Protein 3WH7 (pdb70)

Secondary structure (DSSP, 8-state):
---S---TT-EEEEE--HHHH---TTGGG---BHHHHHHTSTTSSTTS--TTTTT-HHHHHHHHHHHHHHTT-SEEEEE--HHHHSTTSSS---HHHHHHHHHHHHHHHHTT-EEEEEEESS--BHHHHTTTGGGSHHHHHHHHHHHHHHHHHHTTT--EEEEEE-HHIIIIIIIIS-SSTT----HHHHHHHHHHHHHHHHHHHHHHHHH-SS--EEEEEEE---EEESSSSHHHHHHHHHHHIIIIIHHHHHHTTS-S-HHHHHHHGGGSPP--HHHHHHHT---SEEEEE----EEEEE-TTSSTT-EEE---TTS-B-SS-B--THHHHHHHHHHHHH----SEEEEEE---B-----TTS----HHHHHHHHHHHHHHHHHHHTT--EEEEEEE-SS----GGGGGGSB--SEEE-TTT--EEE-HHHHHHHHHHHH-

Radius of gyration: 20.55 Å; Cα contacts (8 Å, |Δi|>4): 1036; chains: 1; bounding box: 55×60×54 Å

CATH classification: 3.20.20.80

Sequence (443 aa):
MAGERFPADFVWGAATAAYQIEGAVREDGRGVSIWDTFSSHTPGKIADGTTGDVACDSYHRYGEDIGLLNALGMMNAYRFSIAWPRIVPLGAGPINQAGLDHYSRMVDALLGAGLQPFVTLYHWDLPQPLEDRLGWGSRATATVFAEYADIVVVRQLGDRVTHWATLNEPWCSAMLGYYLGVHAPGHTDLKRGLEASSHNLLLGHGLAVQQAMRAAAPQPLQIGIVLNLTPTYPASDSPEDVAAARRFDGFVNRWFLDPLAGRGYPQDMLDYYGAAAPQAANNPPEEDLTQQIAAPLDWLGVNYYEERMMRAVDAPDAASSLLPPQAQRLDDPDLPHTADREVYPEGLYDILLRLHNDYPFRPLYITENGCALHDEEIAEDGGIHDGQRQAFFEAHLAQLQRALAAGVPLKGYFAWSLLDNFEWAMGLSSMRYGICYTNFETLERRIKDSGYWLRDFIAGQ

Foldseek 3Di:
DLDDDDDPQFAEAAEDECLWAAAPCPPLQFAAFLQNVQLPPPPLADPSFGSNCWLNCLVCVVVLLVLRLVLVGQAYEYEQALRQAAVLLADDGRVSSLVSVVVSLVSCVVSNYAYQYEHDDQGRRVNCVVVVQLLDLVSLVSLLVSLLVNQLRCLVRHQHYEHEAALLCNQCVDADVQSFPPGHHNLLSSQSSSLSSLLSRLSNVVSCCVSHPDHHQYEHEHEAAAEAFLDPDPQSVVLRVQVNLSRPQQLQCLLQLNPRDVVNCVVCDPSHHDDDVCSSVSSNRDGRAYEYAYEYHFHWDQQPPDPPPSTDGDDDVVFDDAPDYGQDLLRLLVVLVCCQPPGDGDDYEHNEYWAWHQWDQDPVRATAPVVRLVSVVSNVVSVSVSVSVVRRYRYYHYPHCEQTQPGSHGSRTGTHCWYADSVVSDIGGHPSSNVSSVSVVVD

Solvent-accessible surface area: 16236 Å² total; per-residue (Å²): 240,31,63,151,174,12,58,118,114,2,17,13,2,0,0,0,0,3,7,0,10,12,3,10,10,185,69,79,45,21,13,81,0,4,1,14,64,6,8,95,52,128,78,87,10,82,49,72,32,29,0,39,79,4,0,19,3,14,100,74,46,44,75,0,22,36,19,0,98,46,0,44,14,60,0,8,2,5,2,0,2,0,0,2,0,3,30,108,2,48,41,96,72,26,76,48,1,2,53,6,0,28,136,11,0,72,42,0,73,74,42,52,1,52,2,5,1,1,0,2,4,14,1,0,0,32,30,10,19,97,160,107,0,1,14,25,119,62,4,0,65,19,0,8,92,1,0,34,35,0,0,145,63,1,0,82,66,1,43,29,0,2,0,0,1,15,1,32,11,9,0,0,27,0,2,26,77,9,67,19,5,27,18,47,103,62,31,122,89,0,0,71,0,0,4,4,0,0,5,0,0,0,48,0,2,107,23,0,94,90,8,27,78,62,119,6,69,0,0,0,0,4,22,4,13,7,26,54,57,35,53,133,34,110,102,15,34,37,0,8,142,46,25,16,0,10,8,0,35,0,3,0,17,1,12,21,57,126,14,20,8,114,65,1,50,102,60,9,40,100,18,25,23,164,47,64,111,123,4,53,105,38,0,31,13,115,39,40,6,0,0,0,1,0,24,35,20,4,60,0,46,34,15,104,153,54,82,40,12,37,19,112,98,81,88,32,117,129,45,71,76,18,31,60,66,20,13,44,18,74,0,0,44,51,2,0,37,63,0,43,109,74,16,73,16,94,35,0,11,0,0,9,0,1,3,0,24,160,18,122,68,26,183,104,20,18,2,109,5,46,69,0,59,47,8,0,92,35,0,2,44,20,0,35,101,0,44,76,44,43,4,37,5,101,0,2,0,0,8,0,0,0,0,4,0,29,11,21,84,0,32,80,27,43,6,0,0,0,28,0,44,37,170,83,19,85,22,78,17,0,52,0,0,89,52,3,90,78,48,21,82,57,58

Nearest PDB structures (foldseek):
  5ayb-assembly1_A  TM=1.000E+00  e=3.164E-89  metagenomes
  3wh5-assembly1_A  TM=1.001E+00  e=6.543E-89  metagenomes
  5ayi-assembly1_A  TM=1.001E+00  e=2.115E-88  metagenomes
  5xgz-assembly1_A  TM=9.821E-01  e=3.460E-58  uncultured microorganism
  7wdv-assembly1_A  TM=9.829E-01  e=4.092E-58  metagenome

B-factor: mean 11.9, std 9.43, range [3.14, 81.28]

Structure (mmCIF, N/CA/C/O backbone):
data_3WH7
#
_entry.id   3WH7
#
_cell.length_a   69.050
_cell.length_b   69.693
_cell.length_c   96.209
_cell.angle_alpha   90.00
_cell.angle_beta   90.00
_cell.angle_gamma   90.00
#
_symmetry.space_group_name_H-M   'P 21 21 21'
#
loop_
_entity.id
_entity.type
_entity.pdbx_description
1 polymer beta-glucosidase
2 non-polymer beta-D-fucopyranose
3 non-polymer '2-[N-CYCLOHEXYLAMINO]ETHANE SULFONIC ACID'
4 non-polymer 'SODIUM ION'
5 water water
#
loop_
_atom_site.group_PDB
_atom_site.id
_atom_site.type_symbol
_atom_site.label_atom_id
_atom_site.label_alt_id
_atom_site.label_comp_id
_atom_site.label_asym_id
_atom_site.label_entity_id
_atom_site.label_seq_id
_atom_site.pdbx_PDB_ins_code
_atom_site.Cartn_x
_atom_site.Cartn_y
_atom_site.Cartn_z
_atom_site.occupancy
_atom_site.B_iso_or_equiv
_atom_site.auth_seq_id
_atom_site.auth_comp_id
_atom_site.auth_asym_id
_atom_site.auth_atom_id
_atom_site.pdbx_PDB_model_num
ATOM 1 N N . MET A 1 1 ? 41.525 40.540 38.368 1.00 15.91 1 MET A N 1
ATOM 2 C CA . MET A 1 1 ? 41.762 39.170 38.903 1.00 13.82 1 MET A CA 1
ATOM 3 C C . MET A 1 1 ? 42.669 38.305 38.007 1.00 11.66 1 MET A C 1
ATOM 4 O O . MET A 1 1 ? 42.823 37.137 38.290 1.00 15.08 1 MET A O 1
ATOM 9 N N . ALA A 1 2 ? 43.257 38.914 36.973 1.00 11.91 2 ALA A N 1
ATOM 10 C CA . ALA A 1 2 ? 44.027 38.201 35.977 1.00 11.58 2 ALA A CA 1
ATOM 11 C C . ALA A 1 2 ? 45.448 38.803 35.842 1.00 10.78 2 ALA A C 1
ATOM 12 O O . ALA A 1 2 ? 46.097 38.653 34.792 1.00 12.58 2 ALA A O 1
ATOM 14 N N . GLY A 1 3 ? 45.974 39.434 36.859 1.00 10.82 3 GLY A N 1
ATOM 15 C CA . GLY A 1 3 ? 47.288 40.022 36.808 1.00 10.72 3 GLY A CA 1
ATOM 16 C C . GLY A 1 3 ? 47.406 41.290 36.013 1.00 11.64 3 GLY A C 1
ATOM 17 O O . GLY A 1 3 ? 46.398 41.948 35.718 1.00 13.35 3 GLY A O 1
ATOM 18 N N . GLU A 1 4 ? 48.629 41.628 35.651 1.00 13.84 4 GLU A N 1
ATOM 19 C CA . GLU A 1 4 ? 48.919 42.944 35.018 1.00 16.23 4 GLU A CA 1
ATOM 20 C C . GLU A 1 4 ? 49.607 42.836 33.703 1.00 13.02 4 GLU A C 1
ATOM 21 O O . GLU A 1 4 ? 49.504 43.782 32.911 1.00 16.51 4 GLU A O 1
ATOM 27 N N . ARG A 1 5 ? 50.354 41.797 33.397 1.00 11.38 5 ARG A N 1
ATOM 28 C CA . ARG A 1 5 ? 51.276 41.758 32.238 1.00 12.13 5 ARG A CA 1
ATOM 29 C C . ARG A 1 5 ? 51.007 40.636 31.272 1.00 10.93 5 ARG A C 1
ATOM 30 O O . ARG A 1 5 ? 50.653 39.529 31.650 1.00 11.95 5 ARG A O 1
ATOM 38 N N . PHE A 1 6 ? 51.250 40.944 29.997 1.00 10.44 6 PHE A N 1
ATOM 39 C CA . PHE A 1 6 ? 51.299 39.954 28.934 1.00 9.81 6 PHE A CA 1
ATOM 40 C C . PHE A 1 6 ? 52.700 39.354 28.868 1.00 10.04 6 PHE A C 1
ATOM 41 O O . PHE A 1 6 ? 53.646 39.870 29.461 1.00 11.01 6 PHE A O 1
ATOM 49 N N . PRO A 1 7 ? 52.826 38.242 28.168 1.00 9.86 7 PRO A N 1
ATOM 50 C CA . PRO A 1 7 ? 54.181 37.674 27.996 1.00 10.37 7 PRO A CA 1
ATOM 51 C C . PRO A 1 7 ? 55.154 38.675 27.380 1.00 9.81 7 PRO A C 1
ATOM 52 O O . PRO A 1 7 ? 54.767 39.423 26.461 1.00 9.46 7 PRO A O 1
ATOM 56 N N . ALA A 1 8 ? 56.409 38.575 27.762 1.00 10.91 8 ALA A N 1
ATOM 57 C CA . ALA A 1 8 ? 57.411 39.444 27.245 1.00 10.77 8 ALA A CA 1
ATOM 58 C C . ALA A 1 8 ? 57.608 39.312 25.746 1.00 10.53 8 ALA A C 1
ATOM 59 O O . ALA A 1 8 ? 58.010 40.269 25.082 1.00 12.35 8 ALA A O 1
ATOM 61 N N . ASP A 1 9 ? 57.332 38.138 25.193 1.00 10.19 9 ASP A N 1
ATOM 62 C CA . ASP A 1 9 ? 57.491 37.926 23.787 1.00 10.71 9 ASP A CA 1
ATOM 63 C C . ASP A 1 9 ? 56.149 38.035 23.021 1.00 8.43 9 ASP A C 1
ATOM 64 O O . ASP A 1 9 ? 56.099 37.593 21.853 1.00 9.11 9 ASP A O 1
ATOM 69 N N . PHE A 1 10 ? 55.139 38.608 23.593 1.00 7.81 10 PHE A N 1
ATOM 70 C CA . PHE A 1 10 ? 53.874 38.733 22.911 1.00 7.25 10 PHE A CA 1
ATOM 71 C C . PHE A 1 10 ? 54.041 39.545 21.613 1.00 6.77 10 PHE A C 1
ATOM 72 O O . PHE A 1 10 ? 54.800 40.508 21.567 1.00 7.62 10 PHE A O 1
ATOM 80 N N . VAL A 1 11 ? 53.285 39.150 20.580 1.00 6.09 11 VAL A N 1
ATOM 81 C CA . VAL A 1 11 ? 53.268 39.897 19.337 1.00 6.18 11 VAL A CA 1
ATOM 82 C C . VAL A 1 11 ? 52.198 41.002 19.454 1.00 6.25 11 VAL A C 1
ATOM 83 O O . VAL A 1 11 ? 51.060 40.736 19.801 1.00 6.33 11 VAL A O 1
ATOM 87 N N . TRP A 1 12 ? 52.635 42.239 19.164 1.00 6.12 12 TRP A N 1
ATOM 88 C CA . TRP A 1 12 ? 51.802 43.447 19.208 1.00 5.92 12 TRP A CA 1
ATOM 89 C C . TRP A 1 12 ? 51.854 44.092 17.859 1.00 5.89 12 TRP A C 1
ATOM 90 O O . TRP A 1 12 ? 52.915 44.615 17.453 1.00 6.42 12 TRP A O 1
ATOM 101 N N . GLY A 1 13 ? 50.731 44.122 17.144 1.00 5.57 13 GLY A N 1
ATOM 102 C CA . GLY A 1 13 ? 50.713 44.659 15.820 1.00 6.22 13 GLY A CA 1
ATOM 103 C C . GLY A 1 13 ? 49.446 45.378 15.465 1.00 4.62 13 GLY A C 1
ATOM 104 O O . GLY A 1 13 ? 48.524 45.548 16.257 1.00 5.30 13 GLY A O 1
ATOM 105 N N . ALA A 1 14 ? 49.393 45.765 14.190 1.00 4.71 14 ALA A N 1
ATOM 106 C CA . ALA A 1 14 ? 48.187 46.253 13.535 1.00 4.50 14 ALA A CA 1
ATOM 107 C C . ALA A 1 14 ? 48.092 45.571 12.192 1.00 4.63 14 ALA A C 1
ATOM 108 O O . ALA A 1 14 ? 49.089 45.043 11.684 1.00 4.87 14 ALA A O 1
ATOM 110 N N . ALA A 1 15 ? 46.889 45.596 11.612 1.00 4.83 15 ALA A N 1
ATOM 111 C CA . ALA A 1 15 ? 46.586 44.833 10.437 1.00 4.57 15 ALA A CA 1
ATOM 112 C C . ALA A 1 15 ? 45.989 45.699 9.330 1.00 4.42 15 ALA A C 1
ATOM 113 O O . ALA A 1 15 ? 45.219 46.646 9.607 1.00 4.62 15 ALA A O 1
ATOM 115 N N . THR A 1 16 ? 46.272 45.300 8.094 1.00 4.33 16 THR A N 1
ATOM 116 C CA . THR A 1 16 ? 45.704 45.852 6.877 1.00 4.04 16 THR A CA 1
ATOM 117 C C . THR A 1 16 ? 45.495 44.701 5.859 1.00 4.46 16 THR A C 1
ATOM 118 O O . THR A 1 16 ? 45.912 43.556 6.109 1.00 4.83 16 THR A O 1
ATOM 122 N N . ALA A 1 17 ? 44.902 45.024 4.726 1.00 4.17 17 ALA A N 1
ATOM 123 C CA . ALA A 1 17 ? 44.763 44.156 3.553 1.00 4.78 17 ALA A CA 1
ATOM 124 C C . ALA A 1 17 ? 45.091 44.950 2.320 1.00 4.17 17 ALA A C 1
ATOM 125 O O . ALA A 1 17 ? 44.805 46.162 2.247 1.00 4.71 17 ALA A O 1
ATOM 127 N N . ALA A 1 18 ? 45.634 44.310 1.296 1.00 4.50 18 ALA A N 1
ATOM 128 C CA . ALA A 1 18 ? 46.194 45.003 0.153 1.00 4.77 18 ALA A CA 1
ATOM 129 C C . ALA A 1 18 ? 45.179 45.849 -0.573 1.00 4.59 18 ALA A C 1
ATOM 130 O O . ALA A 1 18 ? 45.449 47.026 -0.872 1.00 4.87 18 ALA A O 1
ATOM 132 N N . TYR A 1 19 ? 44.018 45.301 -0.922 1.00 4.37 19 TYR A N 1
ATOM 133 C CA . TYR A 1 19 ? 43.086 46.090 -1.712 1.00 4.63 19 TYR A CA 1
ATOM 134 C C . TYR A 1 19 ? 42.573 47.270 -0.890 1.00 4.28 19 TYR A C 1
ATOM 135 O O . TYR A 1 19 ? 42.212 48.318 -1.447 1.00 4.77 19 TYR A O 1
ATOM 144 N N . GLN A 1 20 ? 42.500 47.124 0.417 1.00 4.30 20 GLN A N 1
ATOM 145 C CA . GLN A 1 20 ? 41.963 48.199 1.258 1.00 4.64 20 GLN A CA 1
ATOM 146 C C . GLN A 1 20 ? 42.897 49.384 1.346 1.00 4.69 20 GLN A C 1
ATOM 147 O O . GLN A 1 20 ? 42.410 50.497 1.640 1.00 4.70 20 GLN A O 1
ATOM 153 N N . ILE A 1 21 ? 44.200 49.172 1.169 1.00 4.36 21 ILE A N 1
ATOM 154 C CA . ILE A 1 21 ? 45.162 50.272 1.402 1.00 4.86 21 ILE A CA 1
ATOM 155 C C . ILE A 1 21 ? 46.045 50.656 0.209 1.00 4.54 21 ILE A C 1
ATOM 156 O O . ILE A 1 21 ? 46.537 51.776 0.182 1.00 4.75 21 ILE A O 1
ATOM 161 N N . GLU A 1 22 ? 46.327 49.731 -0.735 1.00 4.80 22 GLU A N 1
ATOM 162 C CA . GLU A 1 22 ? 47.485 49.952 -1.614 1.00 4.87 22 GLU A CA 1
ATOM 163 C C . GLU A 1 22 ? 47.259 50.995 -2.689 1.00 4.61 22 GLU A C 1
ATOM 164 O O . GLU A 1 22 ? 48.222 51.708 -3.016 1.00 5.14 22 GLU A O 1
ATOM 170 N N . GLY A 1 23 ? 46.112 51.015 -3.330 1.00 4.78 23 GLY A N 1
ATOM 171 C CA . GLY A 1 23 ? 45.998 51.808 -4.549 1.00 5.35 23 GLY A CA 1
ATOM 172 C C . GLY A 1 23 ? 46.873 51.237 -5.637 1.00 5.47 23 GLY A C 1
ATOM 173 O O . GLY A 1 23 ? 47.173 50.027 -5.731 1.00 5.96 23 GLY A O 1
ATOM 174 N N . ALA A 1 24 ? 47.300 52.130 -6.551 1.00 6.05 24 ALA A N 1
ATOM 175 C CA . ALA A 1 24 ? 48.204 51.756 -7.616 1.00 6.18 24 ALA A CA 1
ATOM 176 C C . ALA A 1 24 ? 47.698 50.501 -8.322 1.00 6.15 24 ALA A C 1
ATOM 177 O O . ALA A 1 24 ? 48.458 49.558 -8.606 1.00 6.67 24 ALA A O 1
ATOM 179 N N . VAL A 1 25 ? 46.428 50.525 -8.686 1.00 6.68 25 VAL A N 1
ATOM 180 C CA . VAL A 1 25 ? 45.740 49.288 -9.115 1.00 6.90 25 VAL A CA 1
ATOM 181 C C . VAL A 1 25 ? 46.192 48.757 -10.449 1.00 7.36 25 VAL A C 1
ATOM 182 O O . VAL A 1 25 ? 45.965 47.584 -10.748 1.00 7.81 25 VAL A O 1
ATOM 186 N N . ARG A 1 26 ? 46.772 49.605 -11.320 1.00 8.61 26 ARG A N 1
ATOM 187 C CA . ARG A 1 26 ? 47.291 49.172 -12.597 1.00 12.29 26 ARG A CA 1
ATOM 188 C C . ARG A 1 26 ? 48.799 49.241 -12.663 1.00 11.51 26 ARG A C 1
ATOM 189 O O . ARG A 1 26 ? 49.380 48.909 -13.730 1.00 13.63 26 ARG A O 1
ATOM 197 N N . GLU A 1 27 ? 49.495 49.589 -11.612 1.00 8.14 27 GLU A N 1
ATOM 198 C CA . GLU A 1 27 ? 50.906 49.819 -11.693 1.00 8.24 27 GLU A CA 1
ATOM 199 C C . GLU A 1 27 ? 51.674 48.533 -11.630 1.00 8.22 27 GLU A C 1
ATOM 200 O O . GLU A 1 27 ? 51.303 47.552 -10.975 1.00 8.42 27 GLU A O 1
ATOM 206 N N . ASP A 1 28 ? 52.824 48.558 -12.285 1.00 8.80 28 ASP A N 1
ATOM 207 C CA . ASP A 1 28 ? 53.821 47.516 -12.148 1.00 10.06 28 ASP A CA 1
ATOM 208 C C . ASP A 1 28 ? 53.227 46.119 -12.467 1.00 9.91 28 ASP A C 1
ATOM 209 O O . ASP A 1 28 ? 53.569 45.160 -11.766 1.00 11.70 28 ASP A O 1
ATOM 214 N N . GLY A 1 29 ? 52.417 46.036 -13.491 1.00 8.87 29 GLY A N 1
ATOM 215 C CA . GLY A 1 29 ? 51.930 44.798 -13.961 1.00 9.03 29 GLY A CA 1
ATOM 216 C C . GLY A 1 29 ? 50.728 44.204 -13.236 1.00 7.80 29 GLY A C 1
ATOM 217 O O . GLY A 1 29 ? 50.288 43.117 -13.583 1.00 8.86 29 GLY A O 1
ATOM 218 N N . ARG A 1 30 ? 50.180 44.914 -12.224 1.00 7.16 30 ARG A N 1
ATOM 219 C CA . ARG A 1 30 ? 49.053 44.330 -11.495 1.00 6.66 30 ARG A CA 1
ATOM 220 C C . ARG A 1 30 ? 47.907 44.033 -12.430 1.00 6.52 30 ARG A C 1
ATOM 221 O O . ARG A 1 30 ? 47.510 44.880 -13.251 1.00 7.50 30 ARG A O 1
ATOM 229 N N . GLY A 1 31 ? 47.281 42.872 -12.265 1.00 6.50 31 GLY A N 1
ATOM 230 C CA . GLY A 1 31 ? 46.083 42.520 -12.953 1.00 7.15 31 GLY A CA 1
ATOM 231 C C . GLY A 1 31 ? 44.829 43.016 -12.292 1.00 6.28 31 GLY A C 1
ATOM 232 O O . GLY A 1 31 ? 44.861 43.597 -11.222 1.00 9.01 31 GLY A O 1
ATOM 233 N N . VAL A 1 32 ? 43.693 42.773 -12.912 1.00 7.31 32 VAL A N 1
ATOM 234 C CA . VAL A 1 32 ? 42.398 43.164 -12.372 1.00 7.05 32 VAL A CA 1
ATOM 235 C C . VAL A 1 32 ? 41.955 42.126 -11.353 1.00 6.48 32 VAL A C 1
ATOM 236 O O . VAL A 1 32 ? 42.018 40.909 -11.662 1.00 7.17 32 VAL A O 1
ATOM 240 N N . SER A 1 33 ? 41.478 42.547 -10.180 1.00 6.10 33 SER A N 1
ATOM 241 C CA . SER A 1 33 ? 40.901 41.672 -9.197 1.00 5.90 33 SER A CA 1
ATOM 242 C C . SER A 1 33 ? 39.374 41.777 -9.196 1.00 5.54 33 SER A C 1
ATOM 243 O O . SER A 1 33 ? 38.805 42.757 -9.691 1.00 5.80 33 SER A O 1
ATOM 246 N N . ILE A 1 34 ? 38.741 40.822 -8.545 1.00 5.52 34 ILE A N 1
ATOM 247 C CA . ILE A 1 34 ? 37.277 40.893 -8.408 1.00 5.84 34 ILE A CA 1
ATOM 248 C C . ILE A 1 34 ? 36.831 42.148 -7.702 1.00 5.14 34 ILE A C 1
ATOM 249 O O . ILE A 1 34 ? 35.703 42.599 -7.938 1.00 5.45 34 ILE A O 1
ATOM 254 N N . TRP A 1 35 ? 37.643 42.704 -6.797 1.00 5.13 35 TRP A N 1
ATOM 255 C CA . TRP A 1 35 ? 37.306 43.914 -6.096 1.00 5.40 35 TRP A CA 1
ATOM 256 C C . TRP A 1 35 ? 37.461 45.176 -6.959 1.00 5.47 35 TRP A C 1
ATOM 257 O O . TRP A 1 35 ? 36.764 46.159 -6.690 1.00 5.79 35 TRP A O 1
ATOM 268 N N . ASP A 1 36 ? 38.357 45.152 -7.937 1.00 5.58 36 ASP A N 1
ATOM 269 C CA . ASP A 1 36 ? 38.350 46.202 -8.942 1.00 6.02 36 ASP A CA 1
ATOM 270 C C . ASP A 1 36 ? 37.029 46.178 -9.710 1.00 5.82 36 ASP A C 1
ATOM 271 O O . ASP A 1 36 ? 36.337 47.210 -9.833 1.00 6.49 36 ASP A O 1
ATOM 276 N N . THR A 1 37 ? 36.682 45.015 -10.207 1.00 5.90 37 THR A N 1
ATOM 277 C CA . THR A 1 37 ? 35.421 44.903 -10.957 1.00 6.20 37 THR A CA 1
ATOM 278 C C . THR A 1 37 ? 34.234 45.318 -10.127 1.00 5.62 37 THR A C 1
ATOM 279 O O . THR A 1 37 ? 33.374 46.091 -10.579 1.00 6.45 37 THR A O 1
ATOM 283 N N . PHE A 1 38 ? 34.156 44.821 -8.895 1.00 5.59 38 PHE A N 1
ATOM 284 C CA . PHE A 1 38 ? 33.014 45.049 -8.047 1.00 5.70 38 PHE A CA 1
ATOM 285 C C . PHE A 1 38 ? 32.893 46.517 -7.624 1.00 5.53 38 PHE A C 1
ATOM 286 O O . PHE A 1 38 ? 31.823 47.107 -7.694 1.00 5.96 38 PHE A O 1
ATOM 294 N N . SER A 1 39 ? 34.000 47.110 -7.175 1.00 5.89 39 SER A N 1
ATOM 295 C CA A SER A 1 39 ? 33.919 48.479 -6.715 0.50 5.87 39 SER A CA 1
ATOM 296 C CA B SER A 1 39 ? 33.917 48.508 -6.719 0.50 6.48 39 SER A CA 1
ATOM 297 C C . SER A 1 39 ? 33.637 49.434 -7.863 1.00 6.44 39 SER A C 1
ATOM 298 O O . SER A 1 39 ? 33.072 50.507 -7.629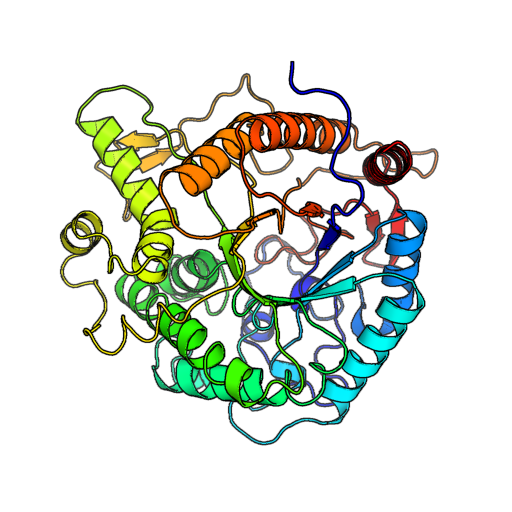 1.00 7.70 39 SER A O 1
ATOM 303 N N . HIS A 1 40 ? 33.979 49.071 -9.098 1.00 6.47 40 HIS A N 1
ATOM 304 C CA . HIS A 1 40 ? 33.642 49.863 -10.269 1.00 6.86 40 HIS A CA 1
ATOM 305 C C . HIS A 1 40 ? 32.282 49.558 -10.827 1.00 7.40 40 HIS A C 1
ATOM 306 O O . HIS A 1 40 ? 31.935 50.126 -11.857 1.00 10.26 40 HIS A O 1
ATOM 313 N N . THR A 1 41 ? 31.495 48.751 -10.155 1.00 6.33 41 THR A N 1
ATOM 314 C CA . THR A 1 41 ? 30.104 48.479 -10.551 1.00 6.30 41 THR A CA 1
ATOM 315 C C . THR A 1 41 ? 29.210 49.462 -9.789 1.00 6.27 41 THR A C 1
ATOM 316 O O . THR A 1 41 ? 29.167 49.421 -8.566 1.00 6.48 41 THR A O 1
ATOM 320 N N . PRO A 1 42 ? 28.451 50.288 -10.520 1.00 7.23 42 PRO A N 1
ATOM 321 C CA . PRO A 1 42 ? 27.566 51.247 -9.843 1.00 7.63 42 PRO A CA 1
ATOM 322 C C . PRO A 1 42 ? 26.698 50.584 -8.787 1.00 6.75 42 PRO A C 1
ATOM 323 O O . PRO A 1 42 ? 26.033 49.615 -9.065 1.00 8.12 42 PRO A O 1
ATOM 327 N N . GLY A 1 43 ? 26.651 51.209 -7.606 1.00 6.67 43 GLY A N 1
ATOM 328 C CA . GLY A 1 43 ? 25.769 50.828 -6.546 1.00 7.23 43 GLY A CA 1
ATOM 329 C C . GLY A 1 43 ? 26.321 49.781 -5.597 1.00 6.48 43 GLY A C 1
ATOM 330 O O . GLY A 1 43 ? 25.671 49.522 -4.558 1.00 7.66 43 GLY A O 1
ATOM 331 N N . LYS A 1 44 ? 27.439 49.134 -5.897 1.00 5.98 44 LYS A N 1
ATOM 332 C CA . LYS A 1 44 ? 27.933 48.094 -5.011 1.00 6.18 44 LYS A CA 1
ATOM 333 C C . LYS A 1 44 ? 28.642 48.634 -3.758 1.00 6.40 44 LYS A C 1
ATOM 334 O O . LYS A 1 44 ? 28.654 47.976 -2.736 1.00 7.03 44 LYS A O 1
ATOM 340 N N . ILE A 1 45 ? 29.203 49.846 -3.865 1.00 5.61 45 ILE A N 1
ATOM 341 C CA . ILE A 1 45 ? 29.876 50.487 -2.733 1.00 5.58 45 ILE A CA 1
ATOM 342 C C . ILE A 1 45 ? 29.016 51.650 -2.277 1.00 5.97 45 ILE A C 1
ATOM 343 O O . ILE A 1 45 ? 28.537 52.443 -3.098 1.00 8.59 45 ILE A O 1
ATOM 348 N N . ALA A 1 46 ? 28.840 51.837 -0.996 1.00 5.95 46 ALA A N 1
ATOM 349 C CA . ALA A 1 46 ? 27.843 52.785 -0.475 1.00 7.02 46 ALA A CA 1
ATOM 350 C C . ALA A 1 46 ? 28.078 54.229 -0.843 1.00 5.97 46 ALA A C 1
ATOM 351 O O . ALA A 1 46 ? 27.123 55.014 -0.916 1.00 6.67 46 ALA A O 1
ATOM 353 N N . ASP A 1 47 ? 29.327 54.623 -1.044 1.00 7.63 47 ASP A N 1
ATOM 354 C CA . ASP A 1 47 ? 29.713 56.015 -1.131 1.00 6.81 47 ASP A CA 1
ATOM 355 C C . ASP A 1 47 ? 30.416 56.349 -2.403 1.00 7.79 47 ASP A C 1
ATOM 356 O O . ASP A 1 47 ? 31.041 57.396 -2.517 1.00 8.94 47 ASP A O 1
ATOM 361 N N . GLY A 1 48 ? 30.297 55.478 -3.414 1.00 8.83 48 GLY A N 1
ATOM 362 C CA . GLY A 1 48 ? 30.916 55.772 -4.689 1.00 12.75 48 GLY A CA 1
ATOM 363 C C . GLY A 1 48 ? 32.440 55.743 -4.735 1.00 10.69 48 GLY A C 1
ATOM 364 O O . GLY A 1 48 ? 32.994 56.184 -5.710 1.00 14.98 48 GLY A O 1
ATOM 365 N N . THR A 1 49 ? 33.064 55.193 -3.735 1.00 7.24 49 THR A N 1
ATOM 366 C CA . THR A 1 49 ? 34.505 55.067 -3.696 1.00 6.66 49 THR A CA 1
ATOM 367 C C . THR A 1 49 ? 34.942 53.719 -4.210 1.00 6.04 49 THR A C 1
ATOM 368 O O . THR A 1 49 ? 34.163 52.779 -4.360 1.00 6.98 49 THR A O 1
ATOM 372 N N . THR A 1 50 ? 36.262 53.636 -4.467 1.00 6.19 50 THR A N 1
ATOM 373 C CA . THR A 1 50 ? 36.906 52.408 -4.923 1.00 5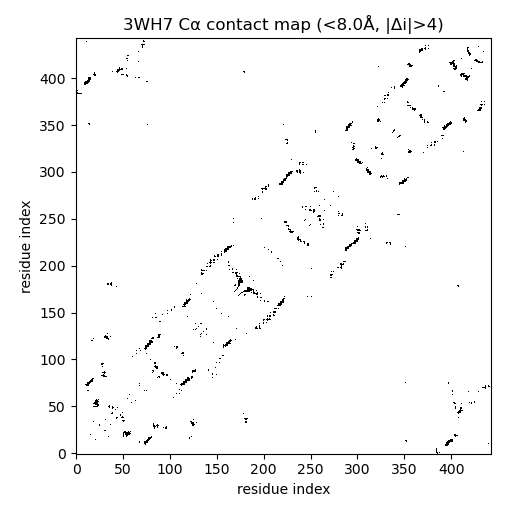.77 50 THR A CA 1
ATOM 374 C C . THR A 1 50 ? 38.228 52.301 -4.208 1.00 6.03 50 THR A C 1
ATOM 375 O O . THR A 1 50 ? 38.682 53.206 -3.522 1.00 6.12 50 THR A O 1
ATOM 379 N N . GLY A 1 51 ? 38.931 51.177 -4.447 1.00 5.53 51 GLY A N 1
ATOM 380 C CA . GLY A 1 51 ? 40.310 51.027 -4.023 1.00 5.61 51 GLY A CA 1
ATOM 381 C C . GLY A 1 51 ? 41.324 51.553 -4.998 1.00 5.37 51 GLY A C 1
ATOM 382 O O . GLY A 1 51 ? 42.519 51.219 -4.869 1.00 5.65 51 GLY A O 1
ATOM 383 N N . ASP A 1 52 ? 40.961 52.372 -5.986 1.00 5.17 52 ASP A N 1
ATOM 384 C CA . ASP A 1 52 ? 41.945 52.799 -6.973 1.00 5.68 52 ASP A CA 1
ATOM 385 C C . ASP A 1 52 ? 43.119 53.499 -6.364 1.00 5.77 52 ASP A C 1
ATOM 386 O O . ASP A 1 52 ? 44.266 53.294 -6.848 1.00 6.49 52 ASP A O 1
ATOM 391 N N . VAL A 1 53 ? 42.897 54.318 -5.370 1.00 5.44 53 VAL A N 1
ATOM 392 C CA . VAL A 1 53 ? 43.958 55.000 -4.618 1.00 6.21 53 VAL A CA 1
ATOM 393 C C . VAL A 1 53 ? 44.033 54.524 -3.209 1.00 5.56 53 VAL A C 1
ATOM 394 O O . VAL A 1 53 ? 45.120 54.220 -2.695 1.00 5.72 53 VAL A O 1
ATOM 398 N N . ALA A 1 54 ? 42.889 54.474 -2.522 1.00 5.91 54 ALA A N 1
ATOM 399 C CA . ALA A 1 54 ? 42.855 54.000 -1.124 1.00 5.41 54 ALA A CA 1
ATOM 400 C C . ALA A 1 54 ? 43.806 54.846 -0.281 1.00 5.81 54 ALA A C 1
ATOM 401 O O . ALA A 1 54 ? 43.696 56.095 -0.254 1.00 6.48 54 ALA A O 1
ATOM 403 N N . CYS A 1 55 ? 44.748 54.210 0.439 1.00 5.10 55 CYS A N 1
ATOM 404 C CA . CYS A 1 55 ? 45.731 54.924 1.230 1.00 5.26 55 CYS A CA 1
ATOM 405 C C . CYS A 1 55 ? 47.016 55.152 0.463 1.00 5.49 55 CYS A C 1
ATOM 406 O O . CYS A 1 55 ? 47.992 55.672 1.051 1.00 5.58 55 CYS A O 1
ATOM 409 N N . ASP A 1 56 ? 47.068 54.753 -0.792 1.00 5.09 56 ASP A N 1
ATOM 410 C CA . ASP A 1 56 ? 48.266 54.840 -1.612 1.00 5.68 56 ASP A CA 1
ATOM 411 C C . ASP A 1 56 ? 49.433 54.119 -0.984 1.00 5.51 56 ASP A C 1
ATOM 412 O O . ASP A 1 56 ? 50.592 54.541 -1.177 1.00 5.58 56 ASP A O 1
ATOM 417 N N . SER A 1 57 ? 49.198 53.024 -0.256 1.00 5.24 57 SER A N 1
ATOM 418 C CA . SER A 1 57 ? 50.253 52.334 0.431 1.00 5.40 57 SER A CA 1
ATOM 419 C C . SER A 1 57 ? 51.181 51.551 -0.483 1.00 5.21 57 SER A C 1
ATOM 420 O O . SER A 1 57 ? 52.274 51.182 -0.045 1.00 5.87 57 SER A O 1
ATOM 423 N N . TYR A 1 58 ? 50.828 51.317 -1.738 1.00 5.20 58 TYR A N 1
ATOM 424 C CA . TYR A 1 58 ? 51.825 50.770 -2.629 1.00 5.83 58 TYR A CA 1
ATOM 425 C C . TYR A 1 58 ? 53.036 51.672 -2.699 1.00 5.74 58 TYR A C 1
ATOM 426 O O . TYR A 1 58 ? 54.170 51.208 -2.737 1.00 6.39 58 TYR A O 1
ATOM 435 N N . HIS A 1 59 ? 52.798 53.001 -2.745 1.00 5.63 59 HIS A N 1
ATOM 436 C CA . HIS A 1 59 ? 53.837 53.995 -2.737 1.00 6.41 59 HIS A CA 1
ATOM 437 C C . HIS A 1 59 ? 54.232 54.436 -1.354 1.00 6.52 59 HIS A C 1
ATOM 438 O O . HIS A 1 59 ? 55.406 54.844 -1.144 1.00 8.00 59 HIS A O 1
ATOM 445 N N . ARG A 1 60 ? 53.334 54.385 -0.373 1.00 6.07 60 ARG A N 1
ATOM 446 C CA . ARG A 1 60 ? 53.513 55.031 0.908 1.00 6.50 60 ARG A CA 1
ATOM 447 C C . ARG A 1 60 ? 53.673 54.028 2.056 1.00 6.01 60 ARG A C 1
ATOM 448 O O . ARG A 1 60 ? 53.514 54.389 3.222 1.00 6.31 60 ARG A O 1
ATOM 456 N N . TYR A 1 61 ? 54.035 52.774 1.753 1.00 6.15 61 TYR A N 1
ATOM 457 C CA . TYR A 1 61 ? 54.206 51.784 2.826 1.00 6.13 61 TYR A CA 1
ATOM 458 C C . TYR A 1 61 ? 55.270 52.243 3.786 1.00 5.60 61 TYR A C 1
ATOM 459 O O . TYR A 1 61 ? 55.248 51.823 4.949 1.00 6.21 61 TYR A O 1
ATOM 468 N N . GLY A 1 62 ? 56.253 53.042 3.366 1.00 5.96 62 GLY A N 1
ATOM 469 C CA . GLY A 1 62 ? 57.240 53.541 4.309 1.00 6.38 62 GLY A CA 1
ATOM 470 C C . GLY A 1 62 ? 56.618 54.478 5.347 1.00 5.68 62 GLY A C 1
ATOM 471 O O . GLY A 1 62 ? 57.045 54.476 6.500 1.00 6.11 62 GLY A O 1
ATOM 472 N N . GLU A 1 63 ? 55.618 55.242 4.964 1.00 5.66 63 GLU A N 1
ATOM 473 C CA . GLU A 1 63 ? 54.855 56.024 5.922 1.00 5.96 63 GLU A CA 1
ATOM 474 C C . GLU A 1 63 ? 54.143 55.110 6.916 1.00 5.59 63 GLU A C 1
ATOM 475 O O . GLU A 1 63 ? 54.081 55.377 8.119 1.00 5.87 63 GLU A O 1
ATOM 481 N N . ASP A 1 64 ? 53.586 54.011 6.394 1.00 5.25 64 ASP A N 1
ATOM 482 C CA . ASP A 1 64 ? 52.911 53.053 7.247 1.00 5.25 64 ASP A CA 1
ATOM 483 C C . ASP A 1 64 ? 53.887 52.454 8.254 1.00 4.64 64 ASP A C 1
ATOM 484 O O . ASP A 1 64 ? 53.569 52.277 9.432 1.00 5.29 64 ASP A O 1
ATOM 489 N N . ILE A 1 65 ? 55.126 52.134 7.805 1.00 5.14 65 ILE A N 1
ATOM 490 C CA . ILE A 1 65 ? 56.188 51.678 8.709 1.00 5.45 65 ILE A CA 1
ATOM 491 C C . ILE A 1 65 ? 56.492 52.735 9.756 1.00 5.64 65 ILE A C 1
ATOM 492 O O . ILE A 1 65 ? 56.674 52.430 10.932 1.00 6.07 65 ILE A O 1
ATOM 497 N N . GLY A 1 66 ? 56.557 54.018 9.347 1.00 5.84 66 GLY A N 1
ATOM 498 C CA . GLY A 1 66 ? 56.746 55.086 10.312 1.00 6.83 66 GLY A CA 1
ATOM 499 C C . GLY A 1 66 ? 55.688 55.081 11.388 1.00 5.90 66 GLY A C 1
ATOM 500 O O . GLY A 1 66 ? 55.986 55.305 12.571 1.00 6.68 66 GLY A O 1
ATOM 501 N N . LEU A 1 67 ? 54.431 54.833 11.023 1.00 5.57 67 LEU A N 1
ATOM 502 C CA . LEU A 1 67 ? 53.345 54.790 12.018 1.00 5.59 67 LEU A CA 1
ATOM 503 C C . LEU A 1 67 ? 53.549 53.603 12.950 1.00 5.31 67 LEU A C 1
ATOM 504 O O . LEU A 1 67 ? 53.450 53.726 14.175 1.00 5.74 67 LEU A O 1
ATOM 509 N N . LEU A 1 68 ? 53.801 52.400 12.404 1.00 5.15 68 LEU A N 1
ATOM 510 C CA . LEU A 1 68 ? 54.028 51.199 13.208 1.00 5.63 68 LEU A CA 1
ATOM 511 C C . LEU A 1 68 ? 55.175 51.433 14.205 1.00 6.14 68 LEU A C 1
ATOM 512 O O . LEU A 1 68 ? 55.104 51.011 15.371 1.00 6.54 68 LEU A O 1
ATOM 517 N N . ASN A 1 69 ? 56.242 52.065 13.731 1.00 6.17 69 ASN A N 1
ATOM 518 C CA . ASN A 1 69 ? 57.387 52.394 14.591 1.00 7.54 69 ASN A CA 1
ATOM 519 C C . ASN A 1 69 ? 57.009 53.394 15.687 1.00 6.72 69 ASN A C 1
ATOM 520 O O . ASN A 1 69 ? 57.349 53.231 16.842 1.00 7.72 69 ASN A O 1
ATOM 525 N N . ALA A 1 70 ? 56.255 54.423 15.335 1.00 6.51 70 ALA A N 1
ATOM 526 C CA . ALA A 1 70 ? 55.795 55.418 16.315 1.00 6.73 70 ALA A CA 1
ATOM 527 C C . ALA A 1 70 ? 54.942 54.754 17.358 1.00 6.60 70 ALA A C 1
ATOM 528 O O . ALA A 1 70 ? 54.918 55.190 18.532 1.00 8.40 70 ALA A O 1
ATOM 530 N N . LEU A 1 71 ? 54.187 53.718 16.992 1.00 6.48 71 LEU A N 1
ATOM 531 C CA . LEU A 1 71 ? 53.328 52.990 17.909 1.00 7.42 71 LEU A CA 1
ATOM 532 C C . LEU A 1 71 ? 54.126 51.971 18.754 1.00 7.43 71 LEU A C 1
ATOM 533 O O . LEU A 1 71 ? 53.549 51.397 19.683 1.00 9.39 71 LEU A O 1
ATOM 538 N N . GLY A 1 72 ? 55.372 51.735 18.429 1.00 7.72 72 GLY A N 1
ATOM 539 C CA . GLY A 1 72 ? 56.193 50.753 19.166 1.00 9.82 72 GLY A CA 1
ATOM 540 C C . GLY A 1 72 ? 55.722 49.313 19.002 1.00 8.10 72 GLY A C 1
ATOM 541 O O . GLY A 1 72 ? 55.958 48.503 19.900 1.00 9.03 72 GLY A O 1
ATOM 542 N N . MET A 1 73 ? 55.070 49.020 17.897 1.00 7.16 73 MET A N 1
ATOM 543 C CA A MET A 1 73 ? 54.640 47.676 17.620 0.50 6.25 73 MET A CA 1
ATOM 544 C CA B MET A 1 73 ? 54.618 47.661 17.581 0.50 6.60 73 MET A CA 1
ATOM 545 C C . MET A 1 73 ? 55.835 46.796 17.251 1.00 5.98 73 MET A C 1
ATOM 546 O O . MET A 1 73 ? 56.929 47.308 16.936 1.00 7.23 73 MET A O 1
ATOM 555 N N . ASN A 1 74 ? 55.658 45.480 17.264 1.00 5.69 74 ASN A N 1
ATOM 556 C CA . ASN A 1 74 ? 56.721 44.552 16.879 1.00 6.02 74 ASN A CA 1
ATOM 557 C C . ASN A 1 74 ? 56.276 43.646 15.749 1.00 6.08 74 ASN A C 1
ATOM 558 O O . ASN A 1 74 ? 57.059 42.716 15.397 1.00 6.68 74 ASN A O 1
ATOM 563 N N . ALA A 1 75 ? 55.156 43.912 15.088 1.00 5.41 75 ALA A N 1
ATOM 564 C CA . ALA A 1 75 ? 54.688 43.089 14.011 1.00 5.63 75 ALA A CA 1
ATOM 565 C C . ALA A 1 75 ? 53.734 43.886 13.170 1.00 5.25 75 ALA A C 1
ATOM 566 O O . ALA A 1 75 ? 53.112 44.854 13.637 1.00 5.81 75 ALA A O 1
ATOM 568 N N . TYR A 1 76 ? 53.560 43.459 11.922 1.00 5.14 76 TYR A N 1
ATOM 569 C CA . TYR A 1 76 ? 52.620 44.085 10.981 1.00 5.08 76 TYR A CA 1
ATOM 570 C C . TYR A 1 76 ? 51.942 42.962 10.217 1.00 4.70 76 TYR A C 1
ATOM 571 O O . TYR A 1 76 ? 52.641 42.169 9.564 1.00 5.59 76 TYR A O 1
ATOM 580 N N . ARG A 1 77 ? 50.617 42.872 10.294 1.00 4.60 77 ARG A N 1
ATOM 581 C CA . ARG A 1 77 ? 49.831 41.937 9.512 1.00 4.41 77 ARG A CA 1
ATOM 582 C C . ARG A 1 77 ? 49.331 42.652 8.276 1.00 4.72 77 ARG A C 1
ATOM 583 O O . ARG A 1 77 ? 48.633 43.656 8.372 1.00 5.04 77 ARG A O 1
ATOM 591 N N . PHE A 1 78 ? 49.717 42.128 7.112 1.00 4.93 78 PHE A N 1
ATOM 592 C CA . PHE A 1 78 ? 49.335 42.736 5.846 1.00 4.61 78 PHE A CA 1
ATOM 593 C C . PHE A 1 78 ? 49.110 41.633 4.837 1.00 4.49 78 PHE A C 1
ATOM 594 O O . PHE A 1 78 ? 49.539 40.477 5.092 1.00 5.42 78 PHE A O 1
ATOM 602 N N . SER A 1 79 ? 48.480 41.918 3.727 1.00 4.22 79 SER A N 1
ATOM 603 C CA . SER A 1 79 ? 48.320 40.919 2.695 1.00 4.42 79 SER A CA 1
ATOM 604 C C . SER A 1 79 ? 49.108 41.232 1.461 1.00 4.79 79 SER A C 1
ATOM 605 O O . SER A 1 79 ? 49.463 42.394 1.142 1.00 5.29 79 SER A O 1
ATOM 608 N N . ILE A 1 80 ? 49.423 40.160 0.730 1.00 5.05 80 ILE A N 1
ATOM 609 C CA . ILE A 1 80 ? 50.027 40.217 -0.600 1.00 5.12 80 ILE A CA 1
ATOM 610 C C . ILE A 1 80 ? 48.913 40.069 -1.609 1.00 4.96 80 ILE A C 1
ATOM 611 O O . ILE A 1 80 ? 48.052 39.177 -1.498 1.00 5.49 80 ILE A O 1
ATOM 616 N N . ALA A 1 81 ? 48.894 40.944 -2.611 1.00 4.97 81 ALA A N 1
ATOM 617 C CA . ALA A 1 81 ? 47.879 40.934 -3.642 1.00 5.35 81 ALA A CA 1
ATOM 618 C C . ALA A 1 81 ? 48.233 39.892 -4.718 1.00 5.12 81 ALA A C 1
ATOM 619 O O . ALA A 1 81 ? 49.160 40.129 -5.529 1.00 5.71 81 ALA A O 1
ATOM 621 N N . TRP A 1 82 ? 47.489 38.806 -4.790 1.00 5.13 82 TRP A N 1
ATOM 622 C CA . TRP A 1 82 ? 47.664 37.795 -5.873 1.00 5.15 82 TRP A CA 1
ATOM 623 C C . TRP A 1 82 ? 47.710 38.517 -7.240 1.00 5.12 82 TRP A C 1
ATOM 624 O O . TRP A 1 82 ? 48.555 38.144 -8.067 1.00 5.29 82 TRP A O 1
ATOM 635 N N . PRO A 1 83 ? 46.867 39.493 -7.523 1.00 5.45 83 PRO A N 1
ATOM 636 C CA . PRO A 1 83 ? 46.957 40.206 -8.836 1.00 5.91 83 PRO A CA 1
ATOM 637 C C . PRO A 1 83 ? 48.303 40.799 -9.158 1.00 5.42 83 PRO A C 1
ATOM 638 O O . PRO A 1 83 ? 48.568 41.025 -10.359 1.00 6.29 83 PRO A O 1
ATOM 642 N N . ARG A 1 84 ? 49.100 41.162 -8.148 1.00 5.31 84 ARG A N 1
ATOM 643 C CA . ARG A 1 84 ? 50.443 41.661 -8.425 1.00 5.80 84 ARG A CA 1
ATOM 644 C C . ARG A 1 84 ? 51.440 40.557 -8.703 1.00 5.95 84 ARG A C 1
ATOM 645 O O . ARG A 1 84 ? 52.510 40.823 -9.294 1.00 7.16 84 ARG A O 1
ATOM 653 N N . ILE A 1 85 ? 51.199 39.348 -8.206 1.00 5.53 85 ILE A N 1
ATOM 654 C CA . ILE A 1 85 ? 52.147 38.238 -8.243 1.00 5.87 85 ILE A CA 1
ATOM 655 C C . ILE A 1 85 ? 51.930 37.354 -9.482 1.00 5.69 85 ILE A C 1
ATOM 656 O O . ILE A 1 85 ? 52.885 36.969 -10.156 1.00 6.41 85 ILE A O 1
ATOM 661 N N . VAL A 1 86 ? 50.687 37.005 -9.743 1.00 6.17 86 VAL A N 1
ATOM 662 C CA . VAL A 1 86 ? 50.274 36.192 -10.901 1.00 6.28 86 VAL A CA 1
ATOM 663 C C . VAL A 1 86 ? 49.126 36.956 -11.526 1.00 6.27 86 VAL A C 1
ATOM 664 O O . VAL A 1 86 ? 47.948 36.664 -11.232 1.00 6.85 86 VAL A O 1
ATOM 668 N N . PRO A 1 87 ? 49.396 37.950 -12.393 1.00 6.42 87 PRO A N 1
ATOM 669 C CA . PRO A 1 87 ? 48.313 38.826 -12.860 1.00 7.05 87 PRO A CA 1
ATOM 670 C C . PRO A 1 87 ? 47.204 38.102 -13.557 1.00 7.16 87 PRO A C 1
ATOM 671 O O . PRO A 1 87 ? 46.051 38.586 -13.582 1.00 8.60 87 PRO A O 1
ATOM 675 N N . LEU A 1 88 ? 47.480 36.990 -14.254 1.00 7.98 88 LEU A N 1
ATOM 676 C CA . LEU A 1 88 ? 46.474 36.212 -14.974 1.00 9.48 88 LEU A CA 1
ATOM 677 C C . LEU A 1 88 ? 45.808 35.209 -14.037 1.00 8.10 88 LEU A C 1
ATOM 678 O O . LEU A 1 88 ? 44.925 34.458 -14.499 1.00 10.05 88 LEU A O 1
ATOM 683 N N . GLY A 1 89 ? 46.159 35.175 -12.756 1.00 7.84 89 GLY A N 1
ATOM 684 C CA . GLY A 1 89 ? 45.602 34.220 -11.807 1.00 8.55 89 GLY A CA 1
ATOM 685 C C . GLY A 1 89 ? 46.322 32.897 -11.832 1.00 8.09 89 GLY A C 1
ATOM 686 O O . GLY A 1 89 ? 46.872 32.457 -10.809 1.00 9.16 89 GLY A O 1
ATOM 687 N N . ALA A 1 90 ? 46.333 32.283 -13.023 1.00 8.13 90 ALA A N 1
ATOM 688 C CA . ALA A 1 90 ? 47.125 31.094 -13.351 1.00 9.79 90 ALA A CA 1
ATOM 689 C C . ALA A 1 90 ? 47.963 31.465 -14.517 1.00 10.02 90 ALA A C 1
ATOM 690 O O . ALA A 1 90 ? 47.441 31.882 -15.524 1.00 15.00 90 ALA A O 1
ATOM 692 N N . GLY A 1 91 ? 49.252 31.406 -14.421 1.00 9.32 91 GLY A N 1
ATOM 693 C CA . GLY A 1 91 ? 50.113 31.920 -15.486 1.00 10.71 91 GLY A CA 1
ATOM 694 C C . GLY A 1 91 ? 51.436 32.326 -14.918 1.00 8.85 91 GLY A C 1
ATOM 695 O O . GLY A 1 91 ? 51.784 31.962 -13.788 1.00 9.57 91 GLY A O 1
ATOM 696 N N . PRO A 1 92 ? 52.198 33.093 -15.698 1.00 8.52 92 PRO A N 1
ATOM 697 C CA . PRO A 1 92 ? 53.506 33.488 -15.295 1.00 8.81 92 PRO A CA 1
ATOM 698 C C . PRO A 1 92 ? 53.495 34.387 -14.054 1.00 8.17 92 PRO A C 1
ATOM 699 O O . PRO A 1 92 ? 52.519 35.053 -13.752 1.00 8.44 92 PRO A O 1
ATOM 703 N N . ILE A 1 93 ? 54.610 34.393 -13.356 1.00 8.99 93 ILE A N 1
ATOM 704 C CA . ILE A 1 93 ? 54.803 35.347 -12.298 1.00 9.31 93 ILE A CA 1
ATOM 705 C C . ILE A 1 93 ? 55.120 36.733 -12.846 1.00 7.35 93 ILE A C 1
ATOM 706 O O . ILE A 1 93 ? 55.578 36.888 -13.985 1.00 8.70 93 ILE A O 1
ATOM 711 N N . ASN A 1 94 ? 54.867 37.728 -12.031 1.00 7.88 94 ASN A N 1
ATOM 712 C CA . ASN A 1 94 ? 55.254 39.136 -12.285 1.00 7.43 94 ASN A CA 1
ATOM 713 C C . ASN A 1 94 ? 56.352 39.449 -11.300 1.00 7.15 94 ASN A C 1
ATOM 714 O O . ASN A 1 94 ? 56.080 39.768 -10.117 1.00 7.62 94 ASN A O 1
ATOM 719 N N . GLN A 1 95 ? 57.609 39.292 -11.704 1.00 7.28 95 GLN A N 1
ATOM 720 C CA . GLN A 1 95 ? 58.680 39.463 -10.741 1.00 7.17 95 GLN A CA 1
ATOM 721 C C . GLN A 1 95 ? 58.657 40.828 -10.121 1.00 7.14 95 GLN A C 1
ATOM 722 O O . GLN A 1 95 ? 58.999 40.973 -8.940 1.00 8.05 95 GLN A O 1
ATOM 728 N N . ALA A 1 96 ? 58.257 41.871 -10.853 1.00 7.28 96 ALA A N 1
ATOM 729 C CA . ALA A 1 96 ? 58.161 43.206 -10.260 1.00 7.91 96 ALA A CA 1
ATOM 730 C C . ALA A 1 96 ? 57.249 43.218 -9.031 1.00 7.58 96 ALA A C 1
ATOM 731 O O . ALA A 1 96 ? 57.487 44.009 -8.096 1.00 8.30 96 ALA A O 1
ATOM 733 N N . GLY A 1 97 ? 56.166 42.452 -9.059 1.00 8.04 97 GLY A N 1
ATOM 734 C CA . GLY A 1 97 ? 55.280 42.378 -7.903 1.00 8.11 97 GLY A CA 1
ATOM 735 C C . GLY A 1 97 ? 55.937 41.779 -6.716 1.00 7.32 97 GLY A C 1
ATOM 736 O O . GLY A 1 97 ? 55.845 42.249 -5.580 1.00 7.86 97 GLY A O 1
ATOM 737 N N . LEU A 1 98 ? 56.624 40.651 -6.937 1.00 7.17 98 LEU A N 1
ATOM 738 C CA . LEU A 1 98 ? 57.350 39.999 -5.863 1.00 7.44 98 LEU A CA 1
ATOM 739 C C . LEU A 1 98 ? 58.440 40.885 -5.295 1.00 7.16 98 LEU A C 1
ATOM 740 O O . LEU A 1 98 ? 58.624 40.951 -4.075 1.00 8.23 98 LEU A O 1
ATOM 745 N N . ASP A 1 99 ? 59.134 41.603 -6.170 1.00 6.52 99 ASP A N 1
ATOM 746 C CA . A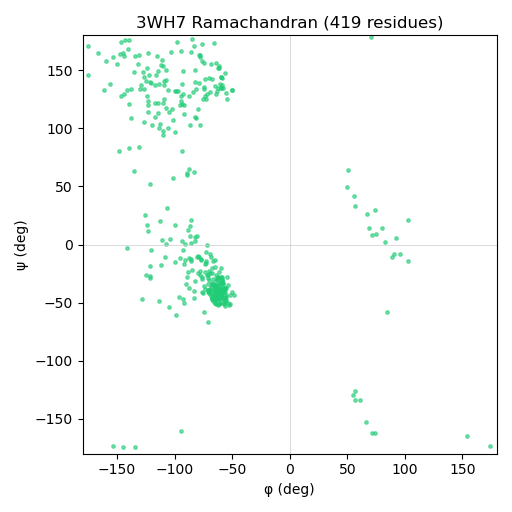SP A 1 99 ? 60.207 42.428 -5.715 1.00 7.12 99 ASP A CA 1
ATOM 747 C C . ASP A 1 99 ? 59.705 43.606 -4.855 1.00 6.17 99 ASP A C 1
ATOM 748 O O . ASP A 1 99 ? 60.383 43.996 -3.888 1.00 6.71 99 ASP A O 1
ATOM 753 N N . HIS A 1 100 ? 58.535 44.127 -5.150 1.00 6.32 100 HIS A N 1
ATOM 754 C CA . HIS A 1 100 ? 57.920 45.138 -4.295 1.00 6.08 100 HIS A CA 1
ATOM 755 C C . HIS A 1 100 ? 57.764 44.626 -2.866 1.00 5.73 100 HIS A C 1
ATOM 756 O O . HIS A 1 100 ? 58.139 45.267 -1.901 1.00 6.11 100 HIS A O 1
ATOM 763 N N . TYR A 1 101 ? 57.165 43.421 -2.739 1.00 5.47 101 TYR A N 1
ATOM 764 C CA . TYR A 1 101 ? 56.948 42.890 -1.428 1.00 5.78 101 TYR A CA 1
ATOM 765 C C . TYR A 1 101 ? 58.240 42.467 -0.733 1.00 5.61 101 TYR A C 1
ATOM 766 O O . TYR A 1 101 ? 58.335 42.544 0.479 1.00 6.37 101 TYR A O 1
ATOM 775 N N . SER A 1 102 ? 59.248 42.040 -1.522 1.00 5.87 102 SER A N 1
ATOM 776 C CA . SER A 1 102 ? 60.544 41.746 -0.963 1.00 6.45 102 SER A CA 1
ATOM 777 C C . SER A 1 102 ? 61.157 42.993 -0.319 1.00 6.15 102 SER A C 1
ATOM 778 O O . SER A 1 102 ? 61.663 42.932 0.817 1.00 6.45 102 SER A O 1
ATOM 781 N N . ARG A 1 103 ? 61.098 44.126 -1.011 1.00 6.20 103 ARG A N 1
ATOM 782 C CA . ARG A 1 103 ? 61.620 45.346 -0.425 1.00 6.80 103 ARG A CA 1
ATOM 783 C C . ARG A 1 103 ? 60.830 45.749 0.812 1.00 6.32 103 ARG A C 1
ATOM 784 O O . ARG A 1 103 ? 61.414 46.174 1.809 1.00 6.69 103 ARG A O 1
ATOM 792 N N . MET A 1 104 ? 59.500 45.614 0.773 1.00 6.02 104 MET A N 1
ATOM 793 C CA . MET A 1 104 ? 58.684 45.931 1.929 1.00 7.04 104 MET A CA 1
ATOM 794 C C . MET A 1 104 ? 59.033 45.019 3.134 1.00 6.13 104 MET A C 1
ATOM 795 O O . MET A 1 104 ? 59.137 45.499 4.271 1.00 6.70 104 MET A O 1
ATOM 800 N N . VAL A 1 105 ? 59.205 43.729 2.897 1.00 6.36 105 VAL A N 1
ATOM 801 C CA . VAL A 1 105 ? 59.612 42.807 3.942 1.00 6.11 105 VAL A CA 1
ATOM 802 C C . VAL A 1 105 ? 60.953 43.224 4.533 1.00 6.34 105 VAL A C 1
ATOM 803 O O . VAL A 1 105 ? 61.135 43.244 5.759 1.00 6.88 105 VAL A O 1
ATOM 807 N N . ASP A 1 106 ? 61.903 43.591 3.676 1.00 6.56 106 ASP A N 1
ATOM 808 C CA . ASP A 1 106 ? 63.212 44.017 4.186 1.00 6.71 106 ASP A CA 1
ATOM 809 C C . ASP A 1 106 ? 63.090 45.318 4.997 1.00 6.63 106 ASP A C 1
ATOM 810 O O . ASP A 1 106 ? 63.755 45.458 6.028 1.00 7.81 106 ASP A O 1
ATOM 815 N N . ALA A 1 107 ? 62.237 46.253 4.564 1.00 6.19 107 ALA A N 1
ATOM 816 C CA . ALA A 1 107 ? 62.005 47.465 5.317 1.00 6.33 107 ALA A CA 1
ATOM 817 C C . ALA A 1 107 ? 61.384 47.165 6.683 1.00 6.32 107 ALA A C 1
ATOM 818 O O . ALA A 1 107 ? 61.751 47.754 7.699 1.00 7.71 107 ALA A O 1
ATOM 820 N N . LEU A 1 108 ? 60.406 46.251 6.713 1.00 6.20 108 LEU A N 1
ATOM 821 C CA . LEU A 1 108 ? 59.782 45.853 7.989 1.00 6.47 108 LEU A CA 1
ATOM 822 C C . LEU A 1 108 ? 60.786 45.240 8.918 1.00 6.82 108 LEU A C 1
ATOM 823 O O . LEU A 1 108 ? 60.889 45.616 10.095 1.00 7.25 108 LEU A O 1
ATOM 828 N N . LEU A 1 109 ? 61.542 44.268 8.444 1.00 7.46 109 LEU A N 1
ATOM 829 C CA . LEU A 1 109 ? 62.487 43.597 9.313 1.00 8.65 109 LEU A CA 1
ATOM 830 C C . LEU A 1 109 ? 63.578 44.576 9.760 1.00 8.90 109 LEU A C 1
ATOM 831 O O . LEU A 1 109 ? 63.991 44.514 10.929 1.00 10.77 109 LEU A O 1
ATOM 836 N N . GLY A 1 110 ? 64.001 45.527 8.914 1.00 9.26 110 GLY A N 1
ATOM 837 C CA . GLY A 1 110 ? 64.976 46.530 9.310 1.00 11.12 110 GLY A CA 1
ATOM 838 C C . GLY A 1 110 ? 64.466 47.407 10.455 1.00 9.40 110 GLY A C 1
ATOM 839 O O . GLY A 1 110 ? 65.276 47.878 11.264 1.00 12.11 110 GLY A O 1
ATOM 840 N N . ALA A 1 111 ? 63.166 47.571 10.532 1.00 9.01 111 ALA A N 1
ATOM 841 C CA . ALA A 1 111 ? 62.489 48.379 11.530 1.00 9.85 111 ALA A CA 1
ATOM 842 C C . ALA A 1 111 ? 62.122 47.526 12.763 1.00 9.55 111 ALA A C 1
ATOM 843 O O . ALA A 1 111 ? 61.500 48.068 13.686 1.00 10.86 111 ALA A O 1
ATOM 845 N N . GLY A 1 112 ? 62.423 46.260 12.817 1.00 9.10 112 GLY A N 1
ATOM 846 C CA . GLY A 1 112 ? 61.999 45.435 13.932 1.00 10.06 112 GLY A CA 1
ATOM 847 C C . GLY A 1 112 ? 60.525 45.080 13.939 1.00 8.39 112 GLY A C 1
ATOM 848 O O . GLY A 1 112 ? 59.935 44.797 15.009 1.00 10.47 112 GLY A O 1
ATOM 849 N N . LEU A 1 113 ? 59.927 44.988 12.771 1.00 7.12 113 LEU A N 1
ATOM 850 C CA . LEU A 1 113 ? 58.502 44.658 12.612 1.00 6.51 113 LEU A CA 1
ATOM 851 C C . LEU A 1 113 ? 58.409 43.331 11.917 1.00 6.79 113 LEU A C 1
ATOM 852 O O . LEU A 1 113 ? 58.736 43.184 10.741 1.00 8.28 113 LEU A O 1
ATOM 857 N N . GLN A 1 114 ? 57.920 42.338 12.648 1.00 6.32 114 GLN A N 1
ATOM 858 C CA . GLN A 1 114 ? 57.781 40.980 12.073 1.00 6.55 114 GLN A CA 1
ATOM 859 C C . GLN A 1 114 ? 56.636 40.964 11.084 1.00 6.29 114 GLN A C 1
ATOM 860 O O . GLN A 1 114 ? 55.496 41.273 11.450 1.00 7.14 114 GLN A O 1
ATOM 866 N N . PRO A 1 115 ? 56.861 40.541 9.839 1.00 6.41 115 PRO A N 1
ATOM 867 C CA . PRO A 1 115 ? 55.769 40.453 8.854 1.00 7.49 115 PRO A CA 1
ATOM 868 C C . PRO A 1 115 ? 54.881 39.253 9.129 1.00 7.51 115 PRO A C 1
ATOM 869 O O . PRO A 1 115 ? 55.396 38.123 9.142 1.00 11.50 115 PRO A O 1
ATOM 873 N N . PHE A 1 116 ? 53.598 39.434 9.285 1.00 6.61 116 PHE A N 1
ATOM 874 C CA . PHE A 1 116 ? 52.602 38.367 9.361 1.00 6.99 116 PHE A CA 1
ATOM 875 C C . PHE A 1 116 ? 51.795 38.440 8.093 1.00 6.84 116 PHE A C 1
ATOM 876 O O . PHE A 1 116 ? 50.893 39.304 7.983 1.00 8.45 116 PHE A O 1
ATOM 884 N N . VAL A 1 117 ? 52.133 37.615 7.106 1.00 6.95 117 VAL A N 1
ATOM 885 C CA . VAL A 1 117 ? 51.622 37.805 5.764 1.00 5.85 117 VAL A CA 1
ATOM 886 C C . VAL A 1 117 ? 50.369 37.009 5.528 1.00 5.26 117 VAL A C 1
ATOM 887 O O . VAL A 1 117 ? 50.393 35.774 5.770 1.00 7.35 117 VAL A O 1
ATOM 891 N N . THR A 1 118 ? 49.308 37.598 5.033 1.00 4.89 118 THR A N 1
ATOM 892 C CA . THR A 1 118 ? 48.128 36.943 4.543 1.00 5.26 118 THR A CA 1
ATOM 893 C C . THR A 1 118 ? 48.260 36.757 3.031 1.00 4.88 118 THR A C 1
ATOM 894 O O . THR A 1 118 ? 48.439 37.740 2.295 1.00 5.65 118 THR A O 1
ATOM 898 N N . LEU A 1 119 ? 48.153 35.537 2.511 1.00 4.72 119 LEU A N 1
ATOM 899 C CA . LEU A 1 119 ? 48.239 35.317 1.082 1.00 5.06 119 LEU A CA 1
ATOM 900 C C . LEU A 1 119 ? 46.980 35.722 0.344 1.00 5.12 119 LEU A C 1
ATOM 901 O O . LEU A 1 119 ? 47.062 36.268 -0.759 1.00 5.29 119 LEU A O 1
ATOM 906 N N . TYR A 1 120 ? 45.797 35.418 0.909 1.00 5.26 120 TYR A N 1
ATOM 907 C CA . TYR A 1 120 ? 44.525 35.735 0.253 1.00 5.18 120 TYR A CA 1
ATOM 908 C C . TYR A 1 120 ? 43.634 36.526 1.169 1.00 4.73 120 TYR A C 1
ATOM 909 O O . TYR A 1 120 ? 42.979 35.977 2.079 1.00 5.35 120 TYR A O 1
ATOM 918 N N . HIS A 1 121 ? 43.531 37.823 0.877 1.00 4.73 121 HIS A N 1
ATOM 919 C CA . HIS A 1 121 ? 42.602 38.740 1.541 1.00 4.86 121 HIS A CA 1
ATOM 920 C C . HIS A 1 121 ? 41.686 39.343 0.523 1.00 4.87 121 HIS A C 1
ATOM 921 O O . HIS A 1 121 ? 41.495 40.573 0.441 1.00 5.30 121 HIS A O 1
ATOM 928 N N . TRP A 1 122 ? 41.056 38.473 -0.280 1.00 5.03 122 TRP A N 1
ATOM 929 C CA . TRP A 1 122 ? 39.800 38.661 -1.003 1.00 5.18 122 TRP A CA 1
ATOM 930 C C . TRP A 1 122 ? 39.934 39.115 -2.440 1.00 5.02 122 TRP A C 1
ATOM 931 O O . TRP A 1 122 ? 38.955 39.202 -3.165 1.00 5.77 122 TRP A O 1
ATOM 942 N N . ASP A 1 123 ? 41.159 39.466 -2.848 1.00 5.06 123 ASP A N 1
ATOM 943 C CA . ASP A 1 123 ? 41.458 40.050 -4.146 1.00 5.52 123 ASP A CA 1
ATOM 944 C C . ASP A 1 123 ? 41.752 38.965 -5.194 1.00 5.12 123 ASP A C 1
ATOM 945 O O . ASP A 1 123 ? 42.814 38.940 -5.818 1.00 5.97 123 ASP A O 1
ATOM 950 N N . LEU A 1 124 ? 40.778 38.089 -5.430 1.00 5.03 124 LEU A N 1
ATOM 951 C CA . LEU A 1 124 ? 40.930 37.050 -6.449 1.00 5.28 124 LEU A CA 1
ATOM 952 C C . LEU A 1 124 ? 41.170 37.725 -7.828 1.00 5.65 124 LEU A C 1
ATOM 953 O O . LEU A 1 124 ? 40.416 38.583 -8.231 1.00 5.73 124 LEU A O 1
ATOM 958 N N . PRO A 1 125 ? 42.147 37.214 -8.592 1.00 5.61 125 PRO A N 1
ATOM 959 C CA . PRO A 1 125 ? 42.277 37.664 -9.983 1.00 5.93 125 PRO A CA 1
ATOM 960 C C . PRO A 1 125 ? 40.978 37.475 -10.753 1.00 6.12 125 PRO A C 1
ATOM 961 O O . PRO A 1 125 ? 40.415 36.387 -10.795 1.00 6.59 125 PRO A O 1
ATOM 965 N N . GLN A 1 126 ? 40.547 38.542 -11.451 1.00 6.34 126 GLN A N 1
ATOM 966 C CA . GLN A 1 126 ? 39.349 38.487 -12.251 1.00 6.14 126 GLN A CA 1
ATOM 967 C C . GLN A 1 126 ? 39.363 37.372 -13.298 1.00 6.29 126 GLN A C 1
ATOM 968 O O . GLN A 1 126 ? 38.322 36.751 -13.510 1.00 6.83 126 GLN A O 1
ATOM 974 N N . PRO A 1 127 ? 40.500 37.077 -13.943 1.00 6.74 127 PRO A N 1
ATOM 975 C CA . PRO A 1 127 ? 40.465 35.982 -14.909 1.00 7.94 127 PRO A CA 1
ATOM 976 C C . PRO A 1 127 ? 40.026 34.686 -14.300 1.00 7.22 127 PRO A C 1
ATOM 977 O O . PRO A 1 127 ? 39.443 33.826 -15.001 1.00 8.83 127 PRO A O 1
ATOM 981 N N . LEU A 1 128 ? 40.330 34.417 -13.046 1.00 6.96 128 LEU A N 1
ATOM 982 C CA . LEU A 1 128 ? 39.857 33.205 -12.396 1.00 7.14 128 LEU A CA 1
ATOM 983 C C . LEU A 1 128 ? 38.378 33.256 -12.137 1.00 7.17 128 LEU A C 1
ATOM 984 O O . LEU A 1 128 ? 37.683 32.243 -12.337 1.00 7.54 128 LEU A O 1
ATOM 989 N N . GLU A 1 129 ? 37.831 34.404 -11.704 1.00 7.18 129 GLU A N 1
ATOM 990 C CA . GLU A 1 129 ? 36.382 34.548 -11.570 1.00 7.08 129 GLU A CA 1
ATOM 991 C C . GLU A 1 129 ? 35.680 34.355 -12.905 1.00 7.57 129 GLU A C 1
ATOM 992 O O . GLU A 1 129 ? 34.573 33.804 -12.910 1.00 8.37 129 GLU A O 1
ATOM 998 N N . ASP A 1 130 ? 36.292 34.739 -14.018 1.00 7.69 130 ASP A N 1
ATOM 999 C CA . ASP A 1 130 ? 35.700 34.501 -15.329 1.00 9.10 130 ASP A CA 1
ATOM 1000 C C . ASP A 1 130 ? 35.584 33.006 -15.645 1.00 8.97 130 ASP A C 1
ATOM 1001 O O . ASP A 1 130 ? 34.839 32.654 -16.533 1.00 13.46 130 ASP A O 1
ATOM 1006 N N . ARG A 1 131 ? 36.327 32.191 -14.964 1.00 9.30 131 ARG A N 1
ATOM 1007 C CA . ARG A 1 131 ? 36.248 30.735 -15.012 1.00 11.09 131 ARG A CA 1
ATOM 1008 C C . ARG A 1 131 ? 35.610 30.130 -13.742 1.00 10.43 131 ARG A C 1
ATOM 1009 O O . ARG A 1 131 ? 36.013 29.023 -13.338 1.00 14.53 131 ARG A O 1
ATOM 1017 N N . LEU A 1 132 ? 34.692 30.844 -13.126 1.00 9.23 132 LEU A N 1
ATOM 1018 C CA . LEU A 1 132 ? 33.872 30.486 -11.997 1.00 9.44 132 LEU A CA 1
ATOM 1019 C C . LEU A 1 132 ? 34.454 30.826 -10.639 1.00 8.17 132 LEU A C 1
ATOM 1020 O O . LEU A 1 132 ? 33.755 30.704 -9.632 1.00 8.66 132 LEU A O 1
ATOM 1025 N N . GLY A 1 133 ? 35.719 31.257 -10.595 1.00 7.82 133 GLY A N 1
ATOM 1026 C CA . GLY A 1 133 ? 36.261 31.731 -9.336 1.00 7.61 133 GLY A CA 1
ATOM 1027 C C . GLY A 1 133 ? 36.255 30.639 -8.293 1.00 7.34 133 GLY A C 1
ATOM 1028 O O . GLY A 1 133 ? 36.674 29.506 -8.576 1.00 7.83 133 GLY A O 1
ATOM 1029 N N . TRP A 1 134 ? 35.813 30.928 -7.083 1.00 7.07 134 TRP A N 1
ATOM 1030 C CA . TRP A 1 134 ? 35.773 29.939 -6.055 1.00 7.19 134 TRP A CA 1
ATOM 1031 C C . TRP A 1 134 ? 34.674 28.892 -6.302 1.00 7.87 134 TRP A C 1
ATOM 1032 O O . TRP A 1 134 ? 34.592 27.926 -5.524 1.00 8.51 134 TRP A O 1
ATOM 1043 N N . GLY A 1 135 ? 33.917 29.015 -7.361 1.00 7.96 135 GLY A N 1
ATOM 1044 C CA . GLY A 1 135 ? 33.052 27.955 -7.850 1.00 9.37 135 GLY A CA 1
ATOM 1045 C C . GLY A 1 135 ? 33.772 26.919 -8.667 1.00 10.29 135 GLY A C 1
ATOM 1046 O O . GLY A 1 135 ? 33.072 26.083 -9.288 1.00 15.47 135 GLY A O 1
ATOM 1047 N N . SER A 1 136 ? 35.059 26.916 -8.770 1.00 9.33 136 SER A N 1
ATOM 1048 C CA . SER A 1 136 ? 35.816 25.939 -9.528 1.00 10.94 136 SER A CA 1
ATOM 1049 C C . SER A 1 136 ? 36.944 25.371 -8.664 1.00 9.59 136 SER A C 1
ATOM 1050 O O . SER A 1 136 ? 37.733 26.136 -8.078 1.00 9.82 136 SER A O 1
ATOM 1053 N N . ARG A 1 137 ? 37.108 24.045 -8.664 1.00 9.98 137 ARG A N 1
ATOM 1054 C CA . ARG A 1 137 ? 38.200 23.406 -8.007 1.00 10.09 137 ARG A CA 1
ATOM 1055 C C . ARG A 1 137 ? 39.564 23.887 -8.559 1.00 10.22 137 ARG A C 1
ATOM 1056 O O . ARG A 1 137 ? 40.588 23.922 -7.850 1.00 10.62 137 ARG A O 1
ATOM 1064 N N . ALA A 1 138 ? 39.604 24.261 -9.834 1.00 9.85 138 ALA A N 1
ATOM 1065 C CA . ALA A 1 138 ? 40.838 24.738 -10.404 1.00 10.52 138 ALA A CA 1
ATOM 1066 C C . ALA A 1 138 ? 41.391 25.963 -9.688 1.00 9.10 138 ALA A C 1
ATOM 1067 O O . ALA A 1 138 ? 42.610 26.160 -9.654 1.00 10.05 138 ALA A O 1
ATOM 1069 N N . THR A 1 139 ? 40.499 26.800 -9.160 1.00 8.46 139 THR A N 1
ATOM 1070 C CA . THR A 1 139 ? 40.966 28.007 -8.453 1.00 8.16 139 THR A CA 1
ATOM 1071 C C . THR A 1 139 ? 41.736 27.599 -7.194 1.00 7.60 139 THR A C 1
ATOM 1072 O O . THR A 1 139 ? 42.722 28.256 -6.846 1.00 8.36 139 THR A O 1
ATOM 1076 N N . ALA A 1 140 ? 41.305 26.521 -6.513 1.00 8.05 140 ALA A N 1
ATOM 1077 C CA . ALA A 1 140 ? 42.030 25.997 -5.378 1.00 8.02 140 ALA A CA 1
ATOM 1078 C C . ALA A 1 140 ? 43.441 25.564 -5.773 1.00 7.95 140 ALA A C 1
ATOM 1079 O O . ALA A 1 140 ? 44.419 25.874 -5.109 1.00 8.16 140 ALA A O 1
ATOM 1081 N N . THR A 1 141 ? 43.549 24.827 -6.891 1.00 8.38 141 THR A N 1
ATOM 1082 C CA . THR A 1 141 ? 44.843 24.349 -7.362 1.00 9.50 141 THR A CA 1
ATOM 1083 C C . THR A 1 141 ? 45.768 25.544 -7.673 1.00 8.14 141 THR A C 1
ATOM 1084 O O . THR A 1 141 ? 46.951 25.499 -7.282 1.00 8.40 141 THR A O 1
ATOM 1088 N N . VAL A 1 142 ? 45.278 26.555 -8.375 1.00 7.85 142 VAL A N 1
ATOM 1089 C CA . VAL A 1 142 ? 46.175 27.610 -8.738 1.00 8.17 142 VAL A CA 1
ATOM 1090 C C . VAL A 1 142 ? 46.440 28.566 -7.566 1.00 7.08 142 VAL A C 1
ATOM 1091 O O . VAL A 1 142 ? 47.506 29.222 -7.542 1.00 7.27 142 VAL A O 1
ATOM 1095 N N . PHE A 1 143 ? 45.557 28.649 -6.561 1.00 6.91 143 PHE A N 1
ATOM 1096 C CA . PHE A 1 143 ? 45.879 29.331 -5.344 1.00 6.77 143 PHE A CA 1
ATOM 1097 C C . PHE A 1 143 ? 47.114 28.700 -4.697 1.00 6.66 143 PHE A C 1
ATOM 1098 O O . PHE A 1 143 ? 48.013 29.394 -4.222 1.00 6.73 143 PHE A O 1
ATOM 1106 N N . ALA A 1 144 ? 47.152 27.361 -4.631 1.00 6.95 144 ALA A N 1
ATOM 1107 C CA . ALA A 1 144 ? 48.284 26.706 -4.064 1.00 7.22 144 ALA A CA 1
ATOM 1108 C C . ALA A 1 144 ? 49.580 26.976 -4.834 1.00 7.66 144 ALA A C 1
ATOM 1109 O O . ALA A 1 144 ? 50.672 27.142 -4.237 1.00 7.77 144 ALA A O 1
ATOM 1111 N N . GLU A 1 145 ? 49.486 27.060 -6.157 1.00 7.61 145 GLU A N 1
ATOM 1112 C CA . GLU A 1 145 ? 50.638 27.440 -6.988 1.00 7.78 145 GLU A CA 1
ATOM 1113 C C . GLU A 1 145 ? 51.118 28.849 -6.648 1.00 7.29 145 GLU A C 1
ATOM 1114 O O . GLU A 1 145 ? 52.360 29.083 -6.584 1.00 8.05 145 GLU A O 1
ATOM 1120 N N . TYR A 1 146 ? 50.218 29.784 -6.442 1.00 6.86 146 TYR A N 1
ATOM 1121 C CA . TYR A 1 146 ? 50.559 31.140 -6.012 1.00 6.38 146 TYR A CA 1
ATOM 1122 C C . TYR A 1 146 ? 51.248 31.129 -4.657 1.00 6.30 146 TYR A C 1
ATOM 1123 O O . TYR A 1 146 ? 52.259 31.809 -4.453 1.00 6.70 146 TYR A O 1
ATOM 1132 N N . ALA A 1 147 ? 50.698 30.349 -3.701 1.00 6.73 147 ALA A N 1
ATOM 1133 C CA . ALA A 1 147 ? 51.297 30.285 -2.390 1.00 6.61 147 ALA A CA 1
ATOM 1134 C C . ALA A 1 147 ? 52.747 29.778 -2.453 1.00 6.72 147 ALA A C 1
ATOM 1135 O O . ALA A 1 147 ? 53.641 30.280 -1.775 1.00 7.02 147 ALA A O 1
ATOM 1137 N N . ASP A 1 148 ? 52.969 28.751 -3.306 1.00 7.11 148 ASP A N 1
ATOM 1138 C CA . ASP A 1 148 ? 54.301 28.207 -3.564 1.00 7.23 148 ASP A CA 1
ATOM 1139 C C . ASP A 1 148 ? 55.254 29.298 -4.046 1.00 7.21 148 ASP A C 1
ATOM 1140 O O . ASP A 1 148 ? 56.317 29.520 -3.480 1.00 7.51 148 ASP A O 1
ATOM 1145 N N . ILE A 1 149 ? 54.817 30.021 -5.095 1.00 7.75 149 ILE A N 1
ATOM 1146 C CA . ILE A 1 149 ? 55.634 31.106 -5.667 1.00 8.12 149 ILE A CA 1
ATOM 1147 C C . ILE A 1 149 ? 56.066 32.059 -4.570 1.00 7.16 149 ILE A C 1
ATOM 1148 O O . ILE A 1 149 ? 57.246 32.478 -4.547 1.00 8.07 149 ILE A O 1
ATOM 1153 N N . VAL A 1 150 ? 55.134 32.531 -3.780 1.00 6.51 150 VAL A N 1
ATOM 1154 C CA . VAL A 1 150 ? 55.435 33.569 -2.824 1.00 6.31 150 VAL A CA 1
ATOM 1155 C C . VAL A 1 150 ? 56.369 33.076 -1.740 1.00 6.61 150 VAL A C 1
ATOM 1156 O O . VAL A 1 150 ? 57.355 33.758 -1.387 1.00 7.33 150 VAL A O 1
ATOM 1160 N N . VAL A 1 151 ? 56.103 31.910 -1.165 1.00 6.97 151 VAL A N 1
ATOM 1161 C CA A VAL A 1 151 ? 56.953 31.321 -0.132 0.50 7.82 151 VAL A CA 1
ATOM 1162 C CA B VAL A 1 151 ? 56.984 31.486 -0.093 0.50 7.43 151 VAL A CA 1
ATOM 1163 C C . VAL A 1 151 ? 58.353 31.063 -0.613 1.00 7.87 151 VAL A C 1
ATOM 1164 O O . VAL A 1 151 ? 59.320 31.199 0.126 1.00 7.92 151 VAL A O 1
ATOM 1171 N N . ARG A 1 152 ? 58.503 30.605 -1.868 1.00 8.03 152 ARG A N 1
ATOM 1172 C CA . ARG A 1 152 ? 59.821 30.321 -2.374 1.00 9.38 152 ARG A CA 1
ATOM 1173 C C . ARG A 1 152 ? 60.668 31.561 -2.332 1.00 9.01 152 ARG A C 1
ATOM 1174 O O . ARG A 1 152 ? 61.868 31.478 -2.093 1.00 11.19 152 ARG A O 1
ATOM 1182 N N . GLN A 1 153 ? 60.095 32.728 -2.614 1.00 8.34 153 GLN A N 1
ATOM 1183 C CA . GLN A 1 153 ? 60.865 33.976 -2.664 1.00 9.70 153 GLN A CA 1
ATOM 1184 C C . GLN A 1 153 ? 60.988 34.664 -1.334 1.00 8.42 153 GLN A C 1
ATOM 1185 O O . GLN A 1 153 ? 62.026 35.279 -1.078 1.00 10.09 153 GLN A O 1
ATOM 1191 N N . LEU A 1 154 ? 59.948 34.643 -0.490 1.00 7.28 154 LEU A N 1
ATOM 1192 C CA . LEU A 1 154 ? 59.939 35.445 0.730 1.00 6.82 154 LEU A CA 1
ATOM 1193 C C . LEU A 1 154 ? 60.092 34.611 1.988 1.00 7.64 154 LEU A C 1
ATOM 1194 O O . LEU A 1 154 ? 60.286 35.195 3.076 1.00 7.97 154 LEU A O 1
ATOM 1199 N N . GLY A 1 155 ? 60.004 33.271 1.894 1.00 7.41 155 GLY A N 1
ATOM 1200 C CA . GLY A 1 155 ? 60.026 32.430 3.066 1.00 8.31 155 GLY A CA 1
ATOM 1201 C C . GLY A 1 155 ? 61.369 32.294 3.758 1.00 8.36 155 GLY A C 1
ATOM 1202 O O . GLY A 1 155 ? 61.421 31.734 4.852 1.00 9.42 155 GLY A O 1
ATOM 1203 N N . ASP A 1 156 ? 62.431 32.845 3.179 1.00 8.47 156 ASP A N 1
ATOM 1204 C CA . ASP A 1 156 ? 63.682 32.943 3.879 1.00 9.27 156 ASP A CA 1
ATOM 1205 C C . ASP A 1 156 ? 63.635 34.047 4.966 1.00 8.70 156 ASP A C 1
ATOM 1206 O O . ASP A 1 156 ? 64.510 34.058 5.840 1.00 10.52 156 ASP A O 1
ATOM 1211 N N . ARG A 1 157 ? 62.659 34.946 4.890 1.00 7.66 157 ARG A N 1
ATOM 1212 C CA . ARG A 1 157 ? 62.561 36.081 5.791 1.00 7.67 157 ARG A CA 1
ATOM 1213 C C . ARG A 1 157 ? 61.270 36.111 6.567 1.00 7.95 157 ARG A C 1
ATOM 1214 O O . ARG A 1 157 ? 61.247 36.701 7.669 1.00 10.27 157 ARG A O 1
ATOM 1222 N N . VAL A 1 158 ? 60.198 35.572 6.019 1.00 7.75 158 VAL A N 1
ATOM 1223 C CA . VAL A 1 158 ? 58.884 35.588 6.655 1.00 7.26 158 VAL A CA 1
ATOM 1224 C C . VAL A 1 158 ? 58.605 34.140 7.144 1.00 6.98 158 VAL A C 1
ATOM 1225 O O . VAL A 1 158 ? 58.562 33.230 6.324 1.00 7.68 158 VAL A O 1
ATOM 1229 N N . THR A 1 159 ? 58.469 33.969 8.449 1.00 7.32 159 THR A N 1
ATOM 1230 C CA . THR A 1 159 ? 58.116 32.706 9.017 1.00 8.42 159 THR A CA 1
ATOM 1231 C C . THR A 1 159 ? 56.629 32.534 9.160 1.00 7.54 159 THR A C 1
ATOM 1232 O O . THR A 1 159 ? 56.171 31.372 9.080 1.00 8.38 159 THR A O 1
ATOM 1236 N N . HIS A 1 160 ? 55.858 33.568 9.444 1.00 7.33 160 HIS A N 1
ATOM 1237 C CA . HIS A 1 160 ? 54.446 33.435 9.824 1.00 6.62 160 HIS A CA 1
ATOM 1238 C C . HIS A 1 160 ? 53.560 33.823 8.696 1.00 6.75 160 HIS A C 1
ATOM 1239 O O . HIS A 1 160 ? 53.496 35.029 8.292 1.00 7.59 160 HIS A O 1
ATOM 1246 N N . TRP A 1 161 ? 52.814 32.863 8.164 1.00 6.18 161 TRP A N 1
ATOM 1247 C CA . TRP A 1 161 ? 51.958 32.988 7.013 1.00 6.13 161 TRP A CA 1
ATOM 1248 C C . TRP A 1 161 ? 50.546 32.568 7.288 1.00 5.95 161 TRP A C 1
ATOM 1249 O O . TRP A 1 161 ? 50.389 31.514 7.977 1.00 7.26 161 TRP A O 1
ATOM 1260 N N . ALA A 1 162 ? 49.554 33.238 6.781 1.00 5.98 162 ALA A N 1
ATOM 1261 C CA . ALA A 1 162 ? 48.210 32.776 6.728 1.00 5.97 162 ALA A CA 1
ATOM 1262 C C . ALA A 1 162 ? 47.809 32.552 5.297 1.00 5.32 162 ALA A C 1
ATOM 1263 O O . ALA A 1 162 ? 48.125 33.379 4.427 1.00 6.59 162 ALA A O 1
ATOM 1265 N N . THR A 1 163 ? 47.105 31.450 5.022 1.00 5.81 163 THR A N 1
ATOM 1266 C CA . THR A 1 163 ? 46.594 31.213 3.691 1.00 5.65 163 THR A CA 1
ATOM 1267 C C . THR A 1 163 ? 45.452 32.159 3.343 1.00 5.37 163 THR A C 1
ATOM 1268 O O . THR A 1 163 ? 45.602 33.007 2.460 1.00 6.28 163 THR A O 1
ATOM 1272 N N . LEU A 1 164 ? 44.338 32.024 4.024 1.00 5.60 164 LEU A N 1
ATOM 1273 C CA . LEU A 1 164 ? 43.131 32.747 3.806 1.00 5.51 164 LEU A CA 1
ATOM 1274 C C . LEU A 1 164 ? 42.796 33.652 4.982 1.00 5.46 164 LEU A C 1
ATOM 1275 O O . LEU A 1 164 ? 43.049 33.313 6.125 1.00 6.06 164 LEU A O 1
ATOM 1280 N N . ASN A 1 165 ? 42.131 34.768 4.652 1.00 5.45 165 ASN A N 1
ATOM 1281 C CA . ASN A 1 165 ? 41.459 35.612 5.626 1.00 4.99 165 ASN A CA 1
ATOM 1282 C C . ASN A 1 165 ? 39.975 35.495 5.453 1.00 4.64 165 ASN A C 1
ATOM 1283 O O . ASN A 1 165 ? 39.445 35.778 4.364 1.00 5.33 165 ASN A O 1
ATOM 1288 N N . GLU A 1 166 ? 39.274 35.072 6.512 1.00 5.70 166 GLU A N 1
ATOM 1289 C CA . GLU A 1 166 ? 37.801 35.077 6.551 1.00 6.00 166 GLU A CA 1
ATOM 1290 C C . GLU A 1 166 ? 37.144 34.420 5.344 1.00 5.91 166 GLU A C 1
ATOM 1291 O O . GLU A 1 166 ? 36.368 35.072 4.609 1.00 5.81 166 GLU A O 1
ATOM 1297 N N . PRO A 1 167 ? 37.367 33.099 5.163 1.00 5.88 167 PRO A N 1
ATOM 1298 C CA . PRO A 1 167 ? 36.668 32.420 4.088 1.00 6.34 167 PRO A CA 1
ATOM 1299 C C . PRO A 1 167 ? 35.152 32.496 4.184 1.00 6.49 167 PRO A C 1
ATOM 1300 O O . PRO A 1 167 ? 34.473 32.442 3.153 1.00 6.13 167 PRO A O 1
ATOM 1304 N N . TRP A 1 168 ? 34.569 32.616 5.392 1.00 6.25 168 TRP A N 1
ATOM 1305 C CA . TRP A 1 168 ? 33.134 32.771 5.460 1.00 6.19 168 TRP A CA 1
ATOM 1306 C C . TRP A 1 168 ? 32.695 34.015 4.686 1.00 6.00 168 TRP A C 1
ATOM 1307 O O . TRP A 1 168 ? 31.683 33.996 3.997 1.00 6.13 168 TRP A O 1
ATOM 1318 N N . CYS A 1 169 ? 33.457 35.125 4.796 1.00 6.03 169 CYS A N 1
ATOM 1319 C CA . CYS A 1 169 ? 33.099 36.300 4.036 1.00 6.27 169 CYS A CA 1
ATOM 1320 C C . CYS A 1 169 ? 33.216 36.078 2.537 1.00 5.95 169 CYS A C 1
ATOM 1321 O O . CYS A 1 169 ? 32.318 36.338 1.756 1.00 6.01 169 CYS A O 1
ATOM 1324 N N . SER A 1 170 ? 34.382 35.553 2.118 1.00 5.61 170 SER A N 1
ATOM 1325 C CA . SER A 1 170 ? 34.586 35.336 0.683 1.00 5.72 170 SER A CA 1
ATOM 1326 C C . SER A 1 170 ? 33.476 34.485 0.094 1.00 5.93 170 SER A C 1
ATOM 1327 O O . SER A 1 170 ? 32.992 34.782 -1.002 1.00 6.84 170 SER A O 1
ATOM 1330 N N . ALA A 1 171 ? 33.092 33.408 0.760 1.00 5.83 171 ALA A N 1
ATOM 1331 C CA . ALA A 1 171 ? 32.065 32.512 0.278 1.00 6.37 171 ALA A CA 1
ATOM 1332 C C . ALA A 1 171 ? 30.679 33.109 0.417 1.00 6.73 171 ALA A C 1
ATOM 1333 O O . ALA A 1 171 ? 29.914 33.194 -0.557 1.00 7.20 171 ALA A O 1
ATOM 1335 N N . MET A 1 172 ? 30.311 33.470 1.656 1.00 6.40 172 MET A N 1
ATOM 1336 C CA . MET A 1 172 ? 28.930 33.760 1.914 1.00 7.14 172 MET A CA 1
ATOM 1337 C C . MET A 1 172 ? 28.581 35.229 1.521 1.00 7.67 172 MET A C 1
ATOM 1338 O O . MET A 1 172 ? 27.523 35.441 0.968 1.00 10.32 172 MET A O 1
ATOM 1343 N N . LEU A 1 173 ? 29.457 36.196 1.799 1.00 7.01 173 LEU A N 1
ATOM 1344 C CA . LEU A 1 173 ? 29.207 37.564 1.345 1.00 7.44 173 LEU A CA 1
ATOM 1345 C C . LEU A 1 173 ? 29.459 37.659 -0.136 1.00 6.69 173 LEU A C 1
ATOM 1346 O O . LEU A 1 173 ? 28.794 38.481 -0.808 1.00 7.51 173 LEU A O 1
ATOM 1351 N N . GLY A 1 174 ? 30.433 36.953 -0.682 1.00 6.47 174 GLY A N 1
ATOM 1352 C CA . GLY A 1 174 ? 30.802 37.096 -2.069 1.00 6.21 174 GLY A CA 1
ATOM 1353 C C . GLY A 1 174 ? 29.939 36.317 -3.084 1.00 6.77 174 GLY A C 1
ATOM 1354 O O . GLY A 1 174 ? 29.793 36.786 -4.226 1.00 7.10 174 GLY A O 1
ATOM 1355 N N . TYR A 1 175 ? 29.402 35.149 -2.664 1.00 6.79 175 TYR A N 1
ATOM 1356 C CA . TYR A 1 175 ? 28.686 34.308 -3.577 1.00 7.15 175 TYR A CA 1
ATOM 1357 C C . TYR A 1 175 ? 27.239 34.010 -3.194 1.00 7.82 175 TYR A C 1
ATOM 1358 O O . TYR A 1 175 ? 26.479 33.590 -4.050 1.00 8.59 175 TYR A O 1
ATOM 1367 N N . TYR A 1 176 ? 26.865 34.203 -1.948 1.00 8.21 176 TYR A N 1
ATOM 1368 C CA . TYR A 1 176 ? 25.486 33.952 -1.450 1.00 9.17 176 TYR A CA 1
ATOM 1369 C C . TYR A 1 176 ? 24.709 35.244 -1.228 1.00 9.40 176 TYR A C 1
ATOM 1370 O O . TYR A 1 176 ? 23.612 35.387 -1.733 1.00 10.76 176 TYR A O 1
ATOM 1379 N N . LEU A 1 177 ? 25.257 36.190 -0.451 1.00 9.40 177 LEU A N 1
ATOM 1380 C CA . LEU A 1 177 ? 24.507 37.407 -0.112 1.00 9.70 177 LEU A CA 1
ATOM 1381 C C . LEU A 1 177 ? 24.773 38.540 -1.106 1.00 9.57 177 LEU A C 1
ATOM 1382 O O . LEU A 1 177 ? 24.051 39.522 -1.058 1.00 12.32 177 LEU A O 1
ATOM 1387 N N . GLY A 1 178 ? 25.832 38.438 -1.894 1.00 9.36 178 GLY A N 1
ATOM 1388 C CA . GLY A 1 178 ? 26.112 39.423 -2.919 1.00 10.83 178 GLY A CA 1
ATOM 1389 C C . GLY A 1 178 ? 26.651 40.742 -2.475 1.00 8.60 178 GLY A C 1
ATOM 1390 O O . GLY A 1 178 ? 26.766 41.637 -3.285 1.00 11.64 178 GLY A O 1
ATOM 1391 N N . VAL A 1 179 ? 27.016 40.884 -1.207 1.00 7.66 179 VAL A N 1
ATOM 1392 C CA . VAL A 1 179 ? 27.435 42.182 -0.694 1.00 8.47 179 VAL A CA 1
ATOM 1393 C C . VAL A 1 179 ? 28.909 42.459 -0.948 1.00 6.47 179 VAL A C 1
ATOM 1394 O O . VAL A 1 179 ? 29.334 43.594 -0.962 1.00 6.68 179 VAL A O 1
ATOM 1398 N N . HIS A 1 180 ? 29.709 41.390 -1.150 1.00 6.40 180 HIS A N 1
ATOM 1399 C CA . HIS A 1 180 ? 31.115 41.458 -1.459 1.00 5.79 180 HIS A CA 1
ATOM 1400 C C . HIS A 1 180 ? 31.392 40.915 -2.836 1.00 5.24 180 HIS A C 1
ATOM 1401 O O . HIS A 1 180 ? 30.597 40.140 -3.387 1.00 6.28 180 HIS A O 1
ATOM 1408 N N . ALA A 1 181 ? 32.553 41.233 -3.386 1.00 5.58 181 ALA A N 1
ATOM 1409 C CA . ALA A 1 181 ? 32.977 40.713 -4.660 1.00 5.89 181 ALA A CA 1
ATOM 1410 C C . ALA A 1 181 ? 33.047 39.177 -4.580 1.00 5.54 181 ALA A C 1
ATOM 1411 O O . ALA A 1 181 ? 33.502 38.620 -3.582 1.00 5.80 181 ALA A O 1
ATOM 1413 N N . PRO A 1 182 ? 32.702 38.456 -5.659 1.00 5.83 182 PRO A N 1
ATOM 1414 C CA . PRO A 1 182 ? 32.257 39.000 -6.965 1.00 6.70 182 PRO A CA 1
ATOM 1415 C C . PRO A 1 182 ? 30.792 39.418 -7.027 1.00 6.74 182 PRO A C 1
ATOM 1416 O O . PRO A 1 182 ? 30.429 40.062 -8.017 1.00 8.18 182 PRO A O 1
ATOM 1420 N N . GLY A 1 183 ? 29.989 39.083 -6.030 1.00 6.99 183 GLY A N 1
ATOM 1421 C CA . GLY A 1 183 ? 28.644 39.601 -5.951 1.00 7.52 183 GLY A CA 1
ATOM 1422 C C . GLY A 1 183 ? 27.534 38.708 -6.336 1.00 7.51 183 GLY A C 1
ATOM 1423 O O . GLY A 1 183 ? 26.447 39.162 -6.658 1.00 10.17 183 GLY A O 1
ATOM 1424 N N . HIS A 1 184 ? 27.749 37.393 -6.326 1.00 8.21 184 HIS A N 1
ATOM 1425 C CA . HIS A 1 184 ? 26.701 36.435 -6.626 1.00 9.76 184 HIS A CA 1
ATOM 1426 C C . HIS A 1 184 ? 25.773 36.248 -5.450 1.00 9.08 184 HIS A C 1
ATOM 1427 O O . HIS A 1 184 ? 26.092 36.617 -4.328 1.00 8.76 184 HIS A O 1
ATOM 1434 N N . THR A 1 185 ? 24.590 35.697 -5.752 1.00 10.45 185 THR A N 1
ATOM 1435 C CA . THR A 1 185 ? 23.505 35.605 -4.785 1.00 10.83 185 THR A CA 1
ATOM 1436 C C . THR A 1 185 ? 22.853 34.244 -4.807 1.00 11.44 185 THR A C 1
ATOM 1437 O O . THR A 1 185 ? 21.647 34.131 -5.062 1.00 15.06 185 THR A O 1
ATOM 1441 N N . ASP A 1 186 ? 23.588 33.214 -4.482 1.00 10.45 186 ASP A N 1
ATOM 1442 C CA . ASP A 1 186 ? 23.020 31.878 -4.498 1.00 11.44 186 ASP A CA 1
ATOM 1443 C C . ASP A 1 186 ? 23.637 31.036 -3.399 1.00 10.76 186 ASP A C 1
ATOM 1444 O O . ASP A 1 186 ? 24.858 30.947 -3.281 1.00 9.97 186 ASP A O 1
ATOM 1449 N N . LEU A 1 187 ? 22.798 30.411 -2.579 1.00 11.09 187 LEU A N 1
ATOM 1450 C CA . LEU A 1 187 ? 23.330 29.666 -1.445 1.00 11.15 187 LEU A CA 1
ATOM 1451 C C . LEU A 1 187 ? 24.202 28.513 -1.885 1.00 10.39 187 LEU A C 1
ATOM 1452 O O . LEU A 1 187 ? 25.314 28.290 -1.322 1.00 10.05 187 LEU A O 1
ATOM 1457 N N . LYS A 1 188 ? 23.767 27.711 -2.851 1.00 10.73 188 LYS A N 1
ATOM 1458 C CA . LYS A 1 188 ? 24.602 26.632 -3.309 1.00 10.66 188 LYS A CA 1
ATOM 1459 C C . LYS A 1 188 ? 25.959 27.097 -3.841 1.00 9.51 188 LYS A C 1
ATOM 1460 O O . LYS A 1 188 ? 26.996 26.497 -3.571 1.00 9.96 188 LYS A O 1
ATOM 1466 N N . ARG A 1 189 ? 25.971 28.231 -4.534 1.00 10.17 189 ARG A N 1
ATOM 1467 C CA . ARG A 1 189 ? 27.259 28.766 -4.974 1.00 10.31 189 ARG A CA 1
ATOM 1468 C C . ARG A 1 189 ? 28.102 29.179 -3.802 1.00 8.80 189 ARG A C 1
ATOM 1469 O O . ARG A 1 189 ? 29.349 29.005 -3.827 1.00 8.99 189 ARG A O 1
ATOM 1477 N N . GLY A 1 190 ? 27.533 29.785 -2.767 1.00 9.03 190 GLY A N 1
ATOM 1478 C CA . GLY A 1 190 ? 28.287 30.134 -1.603 1.00 8.86 190 GLY A CA 1
ATOM 1479 C C . GLY A 1 190 ? 28.884 28.933 -0.887 1.00 8.40 190 GLY A C 1
ATOM 1480 O O . GLY A 1 190 ? 30.043 28.947 -0.455 1.00 8.05 190 GLY A O 1
ATOM 1481 N N . LEU A 1 191 ? 28.091 27.865 -0.745 1.00 8.46 191 LEU A N 1
ATOM 1482 C CA . LEU A 1 191 ? 28.596 26.678 -0.091 1.00 8.42 191 LEU A CA 1
ATOM 1483 C C . LEU A 1 191 ? 29.661 25.982 -0.909 1.00 7.90 191 LEU A C 1
ATOM 1484 O O . LEU A 1 191 ? 30.665 25.465 -0.367 1.00 8.04 191 LEU A O 1
ATOM 1489 N N . GLU A 1 192 ? 29.513 25.970 -2.243 1.00 8.24 192 GLU A N 1
ATOM 1490 C CA . GLU A 1 192 ? 30.563 25.443 -3.100 1.00 8.95 192 GLU A CA 1
ATOM 1491 C C . GLU A 1 192 ? 31.823 26.246 -2.962 1.00 8.15 192 GLU A C 1
ATOM 1492 O O . GLU A 1 192 ? 32.909 25.701 -2.881 1.00 7.89 192 GLU A O 1
ATOM 1498 N N . ALA A 1 193 ? 31.713 27.599 -2.979 1.00 7.44 193 ALA A N 1
ATOM 1499 C CA . ALA A 1 193 ? 32.871 28.435 -2.787 1.00 7.29 193 ALA A CA 1
ATOM 1500 C C . ALA A 1 193 ? 33.525 28.132 -1.445 1.00 6.98 193 ALA A C 1
ATOM 1501 O O . ALA A 1 193 ? 34.757 28.096 -1.384 1.00 7.62 193 ALA A O 1
ATOM 1503 N N . SER A 1 194 ? 32.779 27.916 -0.390 1.00 7.30 194 SER A N 1
ATOM 1504 C CA A SER A 1 194 ? 33.334 27.642 0.904 0.50 6.67 194 SER A CA 1
ATOM 1505 C CA B SER A 1 194 ? 33.407 27.633 0.906 0.50 8.06 194 SER A CA 1
ATOM 1506 C C . SER A 1 194 ? 34.221 26.404 0.864 1.00 7.28 194 SER A C 1
ATOM 1507 O O . SER A 1 194 ? 35.312 26.334 1.459 1.00 7.42 194 SER A O 1
ATOM 1512 N N . HIS A 1 195 ? 33.778 25.356 0.134 1.00 7.60 195 HIS A N 1
ATOM 1513 C CA . HIS A 1 195 ? 34.543 24.109 0.022 1.00 7.90 195 HIS A CA 1
ATOM 1514 C C . HIS A 1 195 ? 35.813 24.316 -0.800 1.00 7.49 195 HIS A C 1
ATOM 1515 O O . HIS A 1 195 ? 36.880 23.863 -0.405 1.00 7.84 195 HIS A O 1
ATOM 1522 N N . ASN A 1 196 ? 35.732 25.051 -1.914 1.00 7.46 196 ASN A N 1
ATOM 1523 C CA . ASN A 1 196 ? 36.922 25.272 -2.713 1.00 7.78 196 ASN A CA 1
ATOM 1524 C C . ASN A 1 196 ? 37.910 26.210 -2.014 1.00 7.41 196 ASN A C 1
ATOM 1525 O O . ASN A 1 196 ? 39.107 26.071 -2.221 1.00 7.55 196 ASN A O 1
ATOM 1530 N N . LEU A 1 197 ? 37.428 27.146 -1.165 1.00 7.01 197 LEU A N 1
ATOM 1531 C CA . LEU A 1 197 ? 38.302 27.943 -0.343 1.00 6.96 197 LEU A CA 1
ATOM 1532 C C . LEU A 1 197 ? 39.046 27.029 0.652 1.00 7.13 197 LEU A C 1
ATOM 1533 O O . LEU A 1 197 ? 40.272 27.109 0.767 1.00 7.12 197 LEU A O 1
ATOM 1538 N N . LEU A 1 198 ? 38.294 26.188 1.377 1.00 7.12 198 LEU A N 1
ATOM 1539 C CA . LEU A 1 198 ? 38.996 25.257 2.306 1.00 7.81 198 LEU A CA 1
ATOM 1540 C C . LEU A 1 198 ? 39.955 24.329 1.597 1.00 7.28 198 LEU A C 1
ATOM 1541 O O . LEU A 1 198 ? 41.039 24.052 2.104 1.00 7.66 198 LEU A O 1
ATOM 1546 N N . LEU A 1 199 ? 39.545 23.824 0.436 1.00 7.56 199 LEU A N 1
ATOM 1547 C CA . LEU A 1 199 ? 40.441 22.953 -0.333 1.00 8.13 199 LEU A CA 1
ATOM 1548 C C . LEU A 1 199 ? 41.672 23.706 -0.754 1.00 7.59 199 LEU A C 1
ATOM 1549 O O . LEU A 1 199 ? 42.797 23.226 -0.674 1.00 8.50 199 LEU A O 1
ATOM 1554 N N . GLY A 1 200 ? 41.516 24.938 -1.247 1.00 7.62 200 GLY A N 1
ATOM 1555 C CA . GLY A 1 200 ? 42.644 25.765 -1.637 1.00 7.83 200 GLY A CA 1
ATOM 1556 C C . GLY A 1 200 ? 43.567 26.038 -0.461 1.00 7.14 200 GLY A C 1
ATOM 1557 O O . GLY A 1 200 ? 44.806 25.939 -0.594 1.00 7.60 200 GLY A O 1
ATOM 1558 N N . HIS A 1 201 ? 43.005 26.314 0.699 1.00 6.85 201 HIS A N 1
ATOM 1559 C CA . HIS A 1 201 ? 43.796 26.430 1.923 1.00 7.23 201 HIS A CA 1
ATOM 1560 C C . HIS A 1 201 ? 44.662 25.172 2.122 1.00 7.21 201 HIS A C 1
ATOM 1561 O O . HIS A 1 201 ? 45.865 25.261 2.327 1.00 7.36 201 HIS A O 1
ATOM 1568 N N . GLY A 1 202 ? 44.028 23.983 2.071 1.00 7.49 202 GLY A N 1
ATOM 1569 C CA . GLY A 1 202 ? 44.781 22.793 2.408 1.00 8.05 202 GLY A CA 1
ATOM 1570 C C . GLY A 1 202 ? 45.834 22.474 1.366 1.00 8.20 202 GLY A C 1
ATOM 1571 O O . GLY A 1 202 ? 46.946 22.028 1.688 1.00 8.65 202 GLY A O 1
ATOM 1572 N N . LEU A 1 203 ? 45.510 22.652 0.066 1.00 7.91 203 LEU A N 1
ATOM 1573 C CA . LEU A 1 203 ? 46.459 22.442 -0.966 1.00 7.91 203 LEU A CA 1
ATOM 1574 C C . LEU A 1 203 ? 47.623 23.413 -0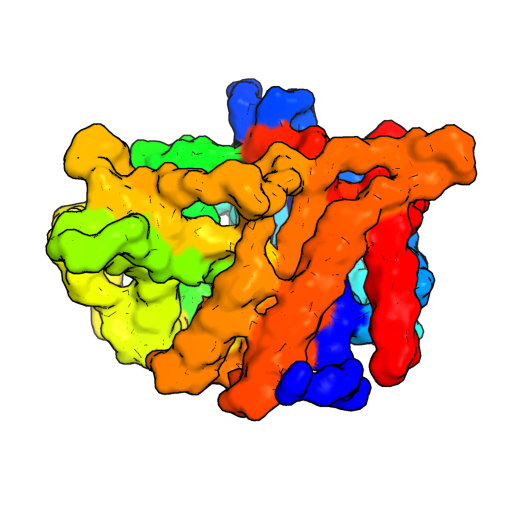.831 1.00 7.84 203 LEU A C 1
ATOM 1575 O O . LEU A 1 203 ? 48.788 23.078 -1.059 1.00 8.19 203 LEU A O 1
ATOM 1580 N N . ALA A 1 204 ? 47.337 24.664 -0.450 1.00 7.20 204 ALA A N 1
ATOM 1581 C CA . ALA A 1 204 ? 48.361 25.678 -0.268 1.00 7.65 204 ALA A CA 1
ATOM 1582 C C . ALA A 1 204 ? 49.268 25.322 0.887 1.00 7.24 204 ALA A C 1
ATOM 1583 O O . ALA A 1 204 ? 50.479 25.479 0.763 1.00 7.52 204 ALA A O 1
ATOM 1585 N N . VAL A 1 205 ? 48.720 24.849 2.008 1.00 7.16 205 VAL A N 1
ATOM 1586 C CA . VAL A 1 205 ? 49.578 24.480 3.123 1.00 7.54 205 VAL A CA 1
ATOM 1587 C C . VAL A 1 205 ? 50.595 23.449 2.660 1.00 8.23 205 VAL A C 1
ATOM 1588 O O . VAL A 1 205 ? 51.817 23.555 2.895 1.00 8.54 205 VAL A O 1
ATOM 1592 N N . GLN A 1 206 ? 50.113 22.427 1.939 1.00 9.39 206 GLN A N 1
ATOM 1593 C CA A GLN A 1 206 ? 51.052 21.369 1.511 0.50 10.06 206 GLN A CA 1
ATOM 1594 C CA B GLN A 1 206 ? 50.981 21.342 1.434 0.50 9.56 206 GLN A CA 1
ATOM 1595 C C . GLN A 1 206 ? 52.041 21.937 0.514 1.00 9.04 206 GLN A C 1
ATOM 1596 O O . GLN A 1 206 ? 53.260 21.587 0.604 1.00 9.84 206 GLN A O 1
ATOM 1607 N N . ALA A 1 207 ? 51.640 22.776 -0.407 1.00 8.82 207 ALA A N 1
ATOM 1608 C CA . ALA A 1 207 ? 52.572 23.353 -1.367 1.00 8.59 207 ALA A CA 1
ATOM 1609 C C . ALA A 1 207 ? 53.604 24.212 -0.648 1.00 8.76 207 ALA A C 1
ATOM 1610 O O . ALA A 1 207 ? 54.816 24.201 -0.999 1.00 9.44 207 ALA A O 1
ATOM 1612 N N . MET A 1 208 ? 53.182 24.973 0.346 1.00 8.16 208 MET A N 1
ATOM 1613 C CA . MET A 1 208 ? 54.108 25.834 1.075 1.00 8.79 208 MET A CA 1
ATOM 1614 C C . MET A 1 208 ? 55.105 24.994 1.866 1.00 8.95 208 MET A C 1
ATOM 1615 O O . MET A 1 208 ? 56.260 25.347 1.928 1.00 10.31 208 MET A O 1
ATOM 1620 N N . ARG A 1 209 ? 54.689 23.902 2.466 1.00 9.80 209 ARG A N 1
ATOM 1621 C CA . ARG A 1 209 ? 55.649 23.031 3.196 1.00 10.44 209 ARG A CA 1
ATOM 1622 C C . ARG A 1 209 ? 56.730 22.542 2.217 1.00 10.73 209 ARG A C 1
ATOM 1623 O O . ARG A 1 209 ? 57.903 22.513 2.596 1.00 12.19 209 ARG A O 1
ATOM 1631 N N . ALA A 1 210 ? 56.386 22.177 1.016 1.00 10.43 210 ALA A N 1
ATOM 1632 C CA . ALA A 1 210 ? 57.368 21.641 0.084 1.00 11.25 210 ALA A CA 1
ATOM 1633 C C . ALA A 1 210 ? 58.246 22.731 -0.494 1.00 11.77 210 ALA A C 1
ATOM 1634 O O . ALA A 1 210 ? 59.412 22.482 -0.795 1.00 15.16 210 ALA A O 1
ATOM 1636 N N . ALA A 1 211 ? 57.751 23.956 -0.635 1.00 11.72 211 ALA A N 1
ATOM 1637 C CA . ALA A 1 211 ? 58.462 25.066 -1.275 1.00 12.76 211 ALA A CA 1
ATOM 1638 C C . ALA A 1 211 ? 59.264 25.858 -0.244 1.00 14.30 211 ALA A C 1
ATOM 1639 O O . ALA A 1 211 ? 60.098 26.619 -0.655 1.00 17.23 211 ALA A O 1
ATOM 1641 N N . ALA A 1 212 ? 59.015 25.656 1.059 1.00 15.39 212 ALA A N 1
ATOM 1642 C CA . ALA A 1 212 ? 59.575 26.417 2.176 1.00 15.92 212 ALA A CA 1
ATOM 1643 C C . ALA A 1 212 ? 61.092 26.430 2.103 1.00 14.15 212 ALA A C 1
ATOM 1644 O O . ALA A 1 212 ? 61.629 25.369 2.198 1.00 16.02 212 ALA A O 1
ATOM 1646 N N . PRO A 1 213 ? 61.824 27.589 2.104 1.00 13.95 213 PRO A N 1
ATOM 1647 C CA . PRO A 1 213 ? 63.281 27.401 2.306 1.00 15.44 213 PRO A CA 1
ATOM 1648 C C . PRO A 1 213 ? 63.691 27.173 3.754 1.00 14.22 213 PRO A C 1
ATOM 1649 O O . PRO A 1 213 ? 64.841 26.835 3.979 1.00 16.35 213 PRO A O 1
ATOM 1653 N N . GLN A 1 214 ? 62.782 27.378 4.679 1.00 13.05 214 GLN A N 1
ATOM 1654 C CA . GLN A 1 214 ? 62.999 27.080 6.097 1.00 12.71 214 GLN A CA 1
ATOM 1655 C C . GLN A 1 214 ? 61.603 26.651 6.678 1.00 11.71 214 GLN A C 1
ATOM 1656 O O . GLN A 1 214 ? 60.591 26.967 6.073 1.00 11.80 214 GLN A O 1
ATOM 1662 N N . PRO A 1 215 ? 61.605 26.023 7.854 1.00 12.06 215 PRO A N 1
ATOM 1663 C CA . PRO A 1 215 ? 60.321 25.686 8.406 1.00 12.05 215 PRO A CA 1
ATOM 1664 C C . PRO A 1 215 ? 59.458 26.941 8.647 1.00 10.08 215 PRO A C 1
ATOM 1665 O O . PRO A 1 215 ? 59.999 27.941 9.136 1.00 11.91 215 PRO A O 1
ATOM 1669 N N . LEU A 1 216 ? 58.183 26.849 8.317 1.00 9.55 216 LEU A N 1
ATOM 1670 C CA . LEU A 1 216 ? 57.244 27.958 8.448 1.00 8.56 216 LEU A CA 1
ATOM 1671 C C . LEU A 1 216 ? 56.247 27.706 9.514 1.00 8.07 216 LEU A C 1
ATOM 1672 O O . LEU A 1 216 ? 55.931 26.524 9.854 1.00 9.36 216 LEU A O 1
ATOM 1677 N N . GLN A 1 217 ? 55.633 28.774 10.027 1.00 7.67 217 GLN A N 1
ATOM 1678 C CA . GLN A 1 217 ? 54.492 28.720 10.920 1.00 7.29 217 GLN A CA 1
ATOM 1679 C C . GLN A 1 217 ? 53.277 29.115 10.133 1.00 6.65 217 GLN A C 1
ATOM 1680 O O . GLN A 1 217 ? 53.098 30.340 9.865 1.00 6.91 217 GLN A O 1
ATOM 1686 N N . ILE A 1 218 ? 52.471 28.173 9.688 1.00 6.94 218 ILE A N 1
ATOM 1687 C CA . ILE A 1 218 ? 51.369 28.418 8.779 1.00 7.09 218 ILE A CA 1
ATOM 1688 C C . ILE A 1 218 ? 50.046 28.341 9.511 1.00 6.82 218 ILE A C 1
ATOM 1689 O O . ILE A 1 218 ? 49.779 27.351 10.229 1.00 7.58 218 ILE A O 1
ATOM 1694 N N . GLY A 1 219 ? 49.180 29.321 9.283 1.00 6.65 219 GLY A N 1
ATOM 1695 C CA . GLY A 1 219 ? 47.854 29.332 9.847 1.00 6.83 219 GLY A CA 1
ATOM 1696 C C . GLY A 1 219 ? 46.808 29.703 8.822 1.00 6.05 219 GLY A C 1
ATOM 1697 O O . GLY A 1 219 ? 47.086 29.863 7.625 1.00 6.62 219 GLY A O 1
ATOM 1698 N N . ILE A 1 220 ? 45.585 29.840 9.323 1.00 5.94 220 ILE A N 1
ATOM 1699 C CA . ILE A 1 220 ? 44.451 30.374 8.599 1.00 5.97 220 ILE A CA 1
ATOM 1700 C C . ILE A 1 220 ? 43.825 31.411 9.536 1.00 5.56 220 ILE A C 1
ATOM 1701 O O . ILE A 1 220 ? 43.961 31.281 10.764 1.00 6.17 220 ILE A O 1
ATOM 1706 N N . VAL A 1 221 ? 43.112 32.399 8.981 1.00 5.78 221 VAL A N 1
ATOM 1707 C CA . VAL A 1 221 ? 42.460 33.417 9.773 1.00 5.35 221 VAL A CA 1
ATOM 1708 C C . VAL A 1 221 ? 40.946 33.337 9.582 1.00 5.34 221 VAL A C 1
ATOM 1709 O O . VAL A 1 221 ? 40.462 33.424 8.437 1.00 5.58 221 VAL A O 1
ATOM 1713 N N . LEU A 1 222 ? 40.221 33.137 10.681 1.00 5.58 222 LEU A N 1
ATOM 1714 C CA . LEU A 1 222 ? 38.759 33.039 10.626 1.00 5.75 222 LEU A CA 1
ATOM 1715 C C . LEU A 1 222 ? 38.125 34.172 11.414 1.00 5.72 222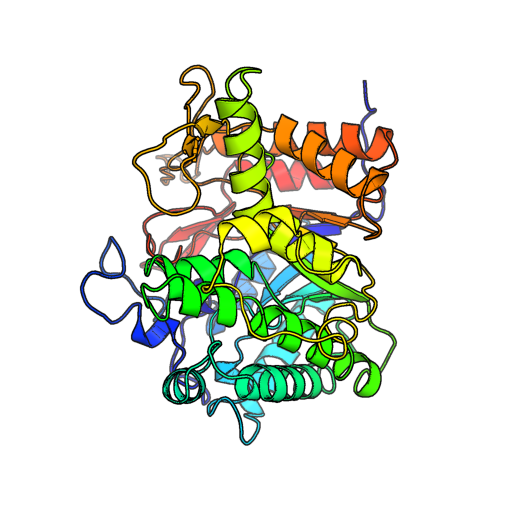 LEU A C 1
ATOM 1716 O O . LEU A 1 222 ? 38.544 34.442 12.541 1.00 6.48 222 LEU A O 1
ATOM 1721 N N . ASN A 1 223 ? 37.071 34.769 10.854 1.00 5.70 223 ASN A N 1
ATOM 1722 C CA . ASN A 1 223 ? 36.135 35.530 11.689 1.00 5.98 223 ASN A CA 1
ATOM 1723 C C . ASN A 1 223 ? 35.302 34.557 12.466 1.00 6.10 223 ASN A C 1
ATOM 1724 O O . ASN A 1 223 ? 34.802 33.574 11.893 1.00 7.84 223 ASN A O 1
ATOM 1729 N N . LEU A 1 224 ? 35.143 34.803 13.753 1.00 5.77 224 LEU A N 1
ATOM 1730 C CA . LEU A 1 224 ? 34.291 33.966 14.603 1.00 5.65 224 LEU A CA 1
ATOM 1731 C C . LEU A 1 224 ? 33.350 34.871 15.359 1.00 5.96 224 LEU A C 1
ATOM 1732 O O . LEU A 1 224 ? 33.753 35.930 15.868 1.00 7.32 224 LEU A O 1
ATOM 1737 N N . THR A 1 225 ? 32.075 34.482 15.447 1.00 6.15 225 THR A N 1
ATOM 1738 C CA . THR A 1 225 ? 31.050 35.208 16.144 1.00 6.04 225 THR A CA 1
ATOM 1739 C C . THR A 1 225 ? 30.479 34.347 17.255 1.00 6.33 225 THR A C 1
ATOM 1740 O O . THR A 1 225 ? 29.663 33.454 16.964 1.00 6.76 225 THR A O 1
ATOM 1744 N N . PRO A 1 226 ? 30.866 34.584 18.512 1.00 5.81 226 PRO A N 1
ATOM 1745 C CA . PRO A 1 226 ? 30.240 33.800 19.597 1.00 6.47 226 PRO A CA 1
ATOM 1746 C C . PRO A 1 226 ? 28.752 34.132 19.583 1.00 6.61 226 PRO A C 1
ATOM 1747 O O . PRO A 1 226 ? 28.322 35.302 19.483 1.00 7.01 226 PRO A O 1
ATOM 1751 N N . THR A 1 227 ? 27.948 33.056 19.690 1.00 6.68 227 THR A N 1
ATOM 1752 C CA . THR A 1 227 ? 26.521 33.107 19.503 1.00 6.94 227 THR A CA 1
ATOM 1753 C C . THR A 1 227 ? 25.819 32.624 20.769 1.00 7.05 227 THR A C 1
ATOM 1754 O O . THR A 1 227 ? 26.272 31.660 21.405 1.00 7.56 227 THR A O 1
ATOM 1758 N N . TYR A 1 228 ? 24.735 33.269 21.144 1.00 7.39 228 TYR A N 1
ATOM 1759 C CA . TYR A 1 228 ? 24.064 33.003 22.407 1.00 8.03 228 TYR A CA 1
ATOM 1760 C C . TYR A 1 228 ? 22.589 32.996 22.126 1.00 8.30 228 TYR A C 1
ATOM 1761 O O . TYR A 1 228 ? 22.062 33.901 21.475 1.00 10.11 228 TYR A O 1
ATOM 1770 N N . PRO A 1 229 ? 21.817 32.021 22.627 1.00 8.80 229 PRO A N 1
ATOM 1771 C CA . PRO A 1 229 ? 20.375 32.010 22.377 1.00 9.40 229 PRO A CA 1
ATOM 1772 C C . PRO A 1 229 ? 19.729 33.097 23.217 1.00 8.90 229 PRO A C 1
ATOM 1773 O O . PRO A 1 229 ? 20.078 33.295 24.405 1.00 10.30 229 PRO A O 1
ATOM 1777 N N . ALA A 1 230 ? 18.716 33.790 22.678 1.00 11.26 230 ALA A N 1
ATOM 1778 C CA . ALA A 1 230 ? 18.048 34.830 23.396 1.00 14.41 230 ALA A CA 1
ATOM 1779 C C . ALA A 1 230 ? 17.233 34.297 24.552 1.00 12.87 230 ALA A C 1
ATOM 1780 O O . ALA A 1 230 ? 16.937 35.042 25.467 1.00 15.73 230 ALA A O 1
ATOM 1782 N N . SER A 1 231 ? 16.811 33.030 24.501 1.00 10.95 231 SER A N 1
ATOM 1783 C CA . SER A 1 231 ? 16.134 32.335 25.602 1.00 11.17 231 SER A CA 1
ATOM 1784 C C . SER A 1 231 ? 16.569 30.911 25.499 1.00 9.34 231 SER A C 1
ATOM 1785 O O . SER A 1 231 ? 17.173 30.489 24.533 1.00 10.20 231 SER A O 1
ATOM 1788 N N . ASP A 1 232 ? 16.173 30.096 26.481 1.00 10.54 232 ASP A N 1
ATOM 1789 C CA . ASP A 1 232 ? 16.479 28.664 26.462 1.00 10.36 232 ASP A CA 1
ATOM 1790 C C . ASP A 1 232 ? 15.430 27.849 25.739 1.00 10.29 232 ASP A C 1
ATOM 1791 O O . ASP A 1 232 ? 15.512 26.603 25.805 1.00 11.53 232 ASP A O 1
ATOM 1796 N N . SER A 1 233 ? 14.524 28.452 25.009 1.00 10.29 233 SER A N 1
ATOM 1797 C CA . SER A 1 233 ? 13.535 27.662 24.313 1.00 10.70 233 SER A CA 1
ATOM 1798 C C . SER A 1 233 ? 14.218 26.741 23.272 1.00 10.13 233 SER A C 1
ATOM 1799 O O . SER A 1 233 ? 15.255 27.092 22.701 1.00 9.85 233 SER A O 1
ATOM 1802 N N . PRO A 1 234 ? 13.613 25.603 22.978 1.00 10.75 234 PRO A N 1
ATOM 1803 C CA . PRO A 1 234 ? 14.119 24.805 21.888 1.00 10.41 234 PRO A CA 1
ATOM 1804 C C . PRO A 1 234 ? 14.316 25.621 20.611 1.00 9.88 234 PRO A C 1
ATOM 1805 O O . PRO A 1 234 ? 15.321 25.437 19.878 1.00 9.97 234 PRO A O 1
ATOM 1809 N N . GLU A 1 235 ? 13.392 26.505 20.318 1.00 11.30 235 GLU A N 1
ATOM 1810 C CA . GLU A 1 235 ? 13.460 27.250 19.099 1.00 11.43 235 GLU A CA 1
ATOM 1811 C C . GLU A 1 235 ? 14.649 28.221 19.084 1.00 10.17 235 GLU A C 1
ATOM 1812 O O . GLU A 1 235 ? 15.346 28.329 18.055 1.00 10.09 235 GLU A O 1
ATOM 1818 N N . ASP A 1 236 ? 14.862 28.966 20.146 1.00 9.22 236 ASP A N 1
ATOM 1819 C CA . ASP A 1 236 ? 15.962 29.917 20.180 1.00 9.65 236 ASP A CA 1
ATOM 1820 C C . ASP A 1 236 ? 17.313 29.227 20.270 1.00 7.62 236 ASP A C 1
ATOM 1821 O O . ASP A 1 236 ? 18.287 29.656 19.648 1.00 8.32 236 ASP A O 1
ATOM 1826 N N . VAL A 1 237 ? 17.391 28.149 21.061 1.00 8.09 237 VAL A N 1
ATOM 1827 C CA . VAL A 1 237 ? 18.637 27.404 21.134 1.00 7.67 237 VAL A CA 1
ATOM 1828 C C . VAL A 1 237 ? 18.994 26.829 19.767 1.00 7.50 237 VAL A C 1
ATOM 1829 O O . VAL A 1 237 ? 20.155 26.898 19.330 1.00 7.42 237 VAL A O 1
ATOM 1833 N N . ALA A 1 238 ? 18.011 26.266 19.042 1.00 8.50 238 ALA A N 1
ATOM 1834 C CA . ALA A 1 238 ? 18.275 25.737 17.734 1.00 8.39 238 ALA A CA 1
ATOM 1835 C C . ALA A 1 238 ? 18.721 26.853 16.768 1.00 8.85 238 ALA A C 1
ATOM 1836 O O . ALA A 1 238 ? 19.599 26.651 15.965 1.00 9.01 238 ALA A O 1
ATOM 1838 N N . ALA A 1 239 ? 18.078 28.031 16.861 1.00 8.98 239 ALA A N 1
ATOM 1839 C CA . ALA A 1 239 ? 18.492 29.170 16.007 1.00 9.04 239 ALA A CA 1
ATOM 1840 C C . ALA A 1 239 ? 19.953 29.547 16.285 1.00 8.23 239 ALA A C 1
ATOM 1841 O O . ALA A 1 239 ? 20.713 29.812 15.356 1.00 8.64 239 ALA A O 1
ATOM 1843 N N . ALA A 1 240 ? 20.337 29.585 17.562 1.00 7.57 240 ALA A N 1
ATOM 1844 C CA . ALA A 1 240 ? 21.714 29.883 17.915 1.00 7.54 240 ALA A CA 1
ATOM 1845 C C . ALA A 1 240 ? 22.670 28.842 17.333 1.00 6.96 240 ALA A C 1
ATOM 1846 O O . ALA A 1 240 ? 23.736 29.154 16.804 1.00 7.08 240 ALA A O 1
ATOM 1848 N N . ARG A 1 241 ? 22.306 27.554 17.438 1.00 7.07 241 ARG A N 1
ATOM 1849 C CA . ARG A 1 241 ? 23.165 26.506 16.858 1.00 6.97 241 ARG A CA 1
ATOM 1850 C C . ARG A 1 241 ? 23.261 26.665 15.363 1.00 7.01 241 ARG A C 1
ATOM 1851 O O . ARG A 1 241 ? 24.355 26.459 14.794 1.00 7.96 241 ARG A O 1
ATOM 1859 N N . ARG A 1 242 ? 22.184 26.974 14.665 1.00 7.86 242 ARG A N 1
ATOM 1860 C CA . ARG A 1 242 ? 22.254 27.129 13.206 1.00 8.11 242 ARG A CA 1
ATOM 1861 C C . ARG A 1 242 ? 23.155 28.297 12.843 1.00 7.57 242 ARG A C 1
ATOM 1862 O O . ARG A 1 242 ? 23.948 28.183 11.911 1.00 8.50 242 ARG A O 1
ATOM 1870 N N . PHE A 1 243 ? 23.068 29.424 13.524 1.00 7.60 243 PHE A N 1
ATOM 1871 C CA . PHE A 1 243 ? 23.910 30.578 13.233 1.00 7.28 243 PHE A CA 1
ATOM 1872 C C . PHE A 1 243 ? 25.375 30.223 13.545 1.00 7.01 243 PHE A C 1
ATOM 1873 O O . PHE A 1 243 ? 26.288 30.523 12.757 1.00 7.14 243 PHE A O 1
ATOM 1881 N N . ASP A 1 244 ? 25.608 29.580 14.690 1.00 6.81 244 ASP A N 1
ATOM 1882 C CA . ASP A 1 244 ? 26.947 29.179 15.077 1.00 6.38 244 ASP A CA 1
ATOM 1883 C C . ASP A 1 244 ? 27.538 28.229 14.057 1.00 6.58 244 ASP A C 1
ATOM 1884 O O . ASP A 1 244 ? 28.745 28.252 13.762 1.00 6.86 244 ASP A O 1
ATOM 1889 N N . GLY A 1 245 ? 26.706 27.323 13.503 1.00 6.94 245 GLY A N 1
ATOM 1890 C CA . GLY A 1 245 ? 27.161 26.443 12.454 1.00 7.44 245 GLY A CA 1
ATOM 1891 C C . GLY A 1 245 ? 27.446 27.184 11.171 1.00 7.27 245 GLY A C 1
ATOM 1892 O O . GLY A 1 245 ? 28.473 26.904 10.517 1.00 8.27 245 GLY A O 1
ATOM 1893 N N . PHE A 1 246 ? 26.569 28.091 10.761 1.00 7.47 246 PHE A N 1
ATOM 1894 C CA . PHE A 1 246 ? 26.701 28.889 9.523 1.00 7.86 246 PHE A CA 1
ATOM 1895 C C . PHE A 1 246 ? 28.013 29.645 9.503 1.00 7.04 246 PHE A C 1
ATOM 1896 O O . PHE A 1 246 ? 28.701 29.645 8.463 1.00 8.43 246 PHE A O 1
ATOM 1904 N N . VAL A 1 247 ? 28.365 30.310 10.583 1.00 7.16 247 VAL A N 1
ATOM 1905 C CA . VAL A 1 247 ? 29.546 31.160 10.609 1.00 7.26 247 VAL A CA 1
ATOM 1906 C C . VAL A 1 247 ? 30.776 30.403 11.078 1.00 6.74 247 VAL A C 1
ATOM 1907 O O . VAL A 1 247 ? 31.857 30.535 10.467 1.00 7.67 247 VAL A O 1
ATOM 1911 N N . ASN A 1 248 ? 30.689 29.700 12.199 1.00 6.52 248 ASN A N 1
ATOM 1912 C CA . ASN A 1 248 ? 31.858 29.221 12.904 1.00 6.96 248 ASN A CA 1
ATOM 1913 C C . ASN A 1 248 ? 32.182 27.738 12.600 1.00 6.64 248 ASN A C 1
ATOM 1914 O O . ASN A 1 248 ? 33.268 27.426 12.111 1.00 6.91 248 ASN A O 1
ATOM 1919 N N . ARG A 1 249 ? 31.263 26.839 12.917 1.00 6.68 249 ARG A N 1
ATOM 1920 C CA . ARG A 1 249 ? 31.591 25.408 12.877 1.00 6.74 249 ARG A CA 1
ATOM 1921 C C . ARG A 1 249 ? 31.734 24.924 11.461 1.00 6.86 249 ARG A C 1
ATOM 1922 O O . ARG A 1 249 ? 32.493 23.974 11.247 1.00 7.31 249 ARG A O 1
ATOM 1930 N N . TRP A 1 250 ? 31.099 25.533 10.469 1.00 6.98 250 TRP A N 1
ATOM 1931 C CA . TRP A 1 250 ? 31.272 25.128 9.095 1.00 7.46 250 TRP A CA 1
ATOM 1932 C C . TRP A 1 250 ? 32.727 25.104 8.679 1.00 7.04 250 TRP A C 1
ATOM 1933 O O . TRP A 1 250 ? 33.156 24.344 7.831 1.00 8.04 250 TRP A O 1
ATOM 1944 N N . PHE A 1 251 ? 33.524 26.062 9.235 1.00 6.93 251 PHE A N 1
ATOM 1945 C CA . PHE A 1 251 ? 34.944 26.151 8.967 1.00 7.12 251 PHE A CA 1
ATOM 1946 C C . PHE A 1 251 ? 35.791 25.460 10.038 1.00 6.77 251 PHE A C 1
ATOM 1947 O O . PHE A 1 251 ? 36.744 24.731 9.691 1.00 7.35 251 PHE A O 1
ATOM 1955 N N . LEU A 1 252 ? 35.504 25.674 11.307 1.00 6.77 252 LEU A N 1
ATOM 1956 C CA . LEU A 1 252 ? 36.323 25.061 12.349 1.00 7.22 252 LEU A CA 1
ATOM 1957 C C . LEU A 1 252 ? 36.294 23.550 12.307 1.00 6.99 252 LEU A C 1
ATOM 1958 O O . LEU A 1 252 ? 37.360 22.918 12.465 1.00 8.01 252 LEU A O 1
ATOM 1963 N N . ASP A 1 253 ? 35.158 22.936 12.086 1.00 7.21 253 ASP A N 1
ATOM 1964 C CA . ASP A 1 253 ? 35.075 21.486 12.157 1.00 7.87 253 ASP A CA 1
ATOM 1965 C C . ASP A 1 253 ? 35.887 20.794 11.086 1.00 7.75 253 ASP A C 1
ATOM 1966 O O . ASP A 1 253 ? 36.684 19.908 11.391 1.00 8.53 253 ASP A O 1
ATOM 1971 N N . PRO A 1 254 ? 35.755 21.173 9.796 1.00 7.85 254 PRO A N 1
ATOM 1972 C CA . PRO A 1 254 ? 36.597 20.489 8.798 1.00 8.80 254 PRO A CA 1
ATOM 1973 C C . PRO A 1 254 ? 38.042 20.745 9.025 1.00 8.03 254 PRO A C 1
ATOM 1974 O O . PRO A 1 254 ? 38.905 19.846 8.833 1.00 9.20 254 PRO A O 1
ATOM 1978 N N . LEU A 1 255 ? 38.441 21.946 9.431 1.00 7.74 255 LEU A N 1
ATOM 1979 C CA . LEU A 1 255 ? 39.815 22.202 9.746 1.00 7.80 255 LEU A CA 1
ATOM 1980 C C . LEU A 1 255 ? 40.336 21.300 10.887 1.00 8.18 255 LEU A C 1
ATOM 1981 O O . LEU A 1 255 ? 41.505 20.928 10.868 1.00 8.75 255 LEU A O 1
ATOM 1986 N N . ALA A 1 256 ? 39.459 21.000 11.818 1.00 7.80 256 ALA A N 1
ATOM 1987 C CA . ALA A 1 256 ? 39.777 20.150 12.970 1.00 9.20 256 ALA A CA 1
ATOM 1988 C C . ALA A 1 256 ? 39.704 18.649 12.670 1.00 9.43 256 ALA A C 1
ATOM 1989 O O . ALA A 1 256 ? 39.849 17.830 13.591 1.00 11.38 256 ALA A O 1
ATOM 1991 N N . GLY A 1 257 ? 39.493 18.284 11.413 1.00 9.83 257 GLY A N 1
ATOM 1992 C CA . GLY A 1 257 ? 39.403 16.841 11.097 1.00 10.17 257 GLY A CA 1
ATOM 1993 C C . GLY A 1 257 ? 38.066 16.273 11.416 1.00 10.31 257 GLY A C 1
ATOM 1994 O O . GLY A 1 257 ? 38.005 14.997 11.447 1.00 12.83 257 GLY A O 1
ATOM 1995 N N . ARG A 1 258 ? 37.007 16.985 11.662 1.00 9.20 258 ARG A N 1
ATOM 1996 C CA . ARG A 1 258 ? 35.769 16.502 12.100 1.00 10.23 258 ARG A CA 1
ATOM 1997 C C . ARG A 1 258 ? 34.719 16.466 10.988 1.00 9.52 258 ARG A C 1
ATOM 1998 O O . ARG A 1 258 ? 33.540 16.216 11.237 1.00 11.78 258 ARG A O 1
ATOM 2006 N N . GLY A 1 259 ? 35.130 16.798 9.731 1.00 10.36 259 GLY A N 1
ATOM 2007 C CA . GLY A 1 259 ? 34.239 16.914 8.662 1.00 10.89 259 GLY A CA 1
ATOM 2008 C C . GLY A 1 259 ? 33.318 18.149 8.787 1.00 9.97 259 GLY A C 1
ATOM 2009 O O . GLY A 1 259 ? 33.421 18.901 9.757 1.00 11.12 259 GLY A O 1
ATOM 2010 N N . TYR A 1 260 ? 32.437 18.379 7.809 1.00 9.51 260 TYR A N 1
ATOM 2011 C CA . TYR A 1 260 ? 31.418 19.410 7.948 1.00 9.69 260 TYR A CA 1
ATOM 2012 C C . TYR A 1 260 ? 30.402 19.002 8.960 1.00 10.24 260 TYR A C 1
ATOM 2013 O O . TYR A 1 260 ? 30.038 17.809 9.046 1.00 11.93 260 TYR A O 1
ATOM 2022 N N . PRO A 1 261 ? 29.886 19.942 9.750 1.00 9.97 261 PRO A N 1
ATOM 2023 C CA . PRO A 1 261 ? 28.961 19.589 10.824 1.00 11.69 261 PRO A CA 1
ATOM 2024 C C . PRO A 1 261 ? 27.674 18.999 10.205 1.00 11.30 261 PRO A C 1
ATOM 2025 O O . PRO A 1 261 ? 27.024 19.614 9.367 1.00 11.12 261 PRO A O 1
ATOM 2029 N N . GLN A 1 262 ? 27.266 17.842 10.702 1.00 12.03 262 GLN A N 1
ATOM 2030 C CA . GLN A 1 262 ? 26.087 17.160 10.122 1.00 11.72 262 GLN A CA 1
ATOM 2031 C C . GLN A 1 262 ? 24.794 17.932 10.302 1.00 11.15 262 GLN A C 1
ATOM 2032 O O . GLN A 1 262 ? 23.913 17.868 9.429 1.00 11.44 262 GLN A O 1
ATOM 2038 N N . ASP A 1 263 ? 24.619 18.640 11.407 1.00 10.78 263 ASP A N 1
ATOM 2039 C CA . ASP A 1 263 ? 23.408 19.424 11.577 1.00 11.03 263 ASP A CA 1
ATOM 2040 C C . ASP A 1 263 ? 23.292 20.430 10.438 1.00 10.60 263 ASP A C 1
ATOM 2041 O O . ASP A 1 263 ? 22.178 20.715 9.974 1.00 11.35 263 ASP A O 1
ATOM 2046 N N . MET A 1 264 ? 24.422 21.028 10.046 1.00 10.65 264 MET A N 1
ATOM 2047 C CA . MET A 1 264 ? 24.380 22.023 8.960 1.00 9.43 264 MET A CA 1
ATOM 2048 C C . MET A 1 264 ? 24.179 21.358 7.600 1.00 10.27 264 MET A C 1
ATOM 2049 O O . MET A 1 264 ? 23.453 21.876 6.748 1.00 10.72 264 MET A O 1
ATOM 2054 N N . LEU A 1 265 ? 24.806 20.212 7.409 1.00 10.90 265 LEU A N 1
ATOM 2055 C CA . LEU A 1 265 ? 24.505 19.417 6.182 1.00 11.12 265 LEU A CA 1
ATOM 2056 C C . LEU A 1 265 ? 23.034 19.122 6.099 1.00 11.99 265 LEU A C 1
ATOM 2057 O O . LEU A 1 265 ? 22.419 19.258 5.016 1.00 12.91 265 LEU A O 1
ATOM 2062 N N . ASP A 1 266 ? 22.405 18.704 7.196 1.00 12.57 266 ASP A N 1
ATOM 2063 C CA . ASP A 1 266 ? 20.970 18.446 7.170 1.00 14.22 266 ASP A CA 1
ATOM 2064 C C . ASP A 1 266 ? 20.140 19.659 6.850 1.00 13.65 266 ASP A C 1
ATOM 2065 O O . ASP A 1 266 ? 19.194 19.604 6.064 1.00 16.69 266 ASP A O 1
ATOM 2070 N N . TYR A 1 267 ? 20.507 20.779 7.429 1.00 12.22 267 TYR A N 1
ATOM 2071 C CA . TYR A 1 267 ? 19.816 22.052 7.214 1.00 13.46 267 TYR A CA 1
ATOM 2072 C C . TYR A 1 267 ? 19.958 22.511 5.813 1.00 12.86 267 TYR A C 1
ATOM 2073 O O . TYR A 1 267 ? 18.987 22.999 5.191 1.00 14.55 267 TYR A O 1
ATOM 2082 N N . TYR A 1 268 ? 21.194 22.439 5.238 1.00 12.55 268 TYR A N 1
ATOM 2083 C CA . TYR A 1 268 ? 21.451 22.915 3.898 1.00 12.89 268 TYR A CA 1
ATOM 2084 C C . TYR A 1 268 ? 20.879 22.003 2.804 1.00 12.52 268 TYR A C 1
ATOM 2085 O O . TYR A 1 268 ? 20.634 22.448 1.681 1.00 13.54 268 TYR A O 1
ATOM 2094 N N . GLY A 1 269 ? 20.666 20.729 3.118 1.00 13.52 269 GLY A N 1
ATOM 2095 C CA . GLY A 1 269 ? 20.092 19.850 2.171 1.00 15.17 269 GLY A CA 1
ATOM 2096 C C . GLY A 1 269 ? 20.872 19.780 0.878 1.00 14.36 269 GLY A C 1
ATOM 2097 O O . GLY A 1 269 ? 22.091 19.631 0.845 1.00 14.64 269 GLY A O 1
ATOM 2098 N N . ALA A 1 270 ? 20.147 19.863 -0.240 1.00 14.45 270 ALA A N 1
ATOM 2099 C CA . ALA A 1 270 ? 20.751 19.705 -1.539 1.00 15.97 270 ALA A CA 1
ATOM 2100 C C . ALA A 1 270 ? 21.733 20.821 -1.909 1.00 15.32 270 ALA A C 1
ATOM 2101 O O . ALA A 1 270 ? 22.546 20.665 -2.884 1.00 17.57 270 ALA A O 1
ATOM 2103 N N . ALA A 1 271 ? 21.722 21.927 -1.169 1.00 12.70 271 ALA A N 1
ATOM 2104 C CA . ALA A 1 271 ? 22.669 23.031 -1.438 1.00 13.36 271 ALA A CA 1
ATOM 2105 C C . ALA A 1 271 ? 24.054 22.688 -0.914 1.00 12.13 271 ALA A C 1
ATOM 2106 O O . ALA A 1 271 ? 25.037 23.399 -1.244 1.00 13.76 271 ALA A O 1
ATOM 2108 N N . ALA A 1 272 ? 24.234 21.648 -0.084 1.00 13.23 272 ALA A N 1
ATOM 2109 C CA . ALA A 1 272 ? 25.530 21.314 0.445 1.00 14.59 272 ALA A CA 1
ATOM 2110 C C . ALA A 1 272 ? 26.465 20.965 -0.670 1.00 16.98 272 ALA A C 1
ATOM 2111 O O . ALA A 1 272 ? 26.000 20.376 -1.694 1.00 21.23 272 ALA A O 1
ATOM 2113 N N . PRO A 1 273 ? 27.777 21.148 -0.481 1.00 15.85 273 PRO A N 1
ATOM 2114 C CA . PRO A 1 273 ? 28.792 20.972 -1.559 1.00 19.39 273 PRO A CA 1
ATOM 2115 C C . PRO A 1 273 ? 29.105 19.483 -1.826 1.00 22.71 273 PRO A C 1
ATOM 2116 O O . PRO A 1 273 ? 28.803 18.622 -1.030 1.00 25.06 273 PRO A O 1
ATOM 2120 N N . GLN A 1 274 ? 29.707 19.210 -2.974 1.00 24.84 274 GLN A N 1
ATOM 2121 C CA . GLN A 1 274 ? 30.265 17.918 -3.382 1.00 26.22 274 GLN A CA 1
ATOM 2122 C C . GLN A 1 274 ? 31.729 17.904 -2.921 1.00 25.96 274 GLN A C 1
ATOM 2123 O O . GLN A 1 274 ? 32.441 18.919 -3.127 1.00 29.21 274 GLN A O 1
ATOM 2129 N N A ALA A 1 275 ? 32.080 16.807 -2.190 0.50 36.15 275 ALA A N 1
ATOM 2130 N N B ALA A 1 275 ? 32.279 16.749 -2.586 0.50 20.58 275 ALA A N 1
ATOM 2131 C CA A ALA A 1 275 ? 33.005 16.807 -0.981 0.50 35.99 275 ALA A CA 1
ATOM 2132 C CA B ALA A 1 275 ? 33.719 16.700 -2.258 0.50 18.29 275 ALA A CA 1
ATOM 2133 C C A ALA A 1 275 ? 33.380 15.460 -0.246 0.50 37.09 275 ALA A C 1
ATOM 2134 C C B ALA A 1 275 ? 34.245 15.431 -2.835 0.50 19.49 275 ALA A C 1
ATOM 2135 O O A ALA A 1 275 ? 32.762 15.089 0.734 0.50 35.76 275 ALA A O 1
ATOM 2136 O O B ALA A 1 275 ? 33.515 14.417 -2.935 0.50 22.79 275 ALA A O 1
ATOM 2139 N N A ASN A 1 276 ? 34.499 14.845 -0.607 0.50 30.13 276 ASN A N 1
ATOM 2140 N N B ASN A 1 276 ? 35.501 15.454 -3.228 0.50 17.88 276 ASN A N 1
ATOM 2141 C CA 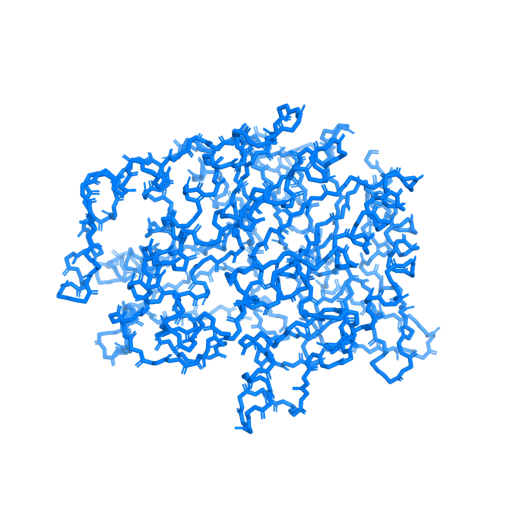A ASN A 1 276 ? 34.814 13.464 -0.201 0.50 25.71 276 ASN A CA 1
ATOM 2142 C CA B ASN A 1 276 ? 36.196 14.261 -3.640 0.50 20.46 276 ASN A CA 1
ATOM 2143 C C A ASN A 1 276 ? 35.905 13.298 0.875 0.50 23.79 276 ASN A C 1
ATOM 2144 C C B ASN A 1 276 ? 36.661 13.525 -2.396 0.50 22.17 276 ASN A C 1
ATOM 2145 O O A ASN A 1 276 ? 36.464 14.269 1.431 0.50 15.22 276 ASN A O 1
ATOM 2146 O O B ASN A 1 276 ? 36.798 14.157 -1.331 0.50 19.98 276 ASN A O 1
ATOM 2155 N N A PRO A 1 277 ? 36.215 12.050 1.214 0.50 22.93 277 PRO A N 1
ATOM 2156 N N B PRO A 1 277 ? 36.878 12.186 -2.509 0.50 22.05 277 PRO A N 1
ATOM 2157 C CA A PRO A 1 277 ? 37.221 11.833 2.237 0.50 23.03 277 PRO A CA 1
ATOM 2158 C CA B PRO A 1 277 ? 37.459 11.464 -1.376 0.50 24.03 277 PRO A CA 1
ATOM 2159 C C A PRO A 1 277 ? 38.560 12.500 1.847 0.50 22.96 277 PRO A C 1
ATOM 2160 C C B PRO A 1 277 ? 38.806 12.240 -1.038 0.50 20.90 277 PRO A C 1
ATOM 2161 O O A PRO A 1 277 ? 39.325 13.010 2.729 0.50 19.10 277 PRO A O 1
ATOM 2162 O O B PRO A 1 277 ? 39.475 12.833 -1.893 0.50 32.24 277 PRO A O 1
ATOM 2169 N N A GLU A 1 278 ? 38.898 12.320 0.577 0.50 23.92 278 GLU A N 1
ATOM 2170 N N B GLU A 1 278 ? 39.235 12.256 0.166 0.50 30.79 278 GLU A N 1
ATOM 2171 C CA A GLU A 1 278 ? 40.175 12.923 0.056 0.50 17.77 278 GLU A CA 1
ATOM 2172 C CA B GLU A 1 278 ? 40.488 12.981 0.284 0.50 24.34 278 GLU A CA 1
ATOM 2173 C C A GLU A 1 278 ? 40.296 14.431 0.255 0.50 14.13 278 GLU A C 1
ATOM 2174 C C B GLU A 1 278 ? 40.365 14.478 0.294 0.50 15.55 278 GLU A C 1
ATOM 2175 O O A GLU A 1 278 ? 41.290 14.920 0.785 0.50 14.78 278 GLU A O 1
ATOM 2176 O O B GLU A 1 278 ? 41.317 15.031 0.810 0.50 15.47 278 GLU A O 1
ATOM 2187 N N . ASP A 1 279 ? 39.235 15.141 -0.098 1.00 13.68 279 ASP A N 1
ATOM 2188 C CA . ASP A 1 279 ? 39.210 16.594 0.131 1.00 11.74 279 ASP A CA 1
ATOM 2189 C C . ASP A 1 279 ? 39.306 16.904 1.589 1.00 11.63 279 ASP A C 1
ATOM 2190 O O . ASP A 1 279 ? 40.016 17.841 1.994 1.00 11.28 279 ASP A O 1
ATOM 2195 N N . LEU A 1 280 ? 38.605 16.187 2.488 1.00 12.71 280 LEU A N 1
ATOM 2196 C CA . LEU A 1 280 ? 38.717 16.455 3.917 1.00 12.65 280 LEU A CA 1
ATOM 2197 C C . LEU A 1 280 ? 40.045 16.304 4.483 1.00 11.60 280 LEU A C 1
ATOM 2198 O O . LEU A 1 280 ? 40.454 17.057 5.329 1.00 11.99 280 LEU A O 1
ATOM 2203 N N . THR A 1 281 ? 40.787 15.282 4.007 1.00 13.23 281 THR A N 1
ATOM 2204 C CA . THR A 1 281 ? 42.132 15.098 4.457 1.00 14.27 281 THR A CA 1
ATOM 2205 C C . THR A 1 281 ? 42.966 16.282 4.066 1.00 11.97 281 THR A C 1
ATOM 2206 O O . THR A 1 281 ? 43.784 16.758 4.871 1.00 13.95 281 THR A O 1
ATOM 2210 N N . GLN A 1 282 ? 42.804 16.762 2.858 1.00 11.56 282 GLN A N 1
ATOM 2211 C CA A GLN A 1 282 ? 43.526 17.943 2.387 0.50 10.61 282 GLN A CA 1
ATOM 2212 C CA B GLN A 1 282 ? 43.625 17.875 2.461 0.50 11.07 282 GLN A CA 1
ATOM 2213 C C . GLN A 1 282 ? 43.219 19.168 3.222 1.00 10.08 282 GLN A C 1
ATOM 2214 O O . GLN A 1 282 ? 44.126 19.899 3.624 1.00 10.21 282 GLN A O 1
ATOM 2225 N N . ILE A 1 283 ? 41.943 19.383 3.501 1.00 9.19 283 ILE A N 1
ATOM 2226 C CA . ILE A 1 283 ? 41.467 20.543 4.245 1.00 9.46 283 ILE A CA 1
ATOM 2227 C C . ILE A 1 283 ? 42.135 20.616 5.623 1.00 9.36 283 ILE A C 1
ATOM 2228 O O . ILE A 1 283 ? 42.435 21.704 6.121 1.00 9.67 283 ILE A O 1
ATOM 2233 N N . ALA A 1 284 ? 42.329 19.431 6.228 1.00 8.91 284 ALA A N 1
ATOM 2234 C CA . ALA A 1 284 ? 42.914 19.278 7.547 1.00 9.50 284 ALA A CA 1
ATOM 2235 C C . ALA A 1 284 ? 44.418 19.222 7.556 1.00 8.99 284 ALA A C 1
ATOM 2236 O O . ALA A 1 284 ? 45.022 18.821 8.547 1.00 10.79 284 ALA A O 1
ATOM 2238 N N . ALA A 1 285 ? 45.055 19.727 6.506 1.00 8.94 285 ALA A N 1
ATOM 2239 C CA . ALA A 1 285 ? 46.527 19.800 6.498 1.00 9.85 285 ALA A CA 1
ATOM 2240 C C . ALA A 1 285 ? 46.995 20.455 7.791 1.00 9.81 285 ALA A C 1
ATOM 2241 O O . ALA A 1 285 ? 46.530 21.540 8.172 1.00 10.04 285 ALA A O 1
ATOM 2243 N N . PRO A 1 286 ? 47.996 19.886 8.475 1.00 10.33 286 PRO A N 1
ATOM 2244 C CA . PRO A 1 286 ? 48.348 20.407 9.806 1.00 10.35 286 PRO A CA 1
ATOM 2245 C C . PRO A 1 286 ? 48.777 21.887 9.797 1.00 9.51 286 PRO A C 1
ATOM 2246 O O . PRO A 1 286 ? 49.647 22.278 8.967 1.00 9.21 286 PRO A O 1
ATOM 2250 N N . LEU A 1 287 ? 48.251 22.659 10.733 1.00 9.06 287 LEU A N 1
ATOM 2251 C CA . LEU A 1 287 ? 48.564 24.088 10.909 1.00 8.00 287 LEU A CA 1
ATOM 2252 C C . LEU A 1 287 ? 49.355 24.305 12.158 1.00 8.67 287 LEU A C 1
ATOM 2253 O O . LEU A 1 287 ? 49.222 23.587 13.170 1.00 10.76 287 LEU A O 1
ATOM 2258 N N . ASP A 1 288 ? 50.149 25.382 12.175 1.00 7.43 288 ASP A N 1
ATOM 2259 C CA . ASP A 1 288 ? 50.889 25.793 13.305 1.00 7.87 288 ASP A CA 1
ATOM 2260 C C . ASP A 1 288 ? 50.225 26.852 14.168 1.00 8.01 288 ASP A C 1
ATOM 2261 O O . ASP A 1 288 ? 50.746 27.129 15.279 1.00 10.17 288 ASP A O 1
ATOM 2266 N N . TRP A 1 289 ? 49.165 27.475 13.717 1.00 7.24 289 TRP A N 1
ATOM 2267 C CA . TRP A 1 289 ? 48.449 28.432 14.492 1.00 7.16 289 TRP A CA 1
ATOM 2268 C C . TRP A 1 289 ? 47.121 28.716 13.839 1.00 6.64 289 TRP A C 1
ATOM 2269 O O . TRP A 1 289 ? 46.922 28.404 12.667 1.00 6.96 289 TRP A O 1
ATOM 2280 N N . LEU A 1 290 ? 46.200 29.346 14.593 1.00 6.67 290 LEU A N 1
ATOM 2281 C CA . LEU A 1 290 ? 44.939 29.834 14.099 1.00 6.46 290 LEU A CA 1
ATOM 2282 C C . LEU A 1 290 ? 44.816 31.326 14.469 1.00 6.07 290 LEU A C 1
ATOM 2283 O O . LEU A 1 290 ? 45.096 31.701 15.617 1.00 6.46 290 LEU A O 1
ATOM 2288 N N . GLY A 1 291 ? 44.403 32.128 13.493 1.00 5.69 291 GLY A N 1
ATOM 2289 C CA . GLY A 1 291 ? 44.084 33.516 13.725 1.00 5.77 291 GLY A CA 1
ATOM 2290 C C . GLY A 1 291 ? 42.593 33.714 13.885 1.00 5.61 291 GLY A C 1
ATOM 2291 O O . GLY A 1 291 ? 41.810 33.229 13.077 1.00 6.82 291 GLY A O 1
ATOM 2292 N N . VAL A 1 292 ? 42.229 34.457 14.932 1.00 5.76 292 VAL A N 1
ATOM 2293 C CA . VAL A 1 292 ? 40.859 34.818 15.210 1.00 6.03 292 VAL A CA 1
ATOM 2294 C C . VAL A 1 292 ? 40.649 36.305 14.949 1.00 5.20 292 VAL A C 1
ATOM 2295 O O . VAL A 1 292 ? 41.359 37.136 15.530 1.00 5.87 292 VAL A O 1
ATOM 2299 N N . ASN A 1 293 ? 39.671 36.610 14.119 1.00 5.53 293 ASN A N 1
ATOM 2300 C CA . ASN A 1 293 ? 39.189 37.994 13.936 1.00 5.62 293 ASN A CA 1
ATOM 2301 C C . ASN A 1 293 ? 37.894 38.115 14.715 1.00 5.18 293 ASN A C 1
ATOM 2302 O O . ASN A 1 293 ? 36.919 37.394 14.437 1.00 6.46 293 ASN A O 1
ATOM 2307 N N . TYR A 1 294 ? 37.901 38.971 15.729 1.00 5.35 294 TYR A N 1
ATOM 2308 C CA . TYR A 1 294 ? 36.790 39.123 16.613 1.00 6.16 294 TYR A CA 1
ATOM 2309 C C . TYR A 1 294 ? 36.307 40.581 16.651 1.00 5.32 294 TYR A C 1
ATOM 2310 O O . TYR A 1 294 ? 37.110 41.475 16.921 1.00 6.23 294 TYR A O 1
ATOM 2319 N N . TYR A 1 295 ? 35.018 40.732 16.435 1.00 5.73 295 TYR A N 1
ATOM 2320 C CA . TYR A 1 295 ? 34.348 42.041 16.523 1.00 6.35 295 TYR A CA 1
ATOM 2321 C C . TYR A 1 295 ? 33.118 42.010 17.435 1.00 5.95 295 TYR A C 1
ATOM 2322 O O . TYR A 1 295 ? 32.933 42.946 18.191 1.00 6.55 295 TYR A O 1
ATOM 2331 N N . GLU A 1 296 ? 32.245 41.017 17.302 1.00 8.47 296 GLU A N 1
ATOM 2332 C CA A GLU A 1 296 ? 30.964 41.085 17.975 0.50 7.16 296 GLU A CA 1
ATOM 2333 C CA B GLU A 1 296 ? 30.851 41.083 17.808 0.50 7.77 296 GLU A CA 1
ATOM 2334 C C . GLU A 1 296 ? 30.384 39.725 18.276 1.00 7.69 296 GLU A C 1
ATOM 2335 O O . GLU A 1 296 ? 30.894 38.702 17.793 1.00 8.56 296 GLU A O 1
ATOM 2346 N N . ARG A 1 297 ? 29.351 39.727 19.077 1.00 6.98 297 ARG A N 1
ATOM 2347 C CA . ARG A 1 297 ? 28.563 38.542 19.353 1.00 7.10 297 ARG A CA 1
ATOM 2348 C C . ARG A 1 297 ? 27.332 38.524 18.490 1.00 7.07 297 ARG A C 1
ATOM 2349 O O . ARG A 1 297 ? 26.957 39.519 17.826 1.00 8.77 297 ARG A O 1
ATOM 2357 N N . MET A 1 298 ? 26.592 37.421 18.572 1.00 7.12 298 MET A N 1
ATOM 2358 C CA A MET A 1 298 ? 25.229 37.294 18.024 0.50 7.61 298 MET A CA 1
ATOM 2359 C CA B MET A 1 298 ? 25.220 37.294 18.025 0.50 7.82 298 MET A CA 1
ATOM 2360 C C . MET A 1 298 ? 24.361 36.732 19.116 1.00 7.62 298 MET A C 1
ATOM 2361 O O . MET A 1 298 ? 24.588 35.630 19.603 1.00 8.96 298 MET A O 1
ATOM 2370 N N . ARG A 1 299 ? 23.336 37.493 19.495 1.00 8.84 299 ARG A N 1
ATOM 2371 C CA . ARG A 1 299 ? 22.29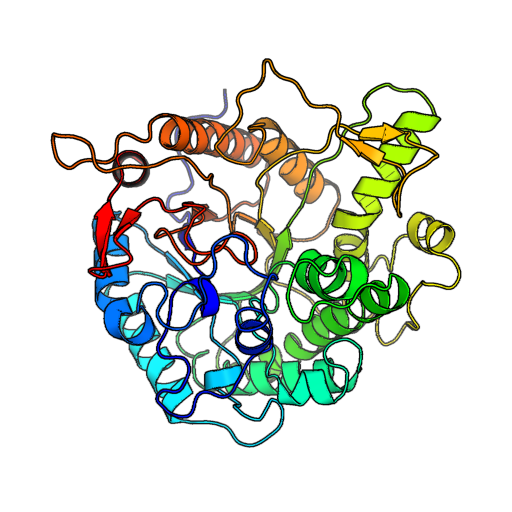1 37.033 20.437 1.00 10.18 299 ARG A CA 1
ATOM 2372 C C . ARG A 1 299 ? 21.074 36.665 19.530 1.00 10.85 299 ARG A C 1
ATOM 2373 O O . ARG A 1 299 ? 20.477 37.556 18.946 1.00 12.98 299 ARG A O 1
ATOM 2381 N N . ALA A 1 300 ? 20.832 35.371 19.382 1.00 11.29 300 ALA A N 1
ATOM 2382 C CA . ALA A 1 300 ? 19.915 34.896 18.346 1.00 11.40 300 ALA A CA 1
ATOM 2383 C C . ALA A 1 300 ? 18.531 34.560 18.847 1.00 10.88 300 ALA A C 1
ATOM 2384 O O . ALA A 1 300 ? 18.369 33.848 19.847 1.00 12.27 300 ALA A O 1
ATOM 2386 N N . VAL A 1 301 ? 17.516 35.053 18.163 1.00 12.99 301 VAL A N 1
ATOM 2387 C CA . VAL A 1 301 ? 16.140 34.649 18.326 1.00 12.64 301 VAL A CA 1
ATOM 2388 C C . VAL A 1 301 ? 15.720 33.845 17.083 1.00 13.85 301 VAL A C 1
ATOM 2389 O O . VAL A 1 301 ? 15.998 34.237 15.964 1.00 15.52 301 VAL A O 1
ATOM 2393 N N . ASP A 1 302 ? 14.953 32.791 17.299 1.00 13.13 302 ASP A N 1
ATOM 2394 C CA . ASP A 1 302 ? 14.361 32.073 16.203 1.00 13.95 302 ASP A CA 1
ATOM 2395 C C . ASP A 1 302 ? 13.494 33.027 15.388 1.00 16.48 302 ASP A C 1
ATOM 2396 O O . ASP A 1 302 ? 12.732 33.868 15.902 1.00 18.78 302 ASP A O 1
ATOM 2401 N N . ALA A 1 303 ? 13.668 32.917 14.089 1.00 17.10 303 ALA A N 1
ATOM 2402 C CA . ALA A 1 303 ? 12.915 33.782 13.179 1.00 18.32 303 ALA A CA 1
ATOM 2403 C C . ALA A 1 303 ? 12.505 32.895 12.003 1.00 20.54 303 ALA A C 1
ATOM 2404 O O . ALA A 1 303 ? 13.180 32.904 10.883 1.00 20.06 303 ALA A O 1
ATOM 2406 N N . PRO A 1 304 ? 11.351 32.127 12.222 1.00 18.29 304 PRO A N 1
ATOM 2407 C CA . PRO A 1 304 ? 11.009 31.117 11.162 1.00 23.82 304 PRO A CA 1
ATOM 2408 C C . PRO A 1 304 ? 10.772 31.689 9.747 1.00 33.94 304 PRO A C 1
ATOM 2409 O O . PRO A 1 304 ? 10.999 31.004 8.741 1.00 32.84 304 PRO A O 1
ATOM 2413 N N . ASP A 1 305 ? 10.483 32.970 9.643 1.00 29.68 305 ASP A N 1
ATOM 2414 C CA . ASP A 1 305 ? 10.253 33.554 8.266 1.00 32.59 305 ASP A CA 1
ATOM 2415 C C . ASP A 1 305 ? 11.439 34.305 7.624 1.00 37.46 305 ASP A C 1
ATOM 2416 O O . ASP A 1 305 ? 11.218 34.949 6.535 1.00 56.47 305 ASP A O 1
ATOM 2421 N N A ALA A 1 306 ? 12.779 34.103 8.025 0.50 55.04 306 ALA A N 1
ATOM 2422 N N B ALA A 1 306 ? 12.248 34.677 8.556 0.50 21.81 306 ALA A N 1
ATOM 2423 C CA A ALA A 1 306 ? 14.062 34.694 7.245 0.50 23.19 306 ALA A CA 1
ATOM 2424 C CA B ALA A 1 306 ? 13.360 35.445 8.167 0.50 19.25 306 ALA A CA 1
ATOM 2425 C C A ALA A 1 306 ? 15.003 33.805 6.275 0.50 24.06 306 ALA A C 1
ATOM 2426 C C B ALA A 1 306 ? 14.133 34.592 7.198 0.50 19.63 306 ALA A C 1
ATOM 2427 O O A ALA A 1 306 ? 14.862 32.620 6.247 0.50 22.81 306 ALA A O 1
ATOM 2428 O O B ALA A 1 306 ? 13.854 33.379 7.023 0.50 14.60 306 ALA A O 1
ATOM 2431 N N A SER A 1 307 ? 16.015 34.349 5.555 0.50 21.04 307 SER A N 1
ATOM 2432 N N B SER A 1 307 ? 15.062 35.244 6.533 0.50 16.22 307 SER A N 1
ATOM 2433 C CA A SER A 1 307 ? 16.971 33.503 4.753 0.50 19.16 307 SER A CA 1
ATOM 2434 C CA B SER A 1 307 ? 16.003 34.516 5.671 0.50 14.75 307 SER A CA 1
ATOM 2435 C C A SER A 1 307 ? 17.803 32.602 5.673 0.50 14.72 307 SER A C 1
ATOM 2436 C C B SER A 1 307 ? 16.844 33.542 6.492 0.50 11.90 307 SER A C 1
ATOM 2437 O O A SER A 1 307 ? 17.988 32.951 6.804 0.50 18.00 307 SER A O 1
ATOM 2438 O O B SER A 1 307 ? 16.924 33.610 7.722 0.50 10.57 307 SER A O 1
ATOM 2443 N N A LEU A 1 308 ? 18.349 31.495 5.146 0.50 16.00 308 LEU A N 1
ATOM 2444 N N B LEU A 1 308 ? 17.618 32.712 5.787 0.50 11.77 308 LEU A N 1
ATOM 2445 C CA A LEU A 1 308 ? 19.229 30.600 5.890 0.50 16.39 308 LEU A CA 1
ATOM 2446 C CA B LEU A 1 308 ? 18.623 31.851 6.390 0.50 10.06 308 LEU A CA 1
ATOM 2447 C C A LEU A 1 308 ? 20.295 31.491 6.517 0.50 14.24 308 LEU A C 1
ATOM 2448 C C B LEU A 1 308 ? 19.480 32.670 7.350 0.50 9.01 308 LEU A C 1
ATOM 2449 O O A LEU A 1 308 ? 20.888 32.303 5.792 0.50 15.99 308 LEU A O 1
ATOM 2450 O O B LEU A 1 308 ? 19.900 33.751 7.027 0.50 10.37 308 LEU A O 1
ATOM 2459 N N A PRO A 1 309 ? 20.557 31.361 7.841 0.50 16.09 309 PRO A N 1
ATOM 2460 N N B PRO A 1 309 ? 19.763 32.165 8.564 0.50 8.28 309 PRO A N 1
ATOM 2461 C CA A PRO A 1 309 ? 19.803 30.564 9.001 0.50 17.44 309 PRO A CA 1
ATOM 2462 C CA B PRO A 1 309 ? 19.432 30.816 9.106 0.50 11.47 309 PRO A CA 1
ATOM 2463 C C A PRO A 1 309 ? 18.453 30.864 9.994 0.50 15.56 309 PRO A C 1
ATOM 2464 C C B PRO A 1 309 ? 18.325 30.867 10.069 0.50 14.48 309 PRO A C 1
ATOM 2465 O O A PRO A 1 309 ? 18.522 30.110 10.997 0.50 15.49 309 PRO A O 1
ATOM 2466 O O B PRO A 1 309 ? 18.418 30.119 11.029 0.50 15.75 309 PRO A O 1
ATOM 2473 N N . GLN A 1 310 ? 17.275 31.665 9.770 1.00 12.52 310 GLN A N 1
ATOM 2474 C CA . GLN A 1 310 ? 16.127 31.934 10.708 1.00 14.29 310 GLN A CA 1
ATOM 2475 C C . GLN A 1 310 ? 16.676 32.179 12.055 1.00 13.79 310 GLN A C 1
ATOM 2476 O O . GLN A 1 310 ? 16.228 31.617 12.985 1.00 15.89 310 GLN A O 1
ATOM 2482 N N . ALA A 1 311 ? 17.585 33.148 12.095 1.00 15.22 311 ALA A N 1
ATOM 2483 C CA . ALA A 1 311 ? 18.144 33.610 13.322 1.00 13.99 311 ALA A CA 1
ATOM 2484 C C . ALA A 1 311 ? 18.237 35.133 13.311 1.00 14.75 311 ALA A C 1
ATOM 2485 O O . ALA A 1 311 ? 19.099 35.625 12.631 1.00 18.63 311 ALA A O 1
ATOM 2487 N N . GLN A 1 312 ? 17.418 35.815 14.079 1.00 17.46 312 GLN A N 1
ATOM 2488 C CA . GLN A 1 312 ? 17.399 37.263 14.110 1.00 19.02 312 GLN A CA 1
ATOM 2489 C C . GLN A 1 312 ? 18.301 37.753 15.239 1.00 15.80 312 GLN A C 1
ATOM 2490 O O . GLN A 1 312 ? 18.283 37.205 16.283 1.00 16.23 312 GLN A O 1
ATOM 2496 N N . ARG A 1 313 ? 19.063 38.781 14.996 1.00 17.58 313 ARG A N 1
ATOM 2497 C CA . ARG A 1 313 ? 19.864 39.396 16.034 1.00 17.77 313 ARG A CA 1
ATOM 2498 C C . ARG A 1 313 ? 19.023 40.183 16.987 1.00 17.54 313 ARG A C 1
ATOM 2499 O O . ARG A 1 313 ? 18.206 40.957 16.484 1.00 24.19 313 ARG A O 1
ATOM 2507 N N . LEU A 1 314 ? 19.089 40.007 18.266 1.00 15.75 314 LEU A N 1
ATOM 2508 C CA . LEU A 1 314 ? 18.430 40.792 19.337 1.00 18.73 314 LEU A CA 1
ATOM 2509 C C . LEU A 1 314 ? 19.350 41.770 19.944 1.00 19.89 314 LEU A C 1
ATOM 2510 O O . LEU A 1 314 ? 20.228 41.384 20.821 1.00 24.24 314 LEU A O 1
ATOM 2515 N N . ASP A 1 315 ? 19.300 43.027 19.487 1.00 23.10 315 ASP A N 1
ATOM 2516 C CA . ASP A 1 315 ? 20.218 44.051 20.023 1.00 24.74 315 ASP A CA 1
ATOM 2517 C C . ASP A 1 315 ? 20.037 44.299 21.559 1.00 26.13 315 ASP A C 1
ATOM 2518 O O . ASP A 1 315 ? 18.925 44.133 22.093 1.00 28.21 315 ASP A O 1
ATOM 2523 N N . ASP A 1 316 ? 21.089 44.714 22.283 1.00 23.78 316 ASP A N 1
ATOM 2524 C CA . ASP A 1 316 ? 20.990 45.251 23.667 1.00 24.39 316 ASP A CA 1
ATOM 2525 C C . ASP A 1 316 ? 21.366 46.728 23.585 1.00 23.89 316 ASP A C 1
ATOM 2526 O O . ASP A 1 316 ? 22.530 47.095 23.479 1.00 22.99 316 ASP A O 1
ATOM 2531 N N . PRO A 1 317 ? 20.384 47.609 23.649 1.00 24.36 317 PRO A N 1
ATOM 2532 C CA . PRO A 1 317 ? 20.706 49.039 23.498 1.00 28.33 317 PRO A CA 1
ATOM 2533 C C . PRO A 1 317 ? 21.526 49.583 24.682 1.00 35.40 317 PRO A C 1
ATOM 2534 O O . PRO A 1 317 ? 22.091 50.709 24.662 1.00 29.17 317 PRO A O 1
ATOM 2538 N N . ASP A 1 318 ? 21.408 48.945 25.808 1.00 27.53 318 ASP A N 1
ATOM 2539 C CA . ASP A 1 318 ? 22.249 49.375 26.931 1.00 33.38 318 ASP A CA 1
ATOM 2540 C C . ASP A 1 318 ? 23.695 49.060 26.711 1.00 29.34 318 ASP A C 1
ATOM 2541 O O . ASP A 1 318 ? 24.493 49.551 27.554 1.00 30.84 318 ASP A O 1
ATOM 2546 N N . LEU A 1 319 ? 24.062 48.290 25.646 1.00 24.99 319 LEU A N 1
ATOM 2547 C CA . LEU A 1 319 ? 25.393 48.025 25.417 1.00 20.18 319 LEU A CA 1
ATOM 2548 C C . LEU A 1 319 ? 25.783 49.199 24.426 1.00 21.53 319 LEU A C 1
ATOM 2549 O O . LEU A 1 319 ? 24.868 49.775 23.629 1.00 24.49 319 LEU A O 1
ATOM 2554 N N . PRO A 1 320 ? 26.944 49.526 24.540 1.00 23.06 320 PRO A N 1
ATOM 2555 C CA . PRO A 1 320 ? 27.290 50.497 23.658 1.00 17.39 320 PRO A CA 1
ATOM 2556 C C . PRO A 1 320 ? 27.439 49.950 22.253 1.00 11.10 320 PRO A C 1
ATOM 2557 O O . PRO A 1 320 ? 27.685 48.774 22.015 1.00 10.95 320 PRO A O 1
ATOM 2561 N N . HIS A 1 321 ? 27.276 50.886 21.339 1.00 10.53 321 HIS A N 1
ATOM 2562 C CA . HIS A 1 321 ? 27.504 50.659 19.949 1.00 7.52 321 HIS A CA 1
ATOM 2563 C C . HIS A 1 321 ? 28.504 51.648 19.413 1.00 7.30 321 HIS A C 1
ATOM 2564 O O . HIS A 1 321 ? 28.589 52.789 19.875 1.00 8.58 321 HIS A O 1
ATOM 2571 N N . THR A 1 322 ? 29.208 51.216 18.381 1.00 7.89 322 THR A N 1
ATOM 2572 C CA . THR A 1 322 ? 30.148 52.027 17.624 1.00 8.07 322 THR A CA 1
ATOM 2573 C C . THR A 1 322 ? 29.408 52.611 16.407 1.00 8.06 322 THR A C 1
ATOM 2574 O O . THR A 1 322 ? 28.180 52.641 16.415 1.00 9.20 322 THR A O 1
ATOM 2578 N N . ALA A 1 323 ? 30.131 53.041 15.373 1.00 7.78 323 ALA A N 1
ATOM 2579 C CA . ALA A 1 323 ? 29.464 53.503 14.176 1.00 9.14 323 ALA A CA 1
ATOM 2580 C C . ALA A 1 323 ? 28.691 52.389 13.519 1.00 9.46 323 ALA A C 1
ATOM 2581 O O . ALA A 1 323 ? 27.722 52.688 12.814 1.00 13.56 323 ALA A O 1
ATOM 2583 N N . ASP A 1 324 ? 29.061 51.109 13.692 1.00 8.46 324 ASP A N 1
ATOM 2584 C CA . ASP A 1 324 ? 28.481 50.020 12.958 1.00 8.30 324 ASP A CA 1
ATOM 2585 C C . ASP A 1 324 ? 28.254 48.718 13.747 1.00 8.11 324 ASP A C 1
ATOM 2586 O O . ASP A 1 324 ? 27.693 47.804 13.149 1.00 9.80 324 ASP A O 1
ATOM 2591 N N . ARG A 1 325 ? 28.632 48.615 14.990 1.00 7.84 325 ARG A N 1
ATOM 2592 C CA . ARG A 1 325 ? 28.541 47.339 15.704 1.00 7.82 325 ARG A CA 1
ATOM 2593 C C . ARG A 1 325 ? 28.170 47.576 17.143 1.00 7.26 325 ARG A C 1
ATOM 2594 O O . ARG A 1 325 ? 28.381 48.633 17.761 1.00 9.24 325 ARG A O 1
ATOM 2602 N N . GLU A 1 326 ? 27.694 46.496 17.801 1.00 7.64 326 GLU A N 1
ATOM 2603 C CA . GLU A 1 326 ? 27.570 46.394 19.228 1.00 7.27 326 GLU A CA 1
ATOM 2604 C C . GLU A 1 326 ? 28.907 45.995 19.852 1.00 6.75 326 GLU A C 1
ATOM 2605 O O . GLU A 1 326 ? 29.573 45.095 19.285 1.00 7.62 326 GLU A O 1
ATOM 2611 N N . VAL A 1 327 ? 29.261 46.579 20.971 1.00 6.85 327 VAL A N 1
ATOM 2612 C CA . VAL A 1 327 ? 30.503 46.235 21.663 1.00 7.16 327 VAL A CA 1
ATOM 2613 C C . VAL A 1 327 ? 30.193 45.160 22.745 1.00 6.60 327 VAL A C 1
ATOM 2614 O O . VAL A 1 327 ? 29.326 45.398 23.607 1.00 7.86 327 VAL A O 1
ATOM 2618 N N . TYR A 1 328 ? 30.914 44.073 22.730 1.00 6.24 328 TYR A N 1
ATOM 2619 C CA . TYR A 1 328 ? 30.700 42.992 23.713 1.00 6.13 328 TYR A CA 1
ATOM 2620 C C . TYR A 1 328 ? 32.056 42.313 23.977 1.00 6.06 328 TYR A C 1
ATOM 2621 O O . TYR A 1 328 ? 32.364 41.235 23.395 1.00 5.86 328 TYR A O 1
ATOM 2630 N N . PRO A 1 329 ? 32.896 42.890 24.805 1.00 5.66 329 PRO A N 1
ATOM 2631 C CA . PRO A 1 329 ? 34.263 42.342 24.942 1.00 5.97 329 PRO A CA 1
ATOM 2632 C C . PRO A 1 329 ? 34.307 40.935 25.500 1.00 5.40 329 PRO A C 1
ATOM 2633 O O . PRO A 1 329 ? 35.249 40.189 25.184 1.00 5.81 329 PRO A O 1
ATOM 2637 N N . GLU A 1 330 ? 33.340 40.567 26.351 1.00 6.16 330 GLU A N 1
ATOM 2638 C CA . GLU A 1 330 ? 33.342 39.224 26.952 1.00 6.16 330 GLU A CA 1
ATOM 2639 C C . GLU A 1 330 ? 33.236 38.159 25.885 1.00 6.17 330 GLU A C 1
ATOM 2640 O O . GLU A 1 330 ? 33.659 37.007 26.156 1.00 6.95 330 GLU A O 1
ATOM 2646 N N . GLY A 1 331 ? 32.702 38.455 24.718 1.00 5.72 331 GLY A N 1
ATOM 2647 C CA . GLY A 1 331 ? 32.663 37.439 23.652 1.00 6.06 331 GLY A CA 1
ATOM 2648 C C . GLY A 1 331 ? 34.027 37.005 23.219 1.00 5.93 331 GLY A C 1
ATOM 2649 O O . GLY A 1 331 ? 34.173 35.869 22.721 1.00 6.38 331 GLY A O 1
ATOM 2650 N N . LEU A 1 332 ? 35.039 37.818 23.333 1.00 5.73 332 LEU A N 1
ATOM 2651 C CA . LEU A 1 332 ? 36.396 37.466 22.984 1.00 5.70 332 LEU A CA 1
ATOM 2652 C C . LEU A 1 332 ? 36.924 36.417 23.938 1.00 5.64 332 LEU A C 1
ATOM 2653 O O . LEU A 1 332 ? 37.535 35.438 23.529 1.00 6.00 332 LEU A O 1
ATOM 2658 N N . TYR A 1 333 ? 36.730 36.625 25.226 1.00 5.93 333 TYR A N 1
ATOM 2659 C CA . TYR A 1 333 ? 37.047 35.619 26.212 1.00 6.07 333 TYR A CA 1
ATOM 2660 C C . TYR A 1 333 ? 36.306 34.319 25.887 1.00 6.01 333 TYR A C 1
ATOM 2661 O O . TYR A 1 333 ? 36.877 33.237 25.882 1.00 6.37 333 TYR A O 1
ATOM 2670 N N . ASP A 1 334 ? 34.988 34.421 25.646 1.00 6.29 334 ASP A N 1
ATOM 2671 C CA . ASP A 1 334 ? 34.203 33.189 25.440 1.00 6.02 334 ASP A CA 1
ATOM 2672 C C . ASP A 1 334 ? 34.694 32.422 24.261 1.00 6.18 334 ASP A C 1
ATOM 2673 O O . ASP A 1 334 ? 34.860 31.173 24.341 1.00 6.20 334 ASP A O 1
ATOM 2678 N N . ILE A 1 335 ? 34.947 33.063 23.119 1.00 5.75 335 ILE A N 1
ATOM 2679 C CA . ILE A 1 335 ? 35.332 32.283 21.955 1.00 5.48 335 ILE A CA 1
ATOM 2680 C C . ILE A 1 335 ? 36.705 31.649 22.157 1.00 5.64 335 ILE A C 1
ATOM 2681 O O . ILE A 1 335 ? 36.950 30.544 21.673 1.00 5.93 335 ILE A O 1
ATOM 2686 N N . LEU A 1 336 ? 37.610 32.329 22.873 1.00 5.54 336 LEU A N 1
ATOM 2687 C CA . LEU A 1 336 ? 38.913 31.799 23.126 1.00 5.77 336 LEU A CA 1
ATOM 2688 C C . LEU A 1 336 ? 38.849 30.598 24.101 1.00 6.23 336 LEU A C 1
ATOM 2689 O O . LEU A 1 336 ? 39.603 29.647 23.887 1.00 6.63 336 LEU A O 1
ATOM 2694 N N . LEU A 1 337 ? 38.028 30.653 25.127 1.00 6.39 337 LEU A N 1
ATOM 2695 C CA . LEU A 1 337 ? 37.886 29.515 26.038 1.00 6.58 337 LEU A CA 1
ATOM 2696 C C . LEU A 1 337 ? 37.342 28.316 25.260 1.00 6.57 337 LEU A C 1
ATOM 2697 O O . LEU A 1 337 ? 37.780 27.154 25.477 1.00 7.54 337 LEU A O 1
ATOM 2702 N N . ARG A 1 338 ? 36.404 28.517 24.363 1.00 6.05 338 ARG A N 1
ATOM 2703 C CA . ARG A 1 338 ? 35.876 27.462 23.519 1.00 6.14 338 ARG A CA 1
ATOM 2704 C C . ARG A 1 338 ? 36.960 26.868 22.668 1.00 6.11 338 ARG A C 1
ATOM 2705 O O . ARG A 1 338 ? 37.122 25.626 22.561 1.00 6.65 338 ARG A O 1
ATOM 2713 N N . LEU A 1 339 ? 37.737 27.698 21.966 1.00 5.95 339 LEU A N 1
ATOM 2714 C CA . LEU A 1 339 ? 38.784 27.174 21.129 1.00 6.03 339 LEU A CA 1
ATOM 2715 C C . LEU A 1 339 ? 39.787 26.376 21.942 1.00 6.36 339 LEU A C 1
ATOM 2716 O O . LEU A 1 339 ? 40.248 25.299 21.509 1.00 7.09 339 LEU A O 1
ATOM 2721 N N . HIS A 1 340 ? 40.194 26.876 23.086 1.00 6.49 340 HIS A N 1
ATOM 2722 C CA . HIS A 1 340 ? 41.182 26.232 23.907 1.00 7.19 340 HIS A CA 1
ATOM 2723 C C . HIS A 1 340 ? 40.704 24.845 24.372 1.00 7.32 340 HIS A C 1
ATOM 2724 O O . HIS A 1 340 ? 41.515 23.902 24.314 1.00 8.32 340 HIS A O 1
ATOM 2731 N N . ASN A 1 341 ? 39.475 24.736 24.851 1.00 7.14 341 ASN A N 1
ATOM 2732 C CA . ASN A 1 341 ? 39.032 23.484 25.420 1.00 7.09 341 ASN A CA 1
ATOM 2733 C C . ASN A 1 341 ? 38.435 22.563 24.394 1.00 7.51 341 ASN A C 1
ATOM 2734 O O . ASN A 1 341 ? 38.460 21.321 24.654 1.00 8.41 341 ASN A O 1
ATOM 2739 N N . ASP A 1 342 ? 37.926 23.023 23.278 1.00 6.83 342 ASP A N 1
ATOM 2740 C CA . ASP A 1 342 ? 37.093 22.266 22.399 1.00 6.87 342 ASP A CA 1
ATOM 2741 C C . ASP A 1 342 ? 37.698 21.941 21.072 1.00 6.86 342 ASP A C 1
ATOM 2742 O O . ASP A 1 342 ? 37.153 21.058 20.339 1.00 7.32 342 ASP A O 1
ATOM 2747 N N . TYR A 1 343 ? 38.745 22.632 20.662 1.00 6.74 343 TYR A N 1
ATOM 2748 C CA . TYR A 1 343 ? 39.342 22.503 19.354 1.00 6.89 343 TYR A CA 1
ATOM 2749 C C . TYR A 1 343 ? 40.856 22.331 19.483 1.00 7.48 343 TYR A C 1
ATOM 2750 O O . TYR A 1 343 ? 41.427 22.632 20.517 1.00 7.71 343 TYR A O 1
ATOM 2759 N N . PRO A 1 344 ? 41.498 21.854 18.424 1.00 7.53 344 PRO A N 1
ATOM 2760 C CA . PRO A 1 344 ? 42.923 21.462 18.533 1.00 8.16 344 PRO A CA 1
ATOM 2761 C C . PRO A 1 344 ? 43.882 22.530 18.171 1.00 9.11 344 PRO A C 1
ATOM 2762 O O . PRO A 1 344 ? 45.104 22.312 18.298 1.00 12.00 344 PRO A O 1
ATOM 2766 N N . PHE A 1 345 ? 43.447 23.684 17.693 1.00 8.02 345 PHE A N 1
ATOM 2767 C CA . PHE A 1 345 ? 44.354 24.696 17.143 1.00 8.34 345 PHE A CA 1
ATOM 2768 C C . PHE A 1 345 ? 45.112 25.408 18.250 1.00 7.27 345 PHE A C 1
ATOM 2769 O O . PHE A 1 345 ? 44.519 25.842 19.253 1.00 8.59 345 PHE A O 1
ATOM 2777 N N . ARG A 1 346 ? 46.395 25.597 18.077 1.00 7.39 346 ARG A N 1
ATOM 2778 C CA . ARG A 1 346 ? 47.224 26.277 19.047 1.00 7.45 346 ARG A CA 1
ATOM 2779 C C . ARG A 1 346 ? 48.625 26.432 18.480 1.00 7.84 346 ARG A C 1
ATOM 2780 O O . ARG A 1 346 ? 49.103 25.518 17.811 1.00 10.03 346 ARG A O 1
ATOM 2788 N N . PRO A 1 347 ? 49.337 27.512 18.789 1.00 7.38 347 PRO A N 1
ATOM 2789 C CA . PRO A 1 347 ? 48.832 28.713 19.486 1.00 6.69 347 PRO A CA 1
ATOM 2790 C C . PRO A 1 347 ? 47.803 29.463 18.649 1.00 5.90 347 PRO A C 1
ATOM 2791 O O . PRO A 1 347 ? 47.532 29.180 17.488 1.00 7.05 347 PRO A O 1
ATOM 2795 N N . LEU A 1 348 ? 47.232 30.469 19.319 1.00 5.78 348 LEU A N 1
ATOM 2796 C CA . LEU A 1 348 ? 46.211 31.337 18.773 1.00 6.42 348 LEU A CA 1
ATOM 2797 C C . LEU A 1 348 ? 46.762 32.780 18.693 1.00 6.21 348 LEU A C 1
ATOM 2798 O O . LEU A 1 348 ? 47.519 33.196 19.575 1.00 7.02 348 LEU A O 1
ATOM 2803 N N . TYR A 1 349 ? 46.330 33.503 17.677 1.00 5.99 349 TYR A N 1
ATOM 2804 C CA . TYR A 1 349 ? 46.576 34.957 17.570 1.00 5.83 349 TYR A CA 1
ATOM 2805 C C . TYR A 1 349 ? 45.265 35.612 17.369 1.00 5.80 349 TYR A C 1
ATOM 2806 O O . TYR A 1 349 ? 44.422 35.119 16.635 1.00 6.86 349 TYR A O 1
ATOM 2815 N N . ILE A 1 350 ? 45.088 36.814 17.958 1.00 5.55 350 ILE A N 1
ATOM 2816 C CA . ILE A 1 350 ? 43.978 37.677 17.570 1.00 5.62 350 ILE A CA 1
ATOM 2817 C C . ILE A 1 350 ? 44.500 38.479 16.386 1.00 5.09 350 ILE A C 1
ATOM 2818 O O . ILE A 1 350 ? 45.309 39.416 16.556 1.00 5.78 350 ILE A O 1
ATOM 2823 N N . THR A 1 351 ? 44.097 38.106 15.179 1.00 4.90 351 THR A N 1
ATOM 2824 C CA . THR A 1 351 ? 44.594 38.735 13.977 1.00 5.49 351 THR A CA 1
ATOM 2825 C C . THR A 1 351 ? 43.814 39.966 13.557 1.00 4.84 351 THR A C 1
ATOM 2826 O O . THR A 1 351 ? 44.336 40.722 12.709 1.00 5.19 351 THR A O 1
ATOM 2830 N N . GLU A 1 352 ? 42.654 40.218 14.160 1.00 4.92 352 GLU A N 1
ATOM 2831 C CA . GLU A 1 352 ? 41.930 41.472 14.015 1.00 4.75 352 GLU A CA 1
ATOM 2832 C C . GLU A 1 352 ? 41.061 41.634 15.214 1.00 4.47 352 GLU A C 1
ATOM 2833 O O . GLU A 1 352 ? 40.298 40.759 15.625 1.00 5.46 352 GLU A O 1
ATOM 2839 N N . ASN A 1 353 ? 41.028 42.887 15.714 1.00 4.89 353 ASN A N 1
ATOM 2840 C CA . ASN A 1 353 ? 40.043 43.384 16.680 1.00 4.96 353 ASN A CA 1
ATOM 2841 C C . ASN A 1 353 ? 40.081 44.882 16.599 1.00 4.42 353 ASN A C 1
ATOM 2842 O O . ASN A 1 353 ? 41.179 45.467 16.646 1.00 4.90 353 ASN A O 1
ATOM 2847 N N . GLY A 1 354 ? 38.949 45.543 16.526 1.00 4.45 354 GLY A N 1
ATOM 2848 C CA . GLY A 1 354 ? 38.946 47.011 16.412 1.00 5.15 354 GLY A CA 1
ATOM 2849 C C . GLY A 1 354 ? 37.560 47.504 16.189 1.00 4.88 354 GLY A C 1
ATOM 2850 O O . GLY A 1 354 ? 36.593 46.705 16.218 1.00 5.27 354 GLY A O 1
ATOM 2851 N N . CYS A 1 355 ? 37.402 48.807 15.924 1.00 4.67 355 CYS A N 1
ATOM 2852 C CA . CYS A 1 355 ? 36.083 49.369 15.753 1.00 4.72 355 CYS A CA 1
ATOM 2853 C C . CYS A 1 355 ? 36.104 50.600 14.862 1.00 4.92 355 CYS A C 1
ATOM 2854 O O . CYS A 1 355 ? 37.154 51.239 14.660 1.00 5.10 355 CYS A O 1
ATOM 2857 N N . ALA A 1 356 ? 34.920 50.914 14.367 1.00 5.61 356 ALA A N 1
ATOM 2858 C CA . ALA A 1 356 ? 34.686 52.086 13.508 1.00 6.00 356 ALA A CA 1
ATOM 2859 C C . ALA A 1 356 ? 33.927 53.135 14.292 1.00 5.87 356 ALA A C 1
ATOM 2860 O O . ALA A 1 356 ? 32.999 52.832 15.030 1.00 7.02 356 ALA A O 1
ATOM 2862 N N . LEU A 1 357 ? 34.286 54.417 14.070 1.00 5.86 357 LEU A N 1
ATOM 2863 C CA . LEU A 1 357 ? 33.668 55.578 14.734 1.00 5.84 357 LEU A CA 1
ATOM 2864 C C . LEU A 1 357 ? 33.537 56.680 13.722 1.00 6.07 357 LEU A C 1
ATOM 2865 O O . LEU A 1 357 ? 34.192 56.634 12.637 1.00 6.37 357 LEU A O 1
ATOM 2870 N N . HIS A 1 358 ? 32.797 57.725 14.043 1.00 6.41 358 HIS A N 1
ATOM 2871 C CA . HIS A 1 358 ? 32.712 58.930 13.197 1.00 6.74 358 HIS A CA 1
ATOM 2872 C C . HIS A 1 358 ? 33.885 59.830 13.488 1.00 6.09 358 HIS A C 1
ATOM 2873 O O . HIS A 1 358 ? 33.741 60.955 13.988 1.00 7.50 358 HIS A O 1
ATOM 2880 N N . ASP A 1 359 ? 35.094 59.349 13.230 1.00 6.10 359 ASP A N 1
ATOM 2881 C CA . ASP A 1 359 ? 36.274 60.054 13.612 1.00 5.88 359 ASP A CA 1
ATOM 2882 C C . ASP A 1 359 ? 36.427 61.351 12.810 1.00 6.85 359 ASP A C 1
ATOM 2883 O O . ASP A 1 359 ? 36.182 61.375 11.598 1.00 7.80 359 ASP A O 1
ATOM 2888 N N . GLU A 1 360 ? 36.903 62.345 13.481 1.00 6.93 360 GLU A N 1
ATOM 2889 C CA A GLU A 1 360 ? 37.209 63.632 12.801 0.50 7.63 360 GLU A CA 1
ATOM 2890 C CA B GLU A 1 360 ? 37.183 63.665 12.852 0.50 8.42 360 GLU A CA 1
ATOM 2891 C C . GLU A 1 360 ? 38.391 64.256 13.499 1.00 7.48 360 GLU A C 1
ATOM 2892 O O . GLU A 1 360 ? 38.769 63.933 14.625 1.00 8.29 360 GLU A O 1
ATOM 2903 N N . ILE A 1 361 ? 39.035 65.126 12.785 1.00 8.55 361 ILE A N 1
ATOM 2904 C CA . ILE A 1 361 ? 40.128 65.951 13.326 1.00 7.41 361 ILE A CA 1
ATOM 2905 C C . ILE A 1 361 ? 39.551 67.119 14.104 1.00 7.34 361 ILE A C 1
ATOM 2906 O O . ILE A 1 361 ? 38.830 67.919 13.550 1.00 9.59 361 ILE A O 1
ATOM 2911 N N . ALA A 1 362 ? 39.831 67.140 15.394 1.00 7.01 362 ALA A N 1
ATOM 2912 C CA . ALA A 1 362 ? 39.321 68.143 16.287 1.00 7.49 362 ALA A CA 1
ATOM 2913 C C . ALA A 1 362 ? 40.076 69.476 16.105 1.00 7.90 362 ALA A C 1
ATOM 2914 O O . ALA A 1 362 ? 41.084 69.533 15.380 1.00 8.28 362 ALA A O 1
ATOM 2916 N N . GLU A 1 363 ? 39.615 70.538 16.764 1.00 8.22 363 GLU A N 1
ATOM 2917 C CA . GLU A 1 363 ? 40.224 71.867 16.616 1.00 9.01 363 GLU A CA 1
ATOM 2918 C C . GLU A 1 363 ? 41.719 71.838 16.915 1.00 8.25 363 GLU A C 1
ATOM 2919 O O . GLU A 1 363 ? 42.485 72.530 16.267 1.00 9.96 363 GLU A O 1
ATOM 2925 N N . ASP A 1 364 ? 42.135 71.042 17.892 1.00 7.52 364 ASP A N 1
ATOM 2926 C CA . ASP A 1 364 ? 43.524 70.944 18.310 1.00 7.69 364 ASP A CA 1
ATOM 2927 C C . ASP A 1 364 ? 44.367 70.116 17.350 1.00 8.32 364 ASP A C 1
ATOM 2928 O O . ASP A 1 364 ? 45.605 70.135 17.501 1.00 10.33 364 ASP A O 1
ATOM 2933 N N . GLY A 1 365 ? 43.772 69.380 16.430 1.00 7.85 365 GLY A N 1
ATOM 2934 C CA . GLY A 1 365 ? 44.494 68.573 15.467 1.00 8.44 365 GLY A CA 1
ATOM 2935 C C . GLY A 1 365 ? 44.517 67.093 15.788 1.00 8.69 365 GLY A C 1
ATOM 2936 O O . GLY A 1 365 ? 44.873 66.291 14.863 1.00 10.63 365 GLY A O 1
ATOM 2937 N N . GLY A 1 366 ? 44.160 66.675 16.981 1.00 7.93 366 GLY A N 1
ATOM 2938 C CA . GLY A 1 366 ? 44.066 65.276 17.355 1.00 7.56 366 GLY A CA 1
ATOM 2939 C C . GLY A 1 366 ? 42.739 64.674 16.938 1.00 6.24 366 GLY A C 1
ATOM 2940 O O . GLY A 1 366 ? 41.783 65.370 16.549 1.00 7.86 366 GLY A O 1
ATOM 2941 N N . ILE A 1 367 ? 42.666 63.351 17.070 1.00 5.28 367 ILE A N 1
ATOM 2942 C CA . ILE A 1 367 ? 41.436 62.598 16.888 1.00 5.41 367 ILE A CA 1
ATOM 2943 C C . ILE A 1 367 ? 41.117 61.956 18.225 1.00 5.70 367 ILE A C 1
ATOM 2944 O O . ILE A 1 367 ? 41.820 61.084 18.726 1.00 5.90 367 ILE A O 1
ATOM 2949 N N . HIS A 1 368 ? 40.039 62.475 18.849 1.00 5.62 368 HIS A N 1
ATOM 2950 C CA . HIS A 1 368 ? 39.689 62.062 20.212 1.00 5.72 368 HIS A CA 1
ATOM 2951 C C . HIS A 1 368 ? 38.689 60.914 20.173 1.00 5.92 368 HIS A C 1
ATOM 2952 O O . HIS A 1 368 ? 37.484 61.087 20.318 1.00 7.54 368 HIS A O 1
ATOM 2959 N N . ASP A 1 369 ? 39.213 59.711 19.958 1.00 5.99 369 ASP A N 1
ATOM 2960 C CA . ASP A 1 369 ? 38.435 58.481 19.769 1.00 5.43 369 ASP A CA 1
ATOM 2961 C C . ASP A 1 369 ? 38.424 57.684 21.026 1.00 5.92 369 ASP A C 1
ATOM 2962 O O . ASP A 1 369 ? 38.810 56.476 21.045 1.00 5.86 369 ASP A O 1
ATOM 2967 N N . GLY A 1 370 ? 37.954 58.262 22.115 1.00 5.84 370 GLY A N 1
ATOM 2968 C CA . GLY A 1 370 ? 37.964 57.574 23.406 1.00 6.37 370 GLY A CA 1
ATOM 2969 C C . GLY A 1 370 ? 37.164 56.290 23.428 1.00 5.92 370 GLY A C 1
ATOM 2970 O O . GLY A 1 370 ? 37.512 55.364 24.207 1.00 6.33 370 GLY A O 1
ATOM 2971 N N . GLN A 1 371 ? 36.122 56.146 22.639 1.00 5.78 371 GLN A N 1
ATOM 2972 C CA . GLN A 1 371 ? 35.367 54.886 22.636 1.00 6.14 371 GLN A CA 1
ATOM 2973 C C . GLN A 1 371 ? 36.244 53.777 22.053 1.00 5.68 371 GLN A C 1
ATOM 2974 O O . GLN A 1 371 ? 36.097 52.598 22.450 1.00 6.00 371 GLN A O 1
ATOM 2980 N N . ARG A 1 372 ? 37.094 54.075 21.085 1.00 5.22 372 ARG A N 1
ATOM 2981 C CA . ARG A 1 372 ? 38.014 53.099 20.520 1.00 5.17 372 ARG A CA 1
ATOM 2982 C C . ARG A 1 372 ? 39.129 52.751 21.546 1.00 5.11 372 ARG A C 1
ATOM 2983 O O . ARG A 1 372 ? 39.485 51.574 21.713 1.00 5.46 372 ARG A O 1
ATOM 2991 N N . GLN A 1 373 ? 39.620 53.766 22.284 1.00 5.22 373 GLN A N 1
ATOM 2992 C CA . GLN A 1 373 ? 40.538 53.453 23.366 1.00 5.53 373 GLN A CA 1
ATOM 2993 C C . GLN A 1 373 ? 39.898 52.469 24.337 1.00 5.50 373 GLN A C 1
ATOM 2994 O O . GLN A 1 373 ? 40.495 51.478 24.750 1.00 6.03 373 GLN A O 1
ATOM 3000 N N . ALA A 1 374 ? 38.664 52.759 24.748 1.00 5.72 374 ALA A N 1
ATOM 3001 C CA . ALA A 1 374 ? 37.950 51.914 25.717 1.00 6.05 374 ALA A CA 1
ATOM 3002 C C . ALA A 1 374 ? 37.730 50.532 25.129 1.00 6.07 374 ALA A C 1
ATOM 3003 O O . ALA A 1 374 ? 37.780 49.510 25.875 1.00 6.40 374 ALA A O 1
ATOM 3005 N N . PHE A 1 375 ? 37.455 50.439 23.829 1.00 5.53 375 PHE A N 1
ATOM 3006 C CA . PHE A 1 375 ? 37.326 49.154 23.151 1.00 5.34 375 PHE A CA 1
ATOM 3007 C C . PHE A 1 375 ? 38.583 48.347 23.295 1.00 4.98 375 PHE A C 1
ATOM 3008 O O . PHE A 1 375 ? 38.532 47.161 23.705 1.00 5.50 375 PHE A O 1
ATOM 3016 N N . PHE A 1 376 ? 39.739 48.918 23.006 1.00 4.67 376 PHE A N 1
ATOM 3017 C CA . PHE A 1 376 ? 40.973 48.173 23.174 1.00 5.04 376 PHE A CA 1
ATOM 3018 C C . PHE A 1 376 ? 41.193 47.800 24.622 1.00 5.24 376 PHE A C 1
ATOM 3019 O O . PHE A 1 376 ? 41.525 46.650 24.931 1.00 5.96 376 PHE A O 1
ATOM 3027 N N . GLU A 1 377 ? 41.025 48.719 25.558 1.00 5.59 377 GLU A N 1
ATOM 3028 C CA . GLU A 1 377 ? 41.256 48.463 26.942 1.00 6.17 377 GLU A CA 1
ATOM 3029 C C . GLU A 1 377 ? 40.430 47.263 27.402 1.00 5.90 377 GLU A C 1
ATOM 3030 O O . GLU A 1 377 ? 40.922 46.382 28.106 1.00 6.32 377 GLU A O 1
ATOM 3036 N N . ALA A 1 378 ? 39.149 47.240 27.053 1.00 5.54 378 ALA A N 1
ATOM 3037 C CA . ALA A 1 378 ? 38.234 46.182 27.533 1.00 5.80 378 ALA A CA 1
ATOM 3038 C C . ALA A 1 378 ? 38.582 44.866 26.885 1.00 5.69 378 ALA A C 1
ATOM 3039 O O . ALA A 1 378 ? 38.514 43.801 27.558 1.00 6.24 378 ALA A O 1
ATOM 3041 N N . HIS A 1 379 ? 38.888 44.834 25.599 1.00 5.04 379 HIS A N 1
ATOM 3042 C CA . HIS A 1 379 ? 39.226 43.556 24.955 1.00 5.08 379 HIS A CA 1
ATOM 3043 C C . HIS A 1 379 ? 40.554 43.040 25.457 1.00 5.35 379 HIS A C 1
ATOM 3044 O O . HIS A 1 379 ? 40.688 41.793 25.670 1.00 5.77 379 HIS A O 1
ATOM 3051 N N . LEU A 1 380 ? 41.548 43.873 25.692 1.00 5.32 380 LEU A N 1
ATOM 3052 C CA . LEU A 1 380 ? 42.817 43.414 26.229 1.00 5.80 380 LEU A CA 1
ATOM 3053 C C . LEU A 1 380 ? 42.627 42.827 27.638 1.00 5.62 380 LEU A C 1
ATOM 3054 O O . LEU A 1 380 ? 43.288 41.849 27.979 1.00 6.22 380 LEU A O 1
ATOM 3059 N N . ALA A 1 381 ? 41.758 43.409 28.456 1.00 5.66 381 ALA A N 1
ATOM 3060 C CA . ALA A 1 381 ? 41.480 42.855 29.766 1.00 6.19 381 ALA A CA 1
ATOM 3061 C C . ALA A 1 381 ? 40.929 41.430 29.632 1.00 6.38 381 ALA A C 1
ATOM 3062 O O . ALA A 1 381 ? 41.250 40.537 30.433 1.00 6.77 381 ALA A O 1
ATOM 3064 N N . GLN A 1 382 ? 40.067 41.196 28.638 1.00 6.16 382 GLN A N 1
ATOM 3065 C CA . GLN A 1 382 ? 39.542 39.844 28.396 1.00 6.00 382 GLN A CA 1
ATOM 3066 C C . GLN A 1 382 ? 40.619 38.885 27.950 1.00 6.30 382 GLN A C 1
ATOM 3067 O O . GLN A 1 382 ? 40.597 37.715 28.312 1.00 6.85 382 GLN A O 1
ATOM 3073 N N . LEU A 1 383 ? 41.590 39.382 27.176 1.00 5.76 383 LEU A N 1
ATOM 3074 C CA . LEU A 1 383 ? 42.715 38.521 26.794 1.00 6.06 383 LEU A CA 1
ATOM 3075 C C . LEU A 1 383 ? 43.545 38.102 27.990 1.00 6.07 383 LEU A C 1
ATOM 3076 O O . LEU A 1 383 ? 44.053 36.978 28.046 1.00 6.84 383 LEU A O 1
ATOM 3081 N N . GLN A 1 384 ? 43.717 38.994 28.979 1.00 6.10 384 GLN A N 1
ATOM 3082 C CA . GLN A 1 384 ? 44.422 38.594 30.211 1.00 6.45 384 GLN A CA 1
ATOM 3083 C C . GLN A 1 384 ? 43.672 37.477 30.898 1.00 6.07 384 GLN A C 1
ATOM 3084 O O . GLN A 1 384 ? 44.302 36.549 31.401 1.00 6.54 384 GLN A O 1
ATOM 3090 N N . ARG A 1 385 ? 42.352 37.555 30.957 1.00 6.04 385 ARG A N 1
ATOM 3091 C CA . ARG A 1 385 ? 41.545 36.503 31.552 1.00 6.35 385 ARG A CA 1
ATOM 3092 C C . ARG A 1 385 ? 41.727 35.199 30.778 1.00 6.01 385 ARG A C 1
ATOM 3093 O O . ARG A 1 385 ? 41.833 34.089 31.361 1.00 7.00 385 ARG A O 1
ATOM 3101 N N . ALA A 1 386 ? 41.732 35.271 29.442 1.00 6.15 386 ALA A N 1
ATOM 3102 C CA . ALA A 1 386 ? 41.914 34.059 28.630 1.00 6.35 386 ALA A CA 1
ATOM 3103 C C . ALA A 1 386 ? 43.278 33.445 28.897 1.00 5.83 386 ALA A C 1
ATOM 3104 O O . ALA A 1 386 ? 43.405 32.215 29.064 1.00 6.28 386 ALA A O 1
ATOM 3106 N N . LEU A 1 387 ? 44.336 34.255 28.916 1.00 5.96 387 LEU A N 1
ATOM 3107 C CA . LEU A 1 387 ? 45.651 33.767 29.213 1.00 6.20 387 LEU A CA 1
ATOM 3108 C C . LEU A 1 387 ? 45.673 33.083 30.598 1.00 6.36 387 LEU A C 1
ATOM 3109 O O . LEU A 1 387 ? 46.337 32.052 30.749 1.00 6.71 387 LEU A O 1
ATOM 3114 N N . ALA A 1 388 ? 44.996 33.663 31.576 1.00 6.12 388 ALA A N 1
ATOM 3115 C CA . ALA A 1 388 ? 44.951 33.075 32.921 1.00 6.52 388 ALA A CA 1
ATOM 3116 C C . ALA A 1 388 ? 44.374 31.657 32.923 1.00 6.13 388 ALA A C 1
ATOM 3117 O O . ALA A 1 388 ? 44.756 30.826 33.746 1.00 6.49 388 ALA A O 1
ATOM 3119 N N . ALA A 1 389 ? 43.434 31.419 32.022 1.00 6.28 389 ALA A N 1
ATOM 3120 C CA . ALA A 1 389 ? 42.758 30.139 31.870 1.00 6.78 389 ALA A CA 1
ATOM 3121 C C . ALA A 1 389 ? 43.576 29.168 31.051 1.00 6.76 389 ALA A C 1
ATOM 3122 O O . ALA A 1 389 ? 43.098 28.056 30.745 1.00 8.98 389 ALA A O 1
ATOM 3124 N N . GLY A 1 390 ? 44.766 29.520 30.625 1.00 6.71 390 GLY A N 1
ATOM 3125 C CA . GLY A 1 390 ? 45.603 28.637 29.864 1.00 7.66 390 GLY A CA 1
ATOM 3126 C C . GLY A 1 390 ? 45.474 28.753 28.356 1.00 6.69 390 GLY A C 1
ATOM 3127 O O . GLY A 1 390 ? 46.089 27.969 27.632 1.00 7.87 390 GLY A O 1
ATOM 3128 N N . VAL A 1 391 ? 44.697 29.712 27.861 1.00 6.46 391 VAL A N 1
ATOM 3129 C CA . VAL A 1 391 ? 44.584 29.818 26.404 1.00 6.83 391 VAL A CA 1
ATOM 3130 C C . VAL A 1 391 ? 45.959 30.158 25.833 1.00 6.33 391 VAL A C 1
ATOM 3131 O O . VAL A 1 391 ? 46.611 31.090 26.316 1.00 6.54 391 VAL A O 1
ATOM 3135 N N . PRO A 1 392 ? 46.411 29.449 24.786 1.00 6.79 392 PRO A N 1
ATOM 3136 C CA . PRO A 1 392 ? 47.785 29.626 24.286 1.00 6.74 392 PRO A CA 1
ATOM 3137 C C . PRO A 1 392 ? 47.820 30.772 23.246 1.00 6.61 392 PRO A C 1
ATOM 3138 O O . PRO A 1 392 ? 48.152 30.569 22.089 1.00 7.16 392 PRO A O 1
ATOM 3142 N N . LEU A 1 393 ? 47.524 31.963 23.730 1.00 6.30 393 LEU A N 1
ATOM 3143 C CA . LEU A 1 393 ? 47.503 33.172 22.941 1.00 6.52 393 LEU A CA 1
ATOM 3144 C C . LEU A 1 393 ? 48.867 33.764 22.808 1.00 6.76 393 LEU A C 1
ATOM 3145 O O . LEU A 1 393 ? 49.519 33.985 23.847 1.00 8.29 393 LEU A O 1
ATOM 3150 N N . LYS A 1 394 ? 49.299 34.113 21.600 1.00 6.52 394 LYS A N 1
ATOM 3151 C CA . LYS A 1 394 ? 50.619 34.615 21.366 1.00 6.42 394 LYS A CA 1
ATOM 3152 C C . LYS A 1 394 ? 50.681 35.994 20.760 1.00 6.31 394 LYS A C 1
ATOM 3153 O O . LYS A 1 394 ? 51.793 36.546 20.615 1.00 6.65 394 LYS A O 1
ATOM 3159 N N . GLY A 1 395 ? 49.567 36.629 20.389 1.00 6.07 395 GLY A N 1
ATOM 3160 C CA . GLY A 1 395 ? 49.664 37.977 19.884 1.00 5.96 395 GLY A CA 1
ATOM 3161 C C . GLY A 1 395 ? 48.312 38.582 19.628 1.00 5.32 395 GLY 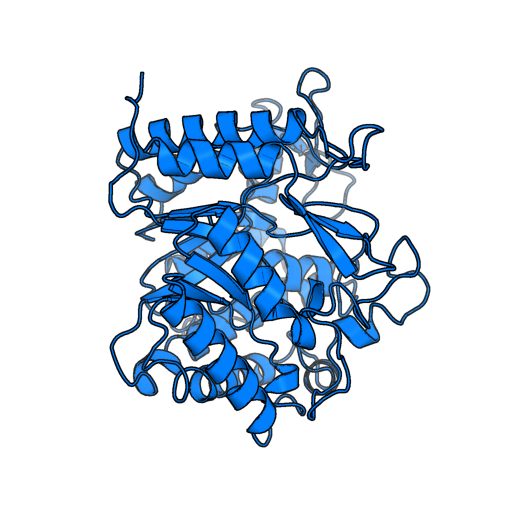A C 1
ATOM 3162 O O . GLY A 1 395 ? 47.281 37.889 19.655 1.00 5.96 395 GLY A O 1
ATOM 3163 N N . TYR A 1 396 ? 48.353 39.878 19.351 1.00 5.39 396 TYR A N 1
ATOM 3164 C CA . TYR A 1 396 ? 47.198 40.715 19.139 1.00 5.52 396 TYR A CA 1
ATOM 3165 C C . TYR A 1 396 ? 47.504 41.742 18.076 1.00 5.23 396 TYR A C 1
ATOM 3166 O O . TYR A 1 396 ? 48.504 42.475 18.184 1.00 5.92 396 TYR A O 1
ATOM 3175 N N . PHE A 1 397 ? 46.617 41.839 17.082 1.00 5.24 397 PHE A N 1
ATOM 3176 C CA . PHE A 1 397 ? 46.693 42.849 16.028 1.00 4.99 397 PHE A CA 1
ATOM 3177 C C . PHE A 1 397 ? 45.422 43.640 16.017 1.00 4.50 397 PHE A C 1
ATOM 3178 O O . PHE A 1 397 ? 44.307 43.161 15.826 1.00 5.45 397 PHE A O 1
ATOM 3186 N N . ALA A 1 398 ? 45.598 44.974 16.168 1.00 4.78 398 ALA A N 1
ATOM 3187 C CA . ALA A 1 398 ? 44.475 45.927 16.025 1.00 5.03 398 ALA A CA 1
ATOM 3188 C C . ALA A 1 398 ? 44.095 46.028 14.539 1.00 4.77 398 ALA A C 1
ATOM 3189 O O . ALA A 1 398 ? 44.948 46.249 13.691 1.00 5.43 398 ALA A O 1
ATOM 3191 N N . TRP A 1 399 ? 42.801 45.872 14.234 1.00 4.42 399 TRP A N 1
ATOM 3192 C CA . TRP A 1 399 ? 42.279 46.279 12.937 1.00 4.45 399 TRP A CA 1
ATOM 3193 C C . TRP A 1 399 ? 41.793 47.727 13.086 1.00 4.51 399 TRP A C 1
ATOM 3194 O O . TRP A 1 399 ? 40.902 47.948 13.934 1.00 5.35 399 TRP A O 1
ATOM 3205 N N . SER A 1 400 ? 42.297 48.712 12.348 1.00 4.30 400 SER A N 1
ATOM 3206 C CA . SER A 1 400 ? 43.338 48.630 11.358 1.00 4.44 400 SER A CA 1
ATOM 3207 C C . SER A 1 400 ? 44.457 49.576 11.722 1.00 4.20 400 SER A C 1
ATOM 3208 O O . SER A 1 400 ? 44.258 50.525 12.499 1.00 4.78 400 SER A O 1
ATOM 3211 N N . LEU A 1 401 ? 45.627 49.418 11.110 1.00 4.25 401 LEU A N 1
ATOM 3212 C CA . LEU A 1 401 ? 46.675 50.443 11.238 1.00 4.45 401 LEU A CA 1
ATOM 3213 C C . LEU A 1 401 ? 46.124 51.839 10.894 1.00 4.56 401 LEU A C 1
ATOM 3214 O O . LEU A 1 401 ? 46.468 52.809 11.560 1.00 4.81 401 LEU A O 1
ATOM 3219 N N . LEU A 1 402 ? 45.327 51.908 9.816 1.00 4.42 402 LEU A N 1
ATOM 3220 C CA . LEU A 1 402 ? 44.908 53.225 9.337 1.00 4.65 402 LEU A CA 1
ATOM 3221 C C . LEU A 1 402 ? 43.540 53.060 8.694 1.00 4.41 402 LEU A C 1
ATOM 3222 O O . LEU A 1 402 ? 43.191 52.004 8.150 1.00 4.98 402 LEU A O 1
ATOM 3227 N N . ASP A 1 403 ? 42.783 54.168 8.658 1.00 4.30 403 ASP A N 1
ATOM 3228 C CA . ASP A 1 403 ? 41.491 54.150 7.963 1.00 4.75 403 ASP A CA 1
ATOM 3229 C C . ASP A 1 403 ? 41.717 53.779 6.510 1.00 4.31 403 ASP A C 1
ATOM 3230 O O . ASP A 1 403 ? 42.706 54.233 5.900 1.00 4.74 403 ASP A O 1
ATOM 3235 N N . ASN A 1 404 ? 40.795 53.022 5.939 1.00 4.17 404 ASN A N 1
ATOM 3236 C CA . ASN A 1 404 ? 41.020 52.471 4.625 1.00 4.47 404 ASN A CA 1
ATOM 3237 C C . ASN A 1 404 ? 39.714 52.205 3.903 1.00 4.14 404 ASN A C 1
ATOM 3238 O O . ASN A 1 404 ? 38.648 52.618 4.338 1.00 4.82 404 ASN A O 1
ATOM 3243 N N . PHE A 1 405 ? 39.798 51.561 2.731 1.00 4.53 405 PHE A N 1
ATOM 3244 C CA . PHE A 1 405 ? 38.617 51.228 1.947 1.00 4.92 405 PHE A CA 1
ATOM 3245 C C . PHE A 1 405 ? 37.943 50.000 2.586 1.00 5.13 405 PHE A C 1
ATOM 3246 O O . PHE A 1 405 ? 38.408 48.864 2.411 1.00 5.09 405 PHE A O 1
ATOM 3254 N N . GLU A 1 406 ? 36.856 50.227 3.310 1.00 5.10 406 GLU A N 1
ATOM 3255 C CA . GLU A 1 406 ? 36.138 49.192 4.057 1.00 5.06 406 GLU A CA 1
ATOM 3256 C C . GLU A 1 406 ? 35.084 48.546 3.167 1.00 4.93 406 GLU A C 1
ATOM 3257 O O . GLU A 1 406 ? 33.865 48.557 3.432 1.00 5.48 406 GLU A O 1
ATOM 3263 N N . TRP A 1 407 ? 35.551 47.922 2.092 1.00 4.98 407 TRP A N 1
ATOM 3264 C CA . TRP A 1 407 ? 34.736 47.011 1.293 1.00 5.02 407 TRP A CA 1
ATOM 3265 C C . TRP A 1 407 ? 33.469 47.703 0.844 1.00 5.12 407 TRP A C 1
ATOM 3266 O O . TRP A 1 407 ? 33.518 48.785 0.231 1.00 5.44 407 TRP A O 1
ATOM 3277 N N . ALA A 1 408 ? 32.292 47.091 1.051 1.00 5.36 408 ALA A N 1
ATOM 3278 C CA . ALA A 1 408 ? 31.043 47.704 0.574 1.00 5.94 408 ALA A CA 1
ATOM 3279 C C . ALA A 1 408 ? 30.694 48.996 1.233 1.00 5.05 408 ALA A C 1
ATOM 3280 O O . ALA A 1 408 ? 29.790 49.694 0.747 1.00 5.82 408 ALA A O 1
ATOM 3282 N N . MET A 1 409 ? 31.341 49.329 2.323 1.00 5.33 409 MET A N 1
ATOM 3283 C CA . MET A 1 409 ? 31.126 50.632 2.982 1.00 5.53 409 MET A CA 1
ATOM 3284 C C . MET A 1 409 ? 31.990 51.707 2.401 1.00 5.96 409 MET A C 1
ATOM 3285 O O . MET A 1 409 ? 31.796 52.893 2.706 1.00 7.55 409 MET A O 1
ATOM 3290 N N . GLY A 1 410 ? 33.005 51.369 1.613 1.00 5.79 410 GLY A N 1
ATOM 3291 C CA . GLY A 1 410 ? 33.879 52.357 1.056 1.00 5.94 410 GLY A CA 1
ATOM 3292 C C . GLY A 1 410 ? 34.805 52.998 2.062 1.00 5.41 410 GLY A C 1
ATOM 3293 O O . GLY A 1 410 ? 35.046 52.514 3.165 1.00 6.26 410 GLY A O 1
ATOM 3294 N N . LEU A 1 411 ? 35.338 54.141 1.669 1.00 5.92 411 LEU A N 1
ATOM 3295 C CA . LEU A 1 411 ? 36.195 54.942 2.499 1.00 6.27 411 LEU A CA 1
ATOM 3296 C C . LEU A 1 411 ? 35.434 55.562 3.687 1.00 5.83 411 LEU A C 1
ATOM 3297 O O . LEU A 1 411 ? 36.069 56.139 4.596 1.00 6.79 411 LEU A O 1
ATOM 3302 N N . SER A 1 412 ? 34.112 55.484 3.696 1.00 6.49 412 SER A N 1
ATOM 3303 C CA A SER A 1 412 ? 33.333 56.171 4.700 0.50 7.27 412 SER A CA 1
ATOM 3304 C CA B SER A 1 412 ? 33.269 56.129 4.694 0.50 7.52 412 SER A CA 1
ATOM 3305 C C . SER A 1 412 ? 33.323 55.502 6.070 1.00 7.67 412 SER A C 1
ATOM 3306 O O . SER A 1 412 ? 32.843 56.141 7.003 1.00 10.65 412 SER A O 1
ATOM 3311 N N . MET A 1 413 ? 33.822 54.290 6.237 1.00 6.32 413 MET A N 1
ATOM 3312 C CA . MET A 1 413 ? 33.774 53.575 7.520 1.00 6.07 413 MET A CA 1
ATOM 3313 C C . MET A 1 413 ? 35.162 53.391 8.074 1.00 5.25 413 MET A C 1
ATOM 3314 O O . MET A 1 413 ? 35.921 52.556 7.618 1.00 5.92 413 MET A O 1
ATOM 3319 N N . ARG A 1 414 ? 35.524 54.263 9.039 1.00 5.32 414 ARG A N 1
ATOM 3320 C CA . ARG A 1 414 ? 36.887 54.439 9.524 1.00 4.99 414 ARG A CA 1
ATOM 3321 C C . ARG A 1 414 ? 37.185 53.524 10.736 1.00 4.78 414 ARG A C 1
ATOM 3322 O O . ARG A 1 414 ? 36.687 53.719 11.831 1.00 5.55 414 ARG A O 1
ATOM 3330 N N . TYR A 1 415 ? 38.071 52.546 10.494 1.00 4.82 415 TYR A N 1
ATOM 3331 C CA . TYR A 1 415 ? 38.506 51.548 11.494 1.00 4.44 415 TYR A CA 1
ATOM 3332 C C . TYR A 1 415 ? 39.935 51.774 11.990 1.00 4.61 415 TYR A C 1
ATOM 3333 O O . TYR A 1 415 ? 40.437 50.991 12.803 1.00 4.91 415 TYR A O 1
ATOM 3342 N N . GLY A 1 416 ? 40.642 52.798 11.513 1.00 4.49 416 GLY A N 1
ATOM 3343 C CA . GLY A 1 416 ? 42.022 52.943 11.878 1.00 4.14 416 GLY A CA 1
ATOM 3344 C C . GLY A 1 416 ? 42.283 53.300 13.319 1.00 4.43 416 GLY A C 1
ATOM 3345 O O . GLY A 1 416 ? 41.491 53.987 13.992 1.00 4.99 416 GLY A O 1
ATOM 3346 N N . ILE A 1 417 ? 43.477 52.955 13.792 1.00 4.32 417 ILE A N 1
ATOM 3347 C CA . ILE A 1 417 ? 44.087 53.585 14.956 1.00 4.83 417 ILE A CA 1
ATOM 3348 C C . ILE A 1 417 ? 44.856 54.852 14.550 1.00 4.86 417 ILE A C 1
ATOM 3349 O O . ILE A 1 417 ? 45.246 55.625 15.432 1.00 5.35 417 ILE A O 1
ATOM 3354 N N . CYS A 1 418 ? 45.059 55.016 13.249 1.00 4.72 418 CYS A N 1
ATOM 3355 C CA . CYS A 1 418 ? 45.558 56.243 12.619 1.00 5.12 418 CYS A CA 1
ATOM 3356 C C . CYS A 1 418 ? 44.509 56.695 11.636 1.00 4.97 418 CYS A C 1
ATOM 3357 O O . CYS A 1 418 ? 43.883 55.889 10.931 1.00 5.49 418 CYS A O 1
ATOM 3360 N N . TYR A 1 419 ? 44.277 58.020 11.603 1.00 5.12 419 TYR A N 1
ATOM 3361 C CA . TYR A 1 419 ? 43.361 58.672 10.671 1.00 5.23 419 TYR A CA 1
ATOM 3362 C C . TYR A 1 419 ? 44.018 58.805 9.331 1.00 5.06 419 TYR A C 1
ATOM 3363 O O . TYR A 1 419 ? 45.185 59.229 9.268 1.00 6.63 419 TYR A O 1
ATOM 3372 N N . THR A 1 420 ? 43.264 58.553 8.257 1.00 5.19 420 THR A N 1
ATOM 3373 C CA . THR A 1 420 ? 43.756 58.787 6.921 1.00 5.54 420 THR A CA 1
ATOM 3374 C C . THR A 1 420 ? 42.968 59.873 6.262 1.00 5.75 420 THR A C 1
ATOM 3375 O O . THR A 1 420 ? 41.738 59.784 6.110 1.00 6.27 420 THR A O 1
ATOM 3379 N N . ASN A 1 421 ? 43.623 60.949 5.838 1.00 6.55 421 ASN A N 1
ATOM 3380 C CA . ASN A 1 421 ? 42.990 61.968 4.976 1.00 6.91 421 ASN A CA 1
ATOM 3381 C C . ASN A 1 421 ? 43.049 61.422 3.570 1.00 6.95 421 ASN A C 1
ATOM 3382 O O . ASN A 1 421 ? 44.153 61.296 3.015 1.00 7.34 421 ASN A O 1
ATOM 3387 N N . PHE A 1 422 ? 41.930 61.008 2.983 1.00 7.13 422 PHE A N 1
ATOM 3388 C CA . PHE A 1 422 ? 41.949 60.351 1.702 1.00 7.44 422 PHE A CA 1
ATOM 3389 C C . PHE A 1 422 ? 42.253 61.284 0.548 1.00 8.55 422 PHE A C 1
ATOM 3390 O O . PHE A 1 422 ? 42.598 60.820 -0.541 1.00 9.61 422 PHE A O 1
ATOM 3398 N N . GLU A 1 423 ? 42.147 62.586 0.783 1.00 8.95 423 GLU A N 1
ATOM 3399 C CA . GLU A 1 423 ? 42.479 63.602 -0.267 1.00 10.28 423 GLU A CA 1
ATOM 3400 C C . GLU A 1 423 ? 43.924 63.861 -0.310 1.00 9.87 423 GLU A C 1
ATOM 3401 O O . GLU A 1 423 ? 44.507 63.934 -1.410 1.00 13.17 423 GLU A O 1
ATOM 3407 N N . THR A 1 424 ? 44.577 64.050 0.839 1.00 9.30 424 THR A N 1
ATOM 3408 C CA . THR A 1 424 ? 45.960 64.391 0.854 1.00 9.33 424 THR A CA 1
ATOM 3409 C C . THR A 1 424 ? 46.876 63.216 1.135 1.00 8.23 424 THR A C 1
ATOM 3410 O O . THR A 1 424 ? 48.129 63.312 0.941 1.00 8.87 424 THR A O 1
ATOM 3414 N N . LEU A 1 425 ? 46.316 62.121 1.626 1.00 7.34 425 LEU A N 1
ATOM 3415 C CA . LEU A 1 425 ? 47.006 60.890 2.036 1.00 7.42 425 LEU A CA 1
ATOM 3416 C C . LEU A 1 425 ? 47.807 61.048 3.301 1.00 7.19 425 LEU A C 1
ATOM 3417 O O . LEU A 1 425 ? 48.463 60.100 3.733 1.00 8.23 425 LEU A O 1
ATOM 3422 N N . GLU A 1 426 ? 47.696 62.171 3.986 1.00 7.33 426 GLU A N 1
ATOM 3423 C CA . GLU A 1 426 ? 48.304 62.303 5.289 1.00 7.65 426 GLU A CA 1
ATOM 3424 C C . GLU A 1 426 ? 47.681 61.354 6.308 1.00 6.63 426 GLU A C 1
ATOM 3425 O O . GLU A 1 426 ? 46.466 61.286 6.382 1.00 7.57 426 GLU A O 1
ATOM 3431 N N . ARG A 1 427 ? 48.514 60.735 7.097 1.00 6.64 427 ARG A N 1
ATOM 3432 C CA . ARG A 1 427 ? 48.037 59.950 8.246 1.00 6.17 427 ARG A CA 1
ATOM 3433 C C . ARG A 1 427 ? 48.352 60.673 9.542 1.00 6.69 427 ARG A C 1
ATOM 3434 O O . ARG A 1 427 ? 49.383 61.348 9.646 1.00 8.64 427 ARG A O 1
ATOM 3442 N N . ARG A 1 428 ? 47.505 60.455 10.551 1.00 6.29 428 ARG A N 1
ATOM 3443 C CA . ARG A 1 428 ? 47.716 61.048 11.868 1.00 7.33 428 ARG A CA 1
ATOM 3444 C C . ARG A 1 428 ? 47.326 60.042 12.923 1.00 5.78 428 ARG A C 1
ATOM 3445 O O . ARG A 1 428 ? 46.227 59.459 12.825 1.00 7.59 428 ARG A O 1
ATOM 3453 N N . ILE A 1 429 ? 48.123 59.812 13.944 1.00 6.24 429 ILE A N 1
ATOM 3454 C CA . ILE A 1 429 ? 47.781 58.852 14.952 1.00 5.92 429 ILE A CA 1
ATOM 3455 C C . ILE A 1 429 ? 46.603 59.339 15.794 1.00 5.24 429 ILE A C 1
ATOM 3456 O O . ILE A 1 429 ? 46.599 60.492 16.253 1.00 5.91 429 ILE A O 1
ATOM 3461 N N . LYS A 1 430 ? 45.597 58.512 15.997 1.00 5.05 430 LYS A N 1
ATOM 3462 C CA . LYS A 1 430 ? 44.460 58.833 16.822 1.00 5.17 430 LYS A CA 1
ATOM 3463 C C . LYS A 1 430 ? 44.809 58.667 18.280 1.00 5.13 430 LYS A C 1
ATOM 3464 O O . LYS A 1 430 ? 45.776 57.979 18.653 1.00 5.33 430 LYS A O 1
ATOM 3470 N N . ASP A 1 431 ? 44.008 59.240 19.190 1.00 5.30 431 ASP A N 1
ATOM 3471 C CA . ASP A 1 431 ? 44.286 59.052 20.624 1.00 5.16 431 ASP A CA 1
ATOM 3472 C C . ASP A 1 431 ? 44.345 57.594 21.011 1.00 5.12 431 ASP A C 1
ATOM 3473 O O . ASP A 1 431 ? 45.171 57.233 21.875 1.00 5.94 431 ASP A O 1
ATOM 3478 N N . SER A 1 432 ? 43.501 56.734 20.459 1.00 5.05 432 SER A N 1
ATOM 3479 C CA . SER A 1 432 ? 43.582 55.319 20.803 1.00 5.31 432 SER A CA 1
ATOM 3480 C C . SER A 1 432 ? 44.888 54.685 20.360 1.00 5.19 432 SER A C 1
ATOM 3481 O O . SER A 1 432 ? 45.348 53.737 21.005 1.00 5.99 432 SER A O 1
ATOM 3484 N N . GLY A 1 433 ? 45.474 55.172 19.270 1.00 5.25 433 GLY A N 1
ATOM 3485 C CA . GLY A 1 433 ? 46.759 54.692 18.843 1.00 5.78 433 GLY A CA 1
ATOM 3486 C C . GLY A 1 433 ? 47.856 55.055 19.826 1.00 5.69 433 GLY A C 1
ATOM 3487 O O . GLY A 1 433 ? 48.706 54.237 20.164 1.00 5.90 433 GLY A O 1
ATOM 3488 N N . TYR A 1 434 ? 47.832 56.296 20.336 1.00 5.79 434 TYR A N 1
ATOM 3489 C CA . TYR A 1 434 ? 48.765 56.649 21.402 1.00 5.81 434 TYR A CA 1
ATOM 3490 C C . TYR A 1 434 ? 48.539 55.857 22.644 1.00 5.48 434 TYR A C 1
ATOM 3491 O O . TYR A 1 434 ? 49.487 55.518 23.371 1.00 6.22 434 TYR A O 1
ATOM 3500 N N . TRP A 1 435 ? 47.278 55.538 22.952 1.00 5.79 435 TRP A N 1
ATOM 3501 C CA . TRP A 1 435 ? 47.022 54.653 24.104 1.00 5.81 435 TRP A CA 1
ATOM 3502 C C . TRP A 1 435 ? 47.636 53.296 23.890 1.00 5.68 435 TRP A C 1
ATOM 3503 O O . TRP A 1 435 ? 48.283 52.757 24.796 1.00 6.17 435 TRP A O 1
ATOM 3514 N N . LEU A 1 436 ? 47.474 52.693 22.704 1.00 5.93 436 LEU A N 1
ATOM 3515 C CA . LEU A 1 436 ? 48.119 51.425 22.409 1.00 5.99 436 LEU A CA 1
ATOM 3516 C C . LEU A 1 436 ? 49.620 51.525 22.538 1.00 5.46 436 LEU A C 1
ATOM 3517 O O . LEU A 1 436 ? 50.259 50.636 23.116 1.00 6.17 436 LEU A O 1
ATOM 3522 N N . ARG A 1 437 ? 50.203 52.572 21.997 1.00 5.67 437 ARG A N 1
ATOM 3523 C CA . ARG A 1 437 ? 51.655 52.771 22.121 1.00 6.25 437 ARG A CA 1
ATOM 3524 C C . ARG A 1 437 ? 52.054 52.707 23.580 1.00 6.08 437 ARG A C 1
ATOM 3525 O O . ARG A 1 437 ? 53.027 52.010 23.969 1.00 6.52 437 ARG A O 1
ATOM 3533 N N . ASP A 1 438 ? 51.374 53.456 24.442 1.00 6.11 438 ASP A N 1
ATOM 3534 C CA . ASP A 1 438 ? 51.753 53.543 25.814 1.00 6.66 438 ASP A CA 1
ATOM 3535 C C . ASP A 1 438 ? 51.467 52.269 26.574 1.00 6.98 438 ASP A C 1
ATOM 3536 O O . ASP A 1 438 ? 52.212 51.889 27.482 1.00 7.96 438 ASP A O 1
ATOM 3541 N N . PHE A 1 439 ? 50.388 51.582 26.197 1.00 6.53 439 PHE A N 1
ATOM 3542 C CA . PHE A 1 439 ? 50.086 50.281 26.800 1.00 6.88 439 PHE A CA 1
ATOM 3543 C C . PHE A 1 439 ? 51.162 49.274 26.482 1.00 6.97 439 PHE A C 1
ATOM 3544 O O . PHE A 1 439 ? 51.635 48.544 27.361 1.00 8.38 439 PHE A O 1
ATOM 3552 N N . ILE A 1 440 ? 51.550 49.196 25.216 1.00 6.84 440 ILE A N 1
ATOM 3553 C CA . ILE A 1 440 ? 52.558 48.270 24.807 1.00 7.90 440 ILE A CA 1
ATOM 3554 C C . ILE A 1 440 ? 53.870 48.568 25.485 1.00 9.32 440 ILE A C 1
ATOM 3555 O O . ILE A 1 440 ? 54.584 47.674 26.015 1.00 11.62 440 ILE A O 1
ATOM 3560 N N . ALA A 1 441 ? 54.248 49.839 25.515 1.00 9.62 441 ALA A N 1
ATOM 3561 C CA . ALA A 1 441 ? 55.506 50.203 26.215 1.00 11.45 441 ALA A CA 1
ATOM 3562 C C . ALA A 1 441 ? 55.440 49.858 27.686 1.00 11.73 441 ALA A C 1
ATOM 3563 O O . ALA A 1 441 ? 56.444 49.437 28.298 1.00 15.43 441 ALA A O 1
ATOM 3565 N N . GLY A 1 442 ? 54.310 50.020 28.317 1.00 11.77 442 GLY A N 1
ATOM 3566 C CA . GLY A 1 442 ? 54.150 49.753 29.756 1.00 14.61 442 GLY A CA 1
ATOM 3567 C C . GLY A 1 442 ? 54.269 48.302 30.084 1.00 13.39 442 GLY A C 1
ATOM 3568 O O . GLY A 1 442 ? 54.581 47.917 31.239 1.00 17.30 442 GLY A O 1
ATOM 3569 N N . GLN A 1 443 ? 54.091 47.374 29.126 1.00 13.45 443 GLN A N 1
ATOM 3570 C CA . GLN A 1 443 ? 54.245 45.999 29.388 1.00 13.76 443 GLN A CA 1
ATOM 3571 C C . GLN A 1 443 ? 55.653 45.604 29.658 1.00 20.23 443 GLN A C 1
ATOM 3572 O O . GLN A 1 443 ? 56.578 46.400 29.315 1.00 22.70 443 GLN A O 1
#